Protein AF-A0A1Q9E202-F1 (afdb_monomer_lite)

Structure (mmCIF, N/CA/C/O backbone):
data_AF-A0A1Q9E202-F1
#
_entry.id   AF-A0A1Q9E202-F1
#
loop_
_atom_site.group_PDB
_atom_site.id
_atom_site.type_symbol
_atom_site.label_atom_id
_atom_site.label_alt_id
_atom_site.label_comp_id
_atom_site.label_asym_id
_atom_site.label_entity_id
_atom_site.label_seq_id
_atom_site.pdbx_PDB_ins_code
_atom_site.Cartn_x
_atom_site.Cartn_y
_atom_site.Cartn_z
_atom_site.occupancy
_atom_site.B_iso_or_equiv
_atom_site.auth_seq_id
_atom_site.auth_comp_id
_atom_site.auth_asym_id
_atom_site.auth_atom_id
_atom_site.pdbx_PDB_model_num
ATOM 1 N N . MET A 1 1 ? 78.411 -27.053 -13.475 1.00 39.59 1 MET A N 1
ATOM 2 C CA . MET A 1 1 ? 78.463 -25.578 -13.403 1.00 39.59 1 MET A CA 1
ATOM 3 C C . MET A 1 1 ? 77.110 -25.124 -12.897 1.00 39.59 1 MET A C 1
ATOM 5 O O . MET A 1 1 ? 76.144 -25.343 -13.613 1.00 39.59 1 MET A O 1
ATOM 9 N N . GLY A 1 2 ? 77.071 -24.565 -11.684 1.00 39.69 2 GLY A N 1
ATOM 10 C CA . GLY A 1 2 ? 75.914 -23.854 -11.125 1.00 39.69 2 GLY A CA 1
ATOM 11 C C . GLY A 1 2 ? 74.978 -24.661 -10.217 1.00 39.69 2 GLY A C 1
ATOM 12 O O . GLY A 1 2 ? 73.854 -24.921 -10.618 1.00 39.69 2 GLY A O 1
ATOM 13 N N . ASP A 1 3 ? 75.447 -25.002 -9.016 1.00 43.25 3 ASP A N 1
ATOM 14 C CA . ASP A 1 3 ? 74.649 -25.109 -7.771 1.00 43.25 3 ASP A CA 1
ATOM 15 C C . ASP A 1 3 ? 74.711 -23.734 -7.047 1.00 43.25 3 ASP A C 1
ATOM 17 O O . ASP A 1 3 ? 75.620 -22.962 -7.383 1.00 43.25 3 ASP A O 1
ATOM 21 N N . PRO A 1 4 ? 73.981 -23.451 -5.942 1.00 64.56 4 PRO A N 1
ATOM 22 C CA . PRO A 1 4 ? 72.603 -23.786 -5.540 1.00 64.56 4 PRO A CA 1
ATOM 23 C C . PRO A 1 4 ? 71.867 -22.567 -4.878 1.00 64.56 4 PRO A C 1
ATOM 25 O O . PRO A 1 4 ? 72.341 -21.434 -4.931 1.00 64.56 4 PRO A O 1
ATOM 28 N N . GLU A 1 5 ? 70.700 -22.832 -4.268 1.00 39.94 5 GLU A N 1
ATOM 29 C CA . GLU A 1 5 ? 69.981 -22.123 -3.167 1.00 39.94 5 GLU A CA 1
ATOM 30 C C . GLU A 1 5 ? 70.881 -21.487 -2.058 1.00 39.94 5 GLU A C 1
ATOM 32 O O . GLU A 1 5 ? 72.061 -21.852 -2.021 1.00 39.94 5 GLU A O 1
ATOM 37 N N . PRO A 1 6 ? 70.407 -20.618 -1.104 1.00 54.94 6 PRO A N 1
ATOM 38 C CA . PRO A 1 6 ? 69.137 -20.753 -0.348 1.00 54.94 6 PRO A CA 1
ATOM 39 C C . PRO A 1 6 ? 68.455 -19.477 0.237 1.00 54.94 6 PRO A C 1
ATOM 41 O O . PRO A 1 6 ? 68.865 -18.338 0.027 1.00 54.94 6 PRO A O 1
ATOM 44 N N . GLU A 1 7 ? 67.377 -19.743 0.987 1.00 38.06 7 GLU A N 1
ATOM 45 C CA . GLU A 1 7 ? 66.600 -18.891 1.903 1.00 38.06 7 GLU A CA 1
ATOM 46 C C . GLU A 1 7 ? 67.385 -18.178 3.032 1.00 38.06 7 GLU A C 1
ATOM 48 O O . GLU A 1 7 ? 68.465 -18.605 3.435 1.00 38.06 7 GLU A O 1
ATOM 53 N N . MET A 1 8 ? 66.681 -17.197 3.628 1.00 34.38 8 MET A N 1
ATOM 54 C CA . MET A 1 8 ? 66.516 -16.891 5.066 1.00 34.38 8 MET A CA 1
ATOM 55 C C . MET A 1 8 ? 66.992 -15.525 5.609 1.00 34.38 8 MET A C 1
ATOM 57 O O . MET A 1 8 ? 68.128 -15.097 5.438 1.00 34.38 8 MET A O 1
ATOM 61 N N . THR A 1 9 ? 66.096 -14.974 6.443 1.00 31.16 9 THR A N 1
ATOM 62 C CA . THR A 1 9 ? 66.282 -14.186 7.686 1.00 31.16 9 THR A CA 1
ATOM 63 C C . THR A 1 9 ? 66.225 -12.649 7.707 1.00 31.16 9 THR A C 1
ATOM 65 O O . THR A 1 9 ? 66.854 -11.934 6.936 1.00 31.16 9 THR A O 1
ATOM 68 N N . VAL A 1 10 ? 65.419 -12.213 8.686 1.00 37.66 10 VAL A N 1
ATOM 69 C CA . VAL A 1 10 ? 65.113 -10.886 9.258 1.00 37.66 10 VAL A CA 1
ATOM 70 C C . VAL A 1 10 ? 66.336 -10.296 9.993 1.00 37.66 10 VAL A C 1
ATOM 72 O O . VAL A 1 10 ? 67.262 -11.053 10.294 1.00 37.66 10 VAL A O 1
ATOM 75 N N . PRO A 1 11 ? 66.349 -8.992 10.348 1.00 45.69 11 PRO A N 1
ATOM 76 C CA . PRO A 1 11 ? 66.094 -8.680 11.766 1.00 45.69 11 PRO A CA 1
ATOM 77 C C . PRO A 1 11 ? 65.378 -7.344 12.073 1.00 45.69 11 PRO A C 1
ATOM 79 O O . PRO A 1 11 ? 65.229 -6.462 11.230 1.00 45.69 11 PRO A O 1
ATOM 82 N N . GLU A 1 12 ? 64.951 -7.278 13.336 1.00 34.50 12 GLU A N 1
ATOM 83 C CA . GLU A 1 12 ? 64.353 -6.194 14.127 1.00 34.50 12 GLU A CA 1
ATOM 84 C C . GLU A 1 12 ? 65.284 -4.983 14.356 1.00 34.50 12 GLU A C 1
ATOM 86 O O . GLU A 1 12 ? 66.499 -5.069 14.164 1.00 34.50 12 GLU A O 1
ATOM 91 N N . GLY A 1 13 ? 64.703 -3.870 14.827 1.00 31.45 13 GLY A N 1
ATOM 92 C CA . GLY A 1 13 ? 65.416 -2.687 15.320 1.00 31.45 13 GLY A CA 1
ATOM 93 C C . GLY A 1 13 ? 64.499 -1.696 16.054 1.00 31.45 13 GLY A C 1
ATOM 94 O O . GLY A 1 13 ? 63.932 -0.810 15.424 1.00 31.45 13 GLY A O 1
ATOM 95 N N . ASP A 1 14 ? 64.342 -1.948 17.355 1.00 31.31 14 ASP A N 1
ATOM 96 C CA . ASP A 1 14 ? 64.135 -1.093 18.543 1.00 31.31 14 ASP A CA 1
ATOM 97 C C . ASP A 1 14 ? 63.766 0.409 18.453 1.00 31.31 14 ASP A C 1
ATOM 99 O O . ASP A 1 14 ? 64.402 1.189 17.749 1.00 31.31 14 ASP A O 1
ATOM 103 N N . GLY A 1 15 ? 62.860 0.799 19.370 1.00 30.30 15 GLY A N 1
ATOM 104 C CA . GLY A 1 15 ? 63.113 1.847 20.380 1.00 30.30 15 GLY A CA 1
ATOM 105 C C . GLY A 1 15 ? 62.645 3.280 20.089 1.00 30.30 15 GLY A C 1
ATOM 106 O O . GLY A 1 15 ? 63.261 3.982 19.296 1.00 30.30 15 GLY A O 1
ATOM 107 N N . ASP A 1 16 ? 61.583 3.751 20.755 1.00 32.62 16 ASP A N 1
ATOM 108 C CA . ASP A 1 16 ? 61.707 4.574 21.979 1.00 32.62 16 ASP A CA 1
ATOM 109 C C . ASP A 1 16 ? 60.381 5.262 22.368 1.00 32.62 16 ASP A C 1
ATOM 111 O O . ASP A 1 16 ? 59.707 5.912 21.566 1.00 32.62 16 ASP A O 1
ATOM 115 N N . GLU A 1 17 ? 60.037 5.082 23.645 1.00 34.59 17 GLU A N 1
ATOM 116 C CA . GLU A 1 17 ? 59.030 5.795 24.433 1.00 34.59 17 GLU A CA 1
ATOM 117 C C . GLU A 1 17 ? 59.462 7.249 24.699 1.00 34.59 17 GLU A C 1
ATOM 119 O O . GLU A 1 17 ? 60.645 7.510 24.914 1.00 34.59 17 GLU A O 1
ATOM 124 N N . ALA A 1 18 ? 58.498 8.172 24.792 1.00 34.31 18 ALA A N 1
ATOM 125 C CA . ALA A 1 18 ? 58.525 9.257 25.778 1.00 34.31 18 ALA A CA 1
ATOM 126 C C . ALA A 1 18 ? 57.135 9.906 25.899 1.00 34.31 18 ALA A C 1
ATOM 128 O O . ALA A 1 18 ? 56.610 10.479 24.941 1.00 34.31 18 ALA A O 1
ATOM 129 N N . ASP A 1 19 ? 56.583 9.770 27.101 1.00 32.88 19 ASP A N 1
ATOM 130 C CA . ASP A 1 19 ? 55.386 10.397 27.654 1.00 32.88 19 ASP A CA 1
ATOM 131 C C . ASP A 1 19 ? 55.562 11.904 27.963 1.00 32.88 19 ASP A C 1
ATOM 133 O O . ASP A 1 19 ? 56.645 12.469 27.806 1.00 32.88 19 ASP A O 1
ATOM 137 N N . GLU A 1 20 ? 54.479 12.470 28.517 1.00 34.09 20 GLU A N 1
ATOM 138 C CA . GLU A 1 20 ? 54.384 13.681 29.359 1.00 34.09 20 GLU A CA 1
ATOM 139 C C . GLU A 1 20 ? 54.278 15.035 28.619 1.00 34.09 20 GLU A C 1
ATOM 141 O O . GLU A 1 20 ? 54.972 15.310 27.650 1.00 34.09 20 GLU A O 1
ATOM 146 N N . GLU A 1 21 ? 53.439 15.996 29.007 1.00 31.73 21 GLU A N 1
ATOM 147 C CA . GLU A 1 21 ? 52.454 16.108 30.081 1.00 31.73 21 GLU A CA 1
ATOM 148 C C . GLU A 1 21 ? 51.578 17.349 29.818 1.00 31.73 21 GLU A C 1
ATOM 150 O O . GLU A 1 21 ? 51.928 18.259 29.063 1.00 31.73 21 GLU A O 1
ATOM 155 N N . ASP A 1 22 ? 50.443 17.323 30.502 1.00 35.75 22 ASP A N 1
ATOM 156 C CA . ASP A 1 22 ? 49.502 18.371 30.887 1.00 35.75 22 ASP A CA 1
ATOM 157 C C . ASP A 1 22 ? 50.047 19.811 31.059 1.00 35.75 22 ASP A C 1
ATOM 159 O O . ASP A 1 22 ? 51.169 20.030 31.517 1.00 35.75 22 ASP A O 1
ATOM 163 N N . ASN A 1 23 ? 49.197 20.804 30.761 1.00 30.34 23 ASN A N 1
ATOM 164 C CA . ASN A 1 23 ? 49.105 22.053 31.526 1.00 30.34 23 ASN A CA 1
ATOM 165 C C . ASN A 1 23 ? 47.919 22.926 31.067 1.00 30.34 23 ASN A C 1
ATOM 167 O O . ASN A 1 23 ? 47.975 23.576 30.021 1.00 30.34 23 ASN A O 1
ATOM 171 N N . GLY A 1 24 ? 46.936 23.078 31.957 1.00 28.61 24 GLY A N 1
ATOM 172 C CA . GLY A 1 24 ? 46.694 24.407 32.534 1.00 28.61 24 GLY A CA 1
ATOM 173 C C . GLY A 1 24 ? 45.355 25.082 32.232 1.00 28.61 24 GLY A C 1
ATOM 174 O O . GLY A 1 24 ? 45.165 25.702 31.190 1.00 28.61 24 GLY A O 1
ATOM 175 N N . GLU A 1 25 ? 44.478 25.028 33.233 1.00 30.73 25 GLU A N 1
ATOM 176 C CA . GLU A 1 25 ? 43.217 25.753 33.424 1.00 30.73 25 GLU A CA 1
ATOM 177 C C . GLU A 1 25 ? 43.342 27.295 33.375 1.00 30.73 25 GLU A C 1
ATOM 179 O O . GLU A 1 25 ? 44.365 27.854 33.768 1.00 30.73 25 GLU A O 1
ATOM 184 N N . ALA A 1 26 ? 42.250 27.990 33.013 1.00 30.58 26 ALA A N 1
ATOM 185 C CA . ALA A 1 26 ? 41.411 28.767 33.955 1.00 30.58 26 ALA A CA 1
ATOM 186 C C . ALA A 1 26 ? 40.672 29.966 33.302 1.00 30.58 26 ALA A C 1
ATOM 188 O O . ALA A 1 26 ? 41.285 30.891 32.781 1.00 30.58 26 ALA A O 1
ATOM 189 N N . SER A 1 27 ? 39.334 29.897 33.385 1.00 30.81 27 SER A N 1
ATOM 190 C CA . SER A 1 27 ? 38.311 30.943 33.626 1.00 30.81 27 SER A CA 1
ATOM 191 C C . SER A 1 27 ? 38.536 32.421 33.246 1.00 30.81 27 SER A C 1
ATOM 193 O O . SER A 1 27 ? 39.443 33.049 33.777 1.00 30.81 27 SER A O 1
ATOM 195 N N . GLU A 1 28 ? 37.554 33.028 32.558 1.00 28.55 28 GLU A N 1
ATOM 196 C CA . GLU A 1 28 ? 36.739 34.140 33.107 1.00 28.55 28 GLU A CA 1
ATOM 197 C C . GLU A 1 28 ? 35.520 34.486 32.217 1.00 28.55 28 GLU A C 1
ATOM 199 O O . GLU A 1 28 ? 35.537 34.309 31.000 1.00 28.55 28 GLU A O 1
ATOM 204 N N . GLU A 1 29 ? 34.444 34.916 32.883 1.00 28.58 29 GLU A N 1
ATOM 205 C CA . GLU A 1 29 ? 33.100 35.265 32.396 1.00 28.58 29 GLU A CA 1
ATOM 206 C C . GLU A 1 29 ? 33.051 36.498 31.465 1.00 28.58 29 GLU A C 1
ATOM 208 O O . GLU A 1 29 ? 33.835 37.427 31.642 1.00 28.58 29 GLU A O 1
ATOM 213 N N . ALA A 1 30 ? 32.061 36.551 30.553 1.00 28.41 30 ALA A N 1
ATOM 214 C CA . ALA A 1 30 ? 31.005 37.591 30.492 1.00 28.41 30 ALA A CA 1
ATOM 215 C C . ALA A 1 30 ? 30.368 37.765 29.086 1.00 28.41 30 ALA A C 1
ATOM 217 O O . ALA A 1 30 ? 31.064 37.896 28.084 1.00 28.41 30 ALA A O 1
ATOM 218 N N . ASP A 1 31 ? 29.031 37.849 29.101 1.00 26.20 31 ASP A N 1
ATOM 219 C CA . ASP A 1 31 ? 28.105 38.610 28.238 1.00 26.20 31 ASP A CA 1
ATOM 220 C C . ASP A 1 31 ? 27.916 38.312 26.722 1.00 26.20 31 ASP A C 1
ATOM 222 O O . ASP A 1 31 ? 28.776 38.528 25.871 1.00 26.20 31 ASP A O 1
ATOM 226 N N . ASP A 1 32 ? 26.669 37.925 26.406 1.00 33.34 32 ASP A N 1
ATOM 227 C CA . ASP A 1 32 ? 25.923 38.019 25.124 1.00 33.34 32 ASP A CA 1
ATOM 228 C C . ASP A 1 32 ? 25.770 39.513 24.689 1.00 33.34 32 ASP A C 1
ATOM 230 O O . ASP A 1 32 ? 25.812 40.358 25.592 1.00 33.34 32 ASP A O 1
ATOM 234 N N . PRO A 1 33 ? 25.542 39.930 23.405 1.00 41.62 33 PRO A N 1
ATOM 235 C CA . PRO A 1 33 ? 24.404 39.486 22.575 1.00 41.62 33 PRO A CA 1
ATOM 236 C C . PRO A 1 33 ? 24.582 39.463 21.024 1.00 41.62 33 PRO A C 1
ATOM 238 O O . PRO A 1 33 ? 25.487 40.058 20.448 1.00 41.62 33 PRO A O 1
ATOM 241 N N . GLU A 1 34 ? 23.625 38.801 20.356 1.00 29.05 34 GLU A N 1
ATOM 242 C CA . GLU A 1 34 ? 23.021 39.054 19.022 1.00 29.05 34 GLU A CA 1
ATOM 243 C C . GLU A 1 34 ? 23.836 39.697 17.864 1.00 29.05 34 GLU A C 1
ATOM 245 O O . GLU A 1 34 ? 24.284 40.840 17.937 1.00 29.05 34 GLU A O 1
ATOM 250 N N . GLY A 1 35 ? 23.809 39.073 16.666 1.00 24.91 35 GLY A N 1
ATOM 251 C CA . GLY A 1 35 ? 23.990 39.831 15.411 1.00 24.91 35 GLY A CA 1
ATOM 252 C C . GLY A 1 35 ? 24.430 39.083 14.144 1.00 24.91 35 GLY A C 1
ATOM 253 O O . GLY A 1 35 ? 25.607 39.026 13.818 1.00 24.91 35 GLY A O 1
ATOM 254 N N . HIS A 1 36 ? 23.449 38.601 13.376 1.00 29.30 36 HIS A N 1
ATOM 255 C CA . HIS A 1 36 ? 23.409 38.400 11.914 1.00 29.30 36 HIS A CA 1
ATOM 256 C C . HIS A 1 36 ? 24.691 38.503 11.044 1.00 29.30 36 HIS A C 1
ATOM 258 O O . HIS A 1 36 ? 25.234 39.581 10.815 1.00 29.30 36 HIS A O 1
ATOM 264 N N . GLY A 1 37 ? 24.983 37.417 10.311 1.00 24.64 37 GLY A N 1
ATOM 265 C CA . GLY A 1 37 ? 25.838 37.405 9.113 1.00 24.64 37 GLY A CA 1
ATOM 266 C C . GLY A 1 37 ? 25.278 36.499 8.007 1.00 24.64 37 GLY A C 1
ATOM 267 O O . GLY A 1 37 ? 25.594 35.318 7.927 1.00 24.64 37 GLY A O 1
ATOM 268 N N . SER A 1 38 ? 24.416 37.054 7.153 1.00 27.42 38 SER A N 1
ATOM 269 C CA . SER A 1 38 ? 23.776 36.385 6.009 1.00 27.42 38 SER A CA 1
ATOM 270 C C . SER A 1 38 ? 24.769 36.031 4.887 1.00 27.42 38 SER A C 1
ATOM 272 O O . SER A 1 38 ? 25.362 36.930 4.292 1.00 27.42 38 SER A O 1
ATOM 274 N N . PHE A 1 39 ? 24.862 34.752 4.497 1.00 25.84 39 PHE A N 1
ATOM 275 C CA . PHE A 1 39 ? 25.488 34.334 3.234 1.00 25.84 39 PHE A CA 1
ATOM 276 C C . PHE A 1 39 ? 24.428 34.033 2.161 1.00 25.84 39 PHE A C 1
ATOM 278 O O . PHE A 1 39 ? 23.687 33.054 2.213 1.00 25.84 39 PHE A O 1
ATOM 285 N N . ARG A 1 40 ? 24.357 34.917 1.155 1.00 32.66 40 ARG A N 1
ATOM 286 C CA . ARG A 1 40 ? 23.527 34.799 -0.055 1.00 32.66 40 ARG A CA 1
ATOM 287 C C . ARG A 1 40 ? 24.231 33.959 -1.124 1.00 32.66 40 ARG A C 1
ATOM 289 O O . ARG A 1 40 ? 25.075 34.485 -1.843 1.00 32.66 40 ARG A O 1
ATOM 296 N N . ILE A 1 41 ? 23.772 32.730 -1.354 1.00 32.31 41 ILE A N 1
ATOM 297 C CA . ILE A 1 41 ? 23.967 32.014 -2.629 1.00 32.31 41 ILE A CA 1
ATOM 298 C C . ILE A 1 41 ? 22.641 31.341 -3.017 1.00 32.31 41 ILE A C 1
ATOM 300 O O . ILE A 1 41 ? 22.433 30.154 -2.830 1.00 32.31 41 ILE A O 1
ATOM 304 N N . GLY A 1 42 ? 21.689 32.131 -3.521 1.00 33.97 42 GLY A N 1
ATOM 305 C CA . GLY A 1 42 ? 20.394 31.608 -3.998 1.00 33.97 42 GLY A CA 1
ATOM 306 C C . GLY A 1 42 ? 19.666 32.491 -5.018 1.00 33.97 42 GLY A C 1
ATOM 307 O O . GLY A 1 42 ? 18.576 32.156 -5.476 1.00 33.97 42 GLY A O 1
ATOM 308 N N . GLY A 1 43 ? 20.251 33.636 -5.389 1.00 34.47 43 GLY A N 1
ATOM 309 C CA . GLY A 1 43 ? 19.594 34.631 -6.244 1.00 34.47 43 GLY A CA 1
ATOM 310 C C . GLY A 1 43 ? 19.828 34.467 -7.748 1.00 34.47 43 GLY A C 1
ATOM 311 O O . GLY A 1 43 ? 18.987 34.900 -8.531 1.00 34.47 43 GLY A O 1
ATOM 312 N N . LYS A 1 44 ? 20.942 33.850 -8.172 1.00 36.84 44 LYS A N 1
ATOM 313 C CA . LYS A 1 44 ? 21.329 33.826 -9.596 1.00 36.84 44 LYS A CA 1
ATOM 314 C C . LYS A 1 44 ? 20.599 32.749 -10.412 1.00 36.84 44 LYS A C 1
ATOM 316 O O . LYS A 1 44 ? 20.034 33.092 -11.446 1.00 36.84 44 LYS A O 1
ATOM 321 N N . LEU A 1 45 ? 20.450 31.522 -9.895 1.00 36.53 45 LEU A N 1
ATOM 322 C CA . LEU A 1 45 ? 19.721 30.450 -10.604 1.00 36.53 45 LEU A CA 1
ATOM 323 C C . LEU A 1 45 ? 18.234 30.782 -10.851 1.00 36.53 45 LEU A C 1
ATOM 325 O O . LEU A 1 45 ? 17.669 30.409 -11.876 1.00 36.53 45 LEU A O 1
ATOM 329 N N . LYS A 1 46 ? 17.595 31.543 -9.949 1.00 47.03 46 LYS A N 1
ATOM 330 C CA . LYS A 1 46 ? 16.181 31.945 -10.088 1.00 47.03 46 LYS A CA 1
ATOM 331 C C . LYS A 1 46 ? 15.955 33.045 -11.133 1.00 47.03 46 LYS A C 1
ATOM 333 O O . LYS A 1 46 ? 14.841 33.173 -11.642 1.00 47.03 46 LYS A O 1
ATOM 338 N N . GLN A 1 47 ? 16.964 33.861 -11.451 1.00 46.47 47 GLN A N 1
ATOM 339 C CA . GLN A 1 47 ? 16.816 34.925 -12.452 1.00 46.47 47 GLN A CA 1
ATOM 340 C C . GLN A 1 47 ? 16.991 34.414 -13.881 1.00 46.47 47 GLN A C 1
ATOM 342 O O . GLN A 1 47 ? 16.243 34.851 -14.756 1.00 46.47 47 GLN A O 1
ATOM 347 N N . GLU A 1 48 ? 17.901 33.466 -14.108 1.00 47.12 48 GLU A N 1
ATOM 348 C CA . GLU A 1 48 ? 18.144 32.886 -15.435 1.00 47.12 48 GLU A CA 1
ATOM 349 C C . GLU A 1 48 ? 16.935 32.075 -15.920 1.00 47.12 48 GLU A C 1
ATOM 351 O O . GLU A 1 48 ? 16.402 32.359 -16.992 1.00 47.12 48 GLU A O 1
ATOM 356 N N . GLN A 1 49 ? 16.365 31.214 -15.069 1.00 50.81 49 GLN A N 1
ATOM 357 C CA . GLN A 1 49 ? 15.151 30.452 -15.406 1.00 50.81 49 GLN A CA 1
ATOM 358 C C . GLN A 1 49 ? 13.927 31.360 -15.640 1.00 50.81 49 GLN A C 1
ATOM 360 O O . GLN A 1 49 ? 13.098 31.120 -16.523 1.00 50.81 49 GLN A O 1
ATOM 365 N N . LYS A 1 50 ? 13.823 32.474 -14.900 1.00 49.19 50 LYS A N 1
ATOM 366 C CA . LYS A 1 50 ? 12.756 33.473 -15.092 1.00 49.19 50 LYS A CA 1
ATOM 367 C C . LYS A 1 50 ? 12.956 34.292 -16.373 1.00 49.19 50 LYS A C 1
ATOM 369 O O . LYS A 1 50 ? 11.969 34.736 -16.969 1.00 49.19 50 LYS A O 1
ATOM 374 N N . ALA A 1 51 ? 14.199 34.507 -16.803 1.00 58.03 51 ALA A N 1
ATOM 375 C CA . ALA A 1 51 ? 14.527 35.180 -18.056 1.00 58.03 51 ALA A CA 1
ATOM 376 C C . ALA A 1 51 ? 14.238 34.280 -19.267 1.00 58.03 51 ALA A C 1
ATOM 378 O O . ALA A 1 51 ? 13.595 34.741 -20.214 1.00 58.03 51 ALA A O 1
ATOM 379 N N . GLU A 1 52 ? 14.599 32.997 -19.196 1.00 61.94 52 GLU A N 1
ATOM 380 C CA . GLU A 1 52 ? 14.279 31.988 -20.215 1.00 61.94 52 GLU A CA 1
ATOM 381 C C . GLU A 1 52 ? 12.765 31.817 -20.388 1.00 61.94 52 GLU A C 1
ATOM 383 O O . GLU A 1 52 ? 12.251 31.861 -21.509 1.00 61.94 52 GLU A O 1
ATOM 388 N N . TRP A 1 53 ? 12.014 31.763 -19.283 1.00 55.62 53 TRP A N 1
ATOM 389 C CA . TRP A 1 53 ? 10.552 31.702 -19.317 1.00 55.62 53 TRP A CA 1
ATOM 390 C C . TRP A 1 53 ? 9.922 32.940 -19.981 1.00 55.62 53 TRP A C 1
ATOM 392 O O . TRP A 1 53 ? 9.033 32.825 -20.832 1.00 55.62 53 TRP A O 1
ATOM 402 N N . LYS A 1 54 ? 10.412 34.148 -19.662 1.00 59.44 54 LYS A N 1
ATOM 403 C CA . LYS A 1 54 ? 9.938 35.388 -20.306 1.00 59.44 54 LYS A CA 1
ATOM 404 C C . LYS A 1 54 ? 10.302 35.438 -21.793 1.00 59.44 54 LYS A C 1
ATOM 406 O O . LYS A 1 54 ? 9.503 35.938 -22.591 1.00 59.44 54 LYS A O 1
ATOM 411 N N . ALA A 1 55 ? 11.467 34.918 -22.181 1.00 63.81 55 ALA A N 1
ATOM 412 C CA . ALA A 1 55 ? 11.891 34.831 -23.576 1.00 63.81 55 ALA A CA 1
ATOM 413 C C . ALA A 1 55 ? 11.008 33.857 -24.376 1.00 63.81 55 ALA A C 1
ATOM 415 O O . ALA A 1 55 ? 10.525 34.220 -25.453 1.00 63.81 55 ALA A O 1
ATOM 416 N N . ALA A 1 56 ? 10.689 32.689 -23.810 1.00 59.44 56 ALA A N 1
ATOM 417 C CA . ALA A 1 56 ? 9.803 31.696 -24.418 1.00 59.44 56 ALA A CA 1
ATOM 418 C C . ALA A 1 56 ? 8.367 32.225 -24.609 1.00 59.44 56 ALA A C 1
ATOM 420 O O . ALA A 1 56 ? 7.759 32.044 -25.668 1.00 59.44 56 ALA A O 1
ATOM 421 N N . GLN A 1 57 ? 7.834 32.970 -23.634 1.00 59.81 57 GLN A N 1
ATOM 422 C CA . GLN A 1 57 ? 6.517 33.615 -23.747 1.00 59.81 57 GLN A CA 1
ATOM 423 C C . GLN A 1 57 ? 6.497 34.731 -24.805 1.00 59.81 57 GLN A C 1
ATOM 425 O O . GLN A 1 57 ? 5.523 34.889 -25.549 1.00 59.81 57 GLN A O 1
ATOM 430 N N . LYS A 1 58 ? 7.593 35.492 -24.929 1.00 58.38 58 LYS A N 1
ATOM 431 C CA . LYS A 1 58 ? 7.742 36.527 -25.963 1.00 58.38 58 LYS A CA 1
ATOM 432 C C . LYS A 1 58 ? 7.873 35.918 -27.365 1.00 58.38 58 LYS A C 1
ATOM 434 O O . LYS A 1 58 ? 7.323 36.483 -28.312 1.00 58.38 58 LYS A O 1
ATOM 439 N N . ALA A 1 59 ? 8.523 34.759 -27.494 1.00 63.16 59 ALA A N 1
ATOM 440 C CA . ALA A 1 59 ? 8.608 33.997 -28.741 1.00 63.16 59 ALA A CA 1
ATOM 441 C C . ALA A 1 59 ? 7.232 33.461 -29.178 1.00 63.16 59 ALA A C 1
ATOM 443 O O . ALA A 1 59 ? 6.813 33.719 -30.307 1.00 63.16 59 ALA A O 1
ATOM 444 N N . LYS A 1 60 ? 6.457 32.860 -28.258 1.00 66.75 60 LYS A N 1
ATOM 445 C CA . LYS A 1 60 ? 5.079 32.401 -28.531 1.00 66.75 60 LYS A CA 1
ATOM 446 C C . LYS A 1 60 ? 4.145 33.542 -28.955 1.00 66.75 60 LYS A C 1
ATOM 448 O O . LYS A 1 60 ? 3.339 33.382 -29.870 1.00 66.75 60 LYS A O 1
ATOM 453 N N . ARG A 1 61 ? 4.274 34.731 -28.347 1.00 61.81 61 ARG A N 1
ATOM 454 C CA . ARG A 1 61 ? 3.499 35.925 -28.743 1.00 61.81 61 ARG A CA 1
ATOM 455 C C . ARG A 1 61 ? 3.863 36.443 -30.138 1.00 61.81 61 ARG A C 1
ATOM 457 O O . ARG A 1 61 ? 2.962 36.851 -30.869 1.00 61.81 61 ARG A O 1
ATOM 464 N N . LYS A 1 62 ? 5.144 36.400 -30.526 1.00 57.72 62 LYS A N 1
ATOM 465 C CA . LYS A 1 62 ? 5.593 36.780 -31.878 1.00 57.72 62 LYS A CA 1
ATOM 466 C C . LYS A 1 62 ? 5.129 35.785 -32.945 1.00 57.72 62 LYS A C 1
ATOM 468 O O . LYS A 1 62 ? 4.654 36.225 -33.988 1.00 57.72 62 LYS A O 1
ATOM 473 N N . GLN A 1 63 ? 5.170 34.485 -32.655 1.00 56.66 63 GLN A N 1
ATOM 474 C CA . GLN A 1 63 ? 4.701 33.433 -33.565 1.00 56.66 63 GLN A CA 1
ATOM 475 C C . GLN A 1 63 ? 3.190 33.553 -33.832 1.00 56.66 63 GLN A C 1
ATOM 477 O O . GLN A 1 63 ? 2.759 33.588 -34.982 1.00 56.66 63 GLN A O 1
ATOM 482 N N . LYS A 1 64 ? 2.396 33.805 -32.781 1.00 55.62 64 LYS A N 1
ATOM 483 C CA . LYS A 1 64 ? 0.944 34.037 -32.888 1.00 55.62 64 LYS A CA 1
ATOM 484 C C . LYS A 1 64 ? 0.585 35.357 -33.598 1.00 55.62 64 LYS A C 1
ATOM 486 O O . LYS A 1 64 ? -0.495 35.477 -34.177 1.00 55.62 64 LYS A O 1
ATOM 491 N N . GLN A 1 65 ? 1.472 36.359 -33.569 1.00 46.12 65 GLN A N 1
ATOM 492 C CA . GLN A 1 65 ? 1.326 37.606 -34.339 1.00 46.12 65 GLN A CA 1
ATOM 493 C C . GLN A 1 65 ? 1.746 37.458 -35.809 1.00 46.12 65 GLN A C 1
ATOM 495 O O . GLN A 1 65 ? 1.156 38.124 -36.659 1.00 46.12 65 GLN A O 1
ATOM 500 N N . GLN A 1 66 ? 2.716 36.596 -36.126 1.00 48.22 66 GLN A N 1
ATOM 501 C CA . GLN A 1 66 ? 3.092 36.277 -37.508 1.00 48.22 66 GLN A CA 1
ATOM 502 C C . GLN A 1 66 ? 2.024 35.423 -38.206 1.00 48.22 66 GLN A C 1
ATOM 504 O O . GLN A 1 66 ? 1.655 35.745 -39.333 1.00 48.22 66 GLN A O 1
ATOM 509 N N . GLU A 1 67 ? 1.422 34.446 -37.521 1.00 50.69 67 GLU A N 1
ATOM 510 C CA . GLU A 1 67 ? 0.303 33.657 -38.069 1.00 50.69 67 GLU A CA 1
ATOM 511 C C . GLU A 1 67 ? -0.955 34.497 -38.330 1.00 50.69 67 GLU A C 1
ATOM 513 O O . GLU A 1 67 ? -1.673 34.267 -39.303 1.00 50.69 67 GLU A O 1
ATOM 518 N N . LYS A 1 68 ? -1.205 35.530 -37.513 1.00 49.00 68 LYS A N 1
ATOM 519 C CA . LYS A 1 68 ? -2.319 36.469 -37.732 1.00 49.00 68 LYS A CA 1
ATOM 520 C C . LYS A 1 68 ? -2.070 37.489 -38.849 1.00 49.00 68 LYS A C 1
ATOM 522 O O . LYS A 1 68 ? -3.027 38.105 -39.308 1.00 49.00 68 LYS A O 1
ATOM 527 N N . ARG A 1 69 ? -0.824 37.677 -39.298 1.00 42.06 69 ARG A N 1
ATOM 528 C CA . ARG A 1 69 ? -0.459 38.623 -40.373 1.00 42.06 69 ARG A CA 1
ATOM 529 C C . ARG A 1 69 ? -0.342 37.973 -41.760 1.00 42.06 69 ARG A C 1
ATOM 531 O O . ARG A 1 69 ? -0.117 38.692 -42.727 1.00 42.06 69 ARG A O 1
ATOM 538 N N . GLY A 1 70 ? -0.520 36.653 -41.870 1.00 39.78 70 GLY A N 1
ATOM 539 C CA . GLY A 1 70 ? -0.256 35.874 -43.088 1.00 39.78 70 GLY A CA 1
ATOM 540 C C . GLY A 1 70 ? -1.470 35.342 -43.863 1.00 39.78 70 GLY A C 1
ATOM 541 O O . GLY A 1 70 ? -1.312 34.362 -44.582 1.00 39.78 70 GLY A O 1
ATOM 542 N N . LYS A 1 71 ? -2.674 35.923 -43.745 1.00 35.56 71 LYS A N 1
ATOM 543 C CA . LYS A 1 71 ? -3.833 35.501 -44.564 1.00 35.56 71 LYS A CA 1
ATOM 544 C C . LYS A 1 71 ? -4.454 36.669 -45.343 1.00 35.56 71 LYS A C 1
ATOM 546 O O . LYS A 1 71 ? -5.052 37.540 -44.711 1.00 35.56 71 LYS A O 1
ATOM 551 N N . PRO A 1 72 ? -4.385 36.687 -46.689 1.00 34.28 72 PRO A N 1
ATOM 552 C CA . PRO A 1 72 ? -5.273 37.496 -47.511 1.00 34.28 72 PRO A CA 1
ATOM 553 C C . PRO A 1 72 ? -6.620 36.779 -47.697 1.00 34.28 72 PRO A C 1
ATOM 555 O O . PRO A 1 72 ? -6.690 35.552 -47.768 1.00 34.28 72 PRO A O 1
ATOM 558 N N . GLY A 1 73 ? -7.708 37.550 -47.739 1.00 35.03 73 GLY A N 1
ATOM 559 C CA . GLY A 1 73 ? -9.060 37.039 -47.974 1.00 35.03 73 GLY A CA 1
ATOM 560 C C . GLY A 1 73 ? -9.353 36.731 -49.448 1.00 35.03 73 GLY A C 1
ATOM 561 O O . GLY A 1 73 ? -8.695 37.263 -50.337 1.00 35.03 73 GLY A O 1
ATOM 562 N N . GLY A 1 74 ? -10.398 35.932 -49.706 1.00 29.86 74 GLY A N 1
ATOM 563 C CA . GLY A 1 74 ? -11.021 35.842 -51.037 1.00 29.86 74 GLY A CA 1
ATOM 564 C C . GLY A 1 74 ? -11.698 34.511 -51.409 1.00 29.86 74 GLY A C 1
ATOM 565 O O . GLY A 1 74 ? -11.036 33.542 -51.735 1.00 29.86 74 GLY A O 1
ATOM 566 N N . ARG A 1 75 ? -13.040 34.527 -51.381 1.00 31.78 75 ARG A N 1
ATOM 567 C CA . ARG A 1 75 ? -14.083 33.765 -52.123 1.00 31.78 75 ARG A CA 1
ATOM 568 C C . ARG A 1 75 ? -13.738 32.595 -53.097 1.00 31.78 75 ARG A C 1
ATOM 570 O O . ARG A 1 75 ? -13.021 32.778 -54.062 1.00 31.78 75 ARG A O 1
ATOM 577 N N . ARG A 1 76 ? -14.549 31.522 -52.947 1.00 31.84 76 ARG A N 1
ATOM 578 C CA . ARG A 1 76 ? -15.322 30.684 -53.926 1.00 31.84 76 ARG A CA 1
ATOM 579 C C . ARG A 1 76 ? -14.685 30.064 -55.208 1.00 31.84 76 ARG A C 1
ATOM 581 O O . ARG A 1 76 ? -14.321 30.780 -56.125 1.00 31.84 76 ARG A O 1
ATOM 588 N N . LYS A 1 77 ? -14.976 28.745 -55.329 1.00 31.28 77 LYS A N 1
ATOM 589 C CA . LYS A 1 77 ? -15.348 27.869 -56.488 1.00 31.28 77 LYS A CA 1
ATOM 590 C C . LYS A 1 77 ? -14.276 27.229 -57.416 1.00 31.28 77 LYS A C 1
ATOM 592 O O . LYS A 1 77 ? -13.733 27.902 -58.278 1.00 31.28 77 LYS A O 1
ATOM 597 N N . GLY A 1 78 ? -14.262 25.879 -57.395 1.00 25.89 78 GLY A N 1
ATOM 598 C CA . GLY A 1 78 ? -14.165 24.946 -58.550 1.00 25.89 78 GLY A CA 1
ATOM 599 C C . GLY A 1 78 ? -12.778 24.370 -58.924 1.00 25.89 78 GLY A C 1
ATOM 600 O O . GLY A 1 78 ? -11.778 24.914 -58.480 1.00 25.89 78 GLY A O 1
ATOM 601 N N . PRO A 1 79 ? -12.709 23.334 -59.797 1.00 53.72 79 PRO A N 1
ATOM 602 C CA . PRO A 1 79 ? -12.727 21.882 -59.485 1.00 53.72 79 PRO A CA 1
ATOM 603 C C . PRO A 1 79 ? -11.490 21.116 -60.054 1.00 53.72 79 PRO A C 1
ATOM 605 O O . PRO A 1 79 ? -10.628 21.758 -60.651 1.00 53.72 79 PRO A O 1
ATOM 608 N N . PRO A 1 80 ? -11.379 19.768 -59.927 1.00 29.66 80 PRO A N 1
ATOM 609 C CA . PRO A 1 80 ? -11.390 18.936 -61.156 1.00 29.66 80 PRO A CA 1
ATOM 610 C C . PRO A 1 80 ? -11.965 17.490 -61.050 1.00 29.66 80 PRO A C 1
ATOM 612 O O . PRO A 1 80 ? -12.112 16.925 -59.971 1.00 29.66 80 PRO A O 1
ATOM 615 N N . LEU A 1 81 ? -12.287 16.938 -62.235 1.00 29.47 81 LEU A N 1
ATOM 616 C CA . LEU A 1 81 ? -12.747 15.577 -62.649 1.00 29.47 81 LEU A CA 1
ATOM 617 C C . LEU A 1 81 ? -11.552 14.575 -62.819 1.00 29.47 81 LEU A C 1
ATOM 619 O O . LEU A 1 81 ? -10.438 15.073 -62.643 1.00 29.47 81 LEU A O 1
ATOM 623 N N . PRO A 1 82 ? -11.657 13.273 -63.262 1.00 34.91 82 PRO A N 1
ATOM 624 C CA . PRO A 1 82 ? -12.788 12.450 -63.788 1.00 34.91 82 PRO A CA 1
ATOM 625 C C . PRO A 1 82 ? -12.880 10.940 -63.343 1.00 34.91 82 PRO A C 1
ATOM 627 O O . PRO A 1 82 ? -12.021 10.413 -62.648 1.00 34.91 82 PRO A O 1
ATOM 630 N N . LEU A 1 83 ? -13.957 10.265 -63.802 1.00 40.00 83 LEU A N 1
ATOM 631 C CA . LEU A 1 83 ? -14.435 8.861 -63.609 1.00 40.00 83 LEU A CA 1
ATOM 632 C C . LEU A 1 83 ? -13.812 7.824 -64.598 1.00 40.00 83 LEU A C 1
ATOM 634 O O . LEU A 1 83 ? -13.089 8.258 -65.498 1.00 40.00 83 LEU A O 1
ATOM 638 N N . PRO A 1 84 ? -14.118 6.493 -64.527 1.00 35.34 84 PRO A N 1
ATOM 639 C CA . PRO A 1 84 ? -15.232 5.900 -65.322 1.00 35.34 84 PRO A CA 1
ATOM 640 C C . PRO A 1 84 ? -15.861 4.609 -64.685 1.00 35.34 84 PRO A C 1
ATOM 642 O O . PRO A 1 84 ? -15.553 4.286 -63.544 1.00 35.34 84 PRO A O 1
ATOM 645 N N . PRO A 1 85 ? -16.716 3.821 -65.373 1.00 34.81 85 PRO A N 1
ATOM 646 C CA . PRO A 1 85 ? -18.095 4.134 -65.742 1.00 34.81 85 PRO A CA 1
ATOM 647 C C . PRO A 1 85 ? -19.094 3.079 -65.203 1.00 34.81 85 PRO A C 1
ATOM 649 O O . PRO A 1 85 ? -18.834 1.880 -65.251 1.00 34.81 85 PRO A O 1
ATOM 652 N N . VAL A 1 86 ? -20.298 3.499 -64.806 1.00 35.06 86 VAL A N 1
ATOM 653 C CA . VAL A 1 86 ? -21.474 2.615 -64.873 1.00 35.06 86 VAL A CA 1
ATOM 654 C C . VAL A 1 86 ? -22.552 3.334 -65.665 1.00 35.06 86 VAL A C 1
ATOM 656 O O . VAL A 1 86 ? -23.005 4.429 -65.338 1.00 35.06 86 VAL A O 1
ATOM 659 N N . THR A 1 87 ? -22.854 2.709 -66.790 1.00 36.06 87 THR A N 1
ATOM 660 C CA . THR A 1 87 ? -23.833 3.054 -67.805 1.00 36.06 87 THR A CA 1
ATOM 661 C C . THR A 1 87 ? -25.247 2.851 -67.275 1.00 36.06 87 THR A C 1
ATOM 663 O O . THR A 1 87 ? -25.587 1.758 -66.832 1.00 36.06 87 THR A O 1
ATOM 666 N N . GLY A 1 88 ? -26.076 3.885 -67.379 1.00 38.41 88 GLY A N 1
ATOM 667 C CA . GLY A 1 88 ? -27.505 3.839 -67.065 1.00 38.41 88 GLY A CA 1
ATOM 668 C C . GLY A 1 88 ? -27.950 5.189 -66.522 1.00 38.41 88 GLY A C 1
ATOM 669 O O . GLY A 1 8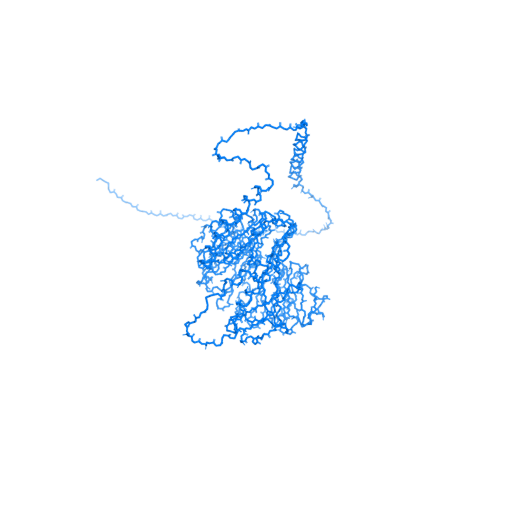8 ? -27.503 5.596 -65.456 1.00 38.41 88 GLY A O 1
ATOM 670 N N . GLY A 1 89 ? -28.730 5.933 -67.307 1.00 36.53 89 GLY A N 1
ATOM 671 C CA . GLY A 1 89 ? -29.048 7.342 -67.067 1.00 36.53 89 GLY A CA 1
ATOM 672 C C . GLY A 1 89 ? -29.637 7.636 -65.684 1.00 36.53 89 GLY A C 1
ATOM 673 O O . GLY A 1 89 ? -30.333 6.816 -65.094 1.00 36.53 89 GLY A O 1
ATOM 674 N N . LYS A 1 90 ? -29.360 8.848 -65.184 1.00 39.28 90 LYS A N 1
ATOM 675 C CA . LYS A 1 90 ? -30.028 9.420 -64.008 1.00 39.28 90 LYS A CA 1
ATOM 676 C C . LYS A 1 90 ? -31.551 9.329 -64.190 1.00 39.28 90 LYS A C 1
ATOM 678 O O . LYS A 1 90 ? -32.026 9.836 -65.209 1.00 39.28 90 LYS A O 1
ATOM 683 N N . PRO A 1 91 ? -32.302 8.797 -63.212 1.00 44.59 91 PRO A N 1
ATOM 684 C CA . PRO A 1 91 ? -33.745 8.896 -63.242 1.00 44.59 91 PRO A CA 1
ATOM 685 C C . PRO A 1 91 ? -34.151 10.362 -63.101 1.00 44.59 91 PRO A C 1
ATOM 687 O O . PRO A 1 91 ? -33.613 11.102 -62.271 1.00 44.59 91 PRO A O 1
ATOM 690 N N . SER A 1 92 ? -35.047 10.796 -63.976 1.00 55.84 92 SER A N 1
ATOM 691 C CA . SER A 1 92 ? -35.436 12.196 -64.170 1.00 55.84 92 SER A CA 1
ATOM 692 C C . SER A 1 92 ? -36.848 12.478 -63.662 1.00 55.84 92 SER A C 1
ATOM 694 O O . SER A 1 92 ? -37.480 13.452 -64.066 1.00 55.84 92 SER A O 1
ATOM 696 N N . SER A 1 93 ? -37.319 11.681 -62.702 1.00 57.91 93 SER A N 1
ATOM 697 C CA . SER A 1 93 ? -38.480 12.029 -61.891 1.00 57.91 93 SER A CA 1
ATOM 698 C C . SER A 1 93 ? -38.373 11.476 -60.458 1.00 57.91 93 SER A C 1
ATOM 700 O O . SER A 1 93 ? -37.709 10.462 -60.229 1.00 57.91 93 SER A O 1
ATOM 702 N N . PRO A 1 94 ? -39.027 12.122 -59.472 1.00 51.19 94 PRO A N 1
ATOM 703 C CA . PRO A 1 94 ? -39.102 11.631 -58.092 1.00 51.19 94 PRO A CA 1
ATOM 704 C C . PRO A 1 94 ? -39.666 10.205 -57.960 1.00 51.19 94 PRO A C 1
ATOM 706 O O . PRO A 1 94 ? -39.319 9.502 -57.013 1.00 51.19 94 PRO A O 1
ATOM 709 N N . GLU A 1 95 ? -40.500 9.773 -58.911 1.00 53.94 95 GLU A N 1
ATOM 710 C CA . GLU A 1 95 ? -41.090 8.428 -58.960 1.00 53.94 95 GLU A CA 1
ATOM 711 C C . GLU A 1 95 ? -40.023 7.349 -59.193 1.00 53.94 95 GLU A C 1
ATOM 713 O O . GLU A 1 95 ? -39.961 6.377 -58.446 1.00 53.94 95 GLU A O 1
ATOM 718 N N . GLU A 1 96 ? -39.090 7.560 -60.123 1.00 51.06 96 GLU A N 1
ATOM 719 C CA . GLU A 1 96 ? -38.043 6.572 -60.418 1.00 51.06 96 GLU A CA 1
ATOM 720 C C . GLU A 1 96 ? -37.000 6.458 -59.283 1.00 51.06 96 GLU A C 1
ATOM 722 O O . GLU A 1 96 ? -36.425 5.394 -59.054 1.00 51.06 96 GLU A O 1
ATOM 727 N N . VAL A 1 97 ? -36.771 7.533 -58.512 1.00 52.44 97 VAL A N 1
ATOM 728 C CA . VAL A 1 97 ? -35.931 7.491 -57.293 1.00 52.44 97 VAL A CA 1
ATOM 729 C C . VAL A 1 97 ? -36.622 6.699 -56.181 1.00 52.44 97 VAL A C 1
ATOM 731 O O . VAL A 1 97 ? -35.963 5.985 -55.420 1.00 52.44 97 VAL A O 1
ATOM 734 N N . LYS A 1 98 ? -37.952 6.798 -56.096 1.00 54.75 98 LYS A N 1
ATOM 735 C CA . LYS A 1 98 ? -38.766 6.034 -55.149 1.00 54.75 98 LYS A CA 1
ATOM 736 C C . LYS A 1 98 ? -38.795 4.551 -55.521 1.00 54.75 98 LYS A C 1
ATOM 738 O O . LYS A 1 98 ? -38.632 3.714 -54.636 1.00 54.75 98 LYS A O 1
ATOM 743 N N . GLU A 1 99 ? -38.899 4.230 -56.808 1.00 57.72 99 GLU A N 1
ATOM 744 C CA . GLU A 1 99 ? -38.821 2.859 -57.325 1.00 57.72 99 GLU A CA 1
ATOM 745 C C . GLU A 1 99 ? -37.431 2.241 -57.117 1.00 57.72 99 GLU A C 1
ATOM 747 O O . GLU A 1 99 ? -37.321 1.120 -56.620 1.00 57.72 99 GLU A O 1
ATOM 752 N N . ALA A 1 100 ? -36.355 2.994 -57.370 1.00 51.28 100 ALA A N 1
ATOM 753 C CA . ALA A 1 100 ? -34.988 2.539 -57.113 1.00 51.28 100 ALA A CA 1
ATOM 754 C C . ALA A 1 100 ? -34.707 2.318 -55.612 1.00 51.28 100 ALA A C 1
ATOM 756 O O . ALA A 1 100 ? -34.016 1.365 -55.242 1.00 51.28 100 ALA A O 1
ATOM 757 N N . ARG A 1 101 ? -35.268 3.156 -54.724 1.00 49.16 101 ARG A N 1
ATOM 758 C CA . ARG A 1 101 ? -35.211 2.946 -53.264 1.00 49.16 101 ARG A CA 1
ATOM 759 C C . ARG A 1 101 ? -36.038 1.734 -52.827 1.00 49.16 101 ARG A C 1
ATOM 761 O O . ARG A 1 101 ? -35.578 0.978 -51.976 1.00 49.16 101 ARG A O 1
ATOM 768 N N . ALA A 1 102 ? -37.214 1.515 -53.416 1.00 53.59 102 ALA A N 1
ATOM 769 C CA . ALA A 1 102 ? -38.053 0.352 -53.123 1.00 53.59 102 ALA A CA 1
ATOM 770 C C . ALA A 1 102 ? -37.388 -0.963 -53.564 1.00 53.59 102 ALA A C 1
ATOM 772 O O . ALA A 1 102 ? -37.391 -1.931 -52.805 1.00 53.59 102 ALA A O 1
ATOM 773 N N . ALA A 1 103 ? -36.744 -0.979 -54.735 1.00 54.53 103 ALA A N 1
ATOM 774 C CA . ALA A 1 103 ? -35.982 -2.128 -55.219 1.00 54.53 103 ALA A CA 1
ATOM 775 C C . ALA A 1 103 ? -34.779 -2.445 -54.313 1.00 54.53 103 ALA A C 1
ATOM 777 O O . ALA A 1 103 ? -34.529 -3.604 -53.992 1.00 54.53 103 ALA A O 1
ATOM 778 N N . ARG A 1 104 ? -34.073 -1.415 -53.826 1.00 49.34 104 ARG A N 1
ATOM 779 C CA . ARG A 1 104 ? -32.952 -1.585 -52.889 1.00 49.34 104 ARG A CA 1
ATOM 780 C C . ARG A 1 104 ? -33.409 -2.106 -51.521 1.00 49.34 104 ARG A C 1
ATOM 782 O O . ARG A 1 104 ? -32.778 -3.009 -50.982 1.00 49.34 104 ARG A O 1
ATOM 789 N N . LYS A 1 105 ? -34.555 -1.624 -51.029 1.00 49.09 105 LYS A N 1
ATOM 790 C CA . LYS A 1 105 ? -35.203 -2.117 -49.804 1.00 49.09 105 LYS A CA 1
ATOM 791 C C . LYS A 1 105 ? -35.637 -3.583 -49.920 1.00 49.09 105 LYS A C 1
ATOM 793 O O . LYS A 1 105 ? -35.549 -4.318 -48.946 1.00 49.09 105 LYS A O 1
ATOM 798 N N . ALA A 1 106 ? -36.096 -4.017 -51.095 1.00 54.44 106 ALA A N 1
ATOM 799 C CA . ALA A 1 106 ? -36.474 -5.412 -51.326 1.00 54.44 106 ALA A CA 1
ATOM 800 C C . ALA A 1 106 ? -35.260 -6.359 -51.279 1.00 54.44 106 ALA A C 1
ATOM 802 O O . ALA A 1 106 ? -35.356 -7.435 -50.698 1.00 54.44 106 ALA A O 1
ATOM 803 N N . ILE A 1 107 ? -34.113 -5.930 -51.817 1.00 54.41 107 ILE A N 1
ATOM 804 C CA . ILE A 1 107 ? -32.864 -6.709 -51.791 1.00 54.41 107 ILE A CA 1
ATOM 805 C C . ILE A 1 107 ? -32.321 -6.838 -50.359 1.00 54.41 107 ILE A C 1
ATOM 807 O O . ILE A 1 107 ? -31.961 -7.935 -49.943 1.00 54.41 107 ILE A O 1
ATOM 811 N N . GLU A 1 108 ? -32.310 -5.749 -49.583 1.00 48.50 108 GLU A N 1
ATOM 812 C CA . GLU A 1 108 ? -31.901 -5.790 -48.168 1.00 48.50 108 GLU A CA 1
ATOM 813 C C . GLU A 1 108 ? -32.844 -6.636 -47.307 1.00 48.50 108 GLU A C 1
ATOM 815 O O . GLU A 1 108 ? -32.397 -7.314 -46.384 1.00 48.50 108 GLU A O 1
ATOM 820 N N . LEU A 1 109 ? -34.145 -6.645 -47.616 1.00 47.34 109 LEU A N 1
ATOM 821 C CA . LEU A 1 109 ? -35.114 -7.459 -46.886 1.00 47.34 109 LEU A CA 1
ATOM 822 C C . LEU A 1 109 ? -34.963 -8.959 -47.185 1.00 47.34 109 LEU A C 1
ATOM 824 O O . LEU A 1 109 ? -35.161 -9.777 -46.287 1.00 47.34 109 LEU A O 1
ATOM 828 N N . ASP A 1 110 ? -34.604 -9.331 -48.415 1.00 55.22 110 ASP A N 1
ATOM 829 C CA . ASP A 1 110 ? -34.322 -10.727 -48.762 1.00 55.22 110 ASP A CA 1
ATOM 830 C C . ASP A 1 110 ? -32.977 -11.207 -48.183 1.00 55.22 110 ASP A C 1
ATOM 832 O O . ASP A 1 110 ? -32.912 -12.334 -47.687 1.00 55.22 110 ASP A O 1
ATOM 836 N N . ASP A 1 111 ? -31.945 -10.351 -48.122 1.00 48.69 111 ASP A N 1
ATOM 837 C CA . ASP A 1 111 ? -30.698 -10.646 -47.388 1.00 48.69 111 ASP A CA 1
ATOM 838 C C . ASP A 1 111 ? -30.961 -10.817 -45.880 1.00 48.69 111 ASP A C 1
ATOM 840 O O . ASP A 1 111 ? -30.508 -11.778 -45.254 1.00 48.69 111 ASP A O 1
ATOM 844 N N . PHE A 1 112 ? -31.795 -9.946 -45.300 1.00 48.28 112 PHE A N 1
ATOM 845 C CA . PHE A 1 112 ? -32.242 -10.050 -43.911 1.00 48.28 112 PHE A CA 1
ATOM 846 C C . PHE A 1 112 ? -32.983 -11.366 -43.636 1.00 48.28 112 PHE A C 1
ATOM 848 O O . PHE A 1 112 ? -32.698 -12.036 -42.644 1.00 48.28 112 PHE A O 1
ATOM 855 N N . ARG A 1 113 ? -33.895 -11.785 -44.524 1.00 48.69 113 ARG A N 1
ATOM 856 C CA . ARG A 1 113 ? -34.617 -13.066 -44.401 1.00 48.69 113 ARG A CA 1
ATOM 857 C C . ARG A 1 113 ? -33.683 -14.270 -44.480 1.00 48.69 113 ARG A C 1
ATOM 859 O O . ARG A 1 113 ? -33.854 -15.213 -43.709 1.00 48.69 113 ARG A O 1
ATOM 866 N N . ALA A 1 114 ? -32.685 -14.231 -45.364 1.00 52.28 114 ALA A N 1
ATOM 867 C CA . ALA A 1 114 ? -31.690 -15.294 -45.483 1.00 52.28 114 ALA A CA 1
ATOM 868 C C . ALA A 1 114 ? -30.828 -15.430 -44.213 1.00 52.28 114 ALA A C 1
ATOM 870 O O . ALA A 1 114 ? -30.495 -16.545 -43.813 1.00 52.28 114 ALA A O 1
ATOM 871 N N . ARG A 1 115 ? -30.511 -14.310 -43.550 1.00 46.44 115 ARG A N 1
ATOM 872 C CA . ARG A 1 115 ? -29.673 -14.266 -42.337 1.00 46.44 115 ARG A CA 1
ATOM 873 C C . ARG A 1 115 ? -30.462 -14.549 -41.054 1.00 46.44 115 ARG A C 1
ATOM 875 O O . ARG A 1 115 ? -29.959 -15.244 -40.177 1.00 46.44 115 ARG A O 1
ATOM 882 N N . ALA A 1 116 ? -31.724 -14.124 -40.974 1.00 43.00 116 ALA A N 1
ATOM 883 C CA . ALA A 1 116 ? -32.627 -14.468 -39.873 1.00 43.00 116 ALA A CA 1
ATOM 884 C C . ALA A 1 116 ? -32.925 -15.979 -39.811 1.00 43.00 116 ALA A C 1
ATOM 886 O O . ALA A 1 116 ? -33.029 -16.547 -38.725 1.00 43.00 116 ALA A O 1
ATOM 887 N N . ALA A 1 117 ? -32.976 -16.659 -40.963 1.00 44.66 117 ALA A N 1
ATOM 888 C CA . ALA A 1 117 ? -33.107 -18.117 -41.028 1.00 44.66 117 ALA A CA 1
ATOM 889 C C . ALA A 1 117 ? -31.878 -18.876 -40.476 1.00 44.66 117 ALA A C 1
ATOM 891 O O . ALA A 1 117 ? -31.982 -20.065 -40.183 1.00 44.66 117 ALA A O 1
ATOM 892 N N . GLN A 1 118 ? -30.731 -18.206 -40.307 1.00 43.50 118 GLN A N 1
ATOM 893 C CA . GLN A 1 118 ? -29.494 -18.781 -39.758 1.00 43.50 118 GLN A CA 1
ATOM 894 C C . GLN A 1 118 ? -29.341 -18.560 -38.240 1.00 43.50 118 GLN A C 1
ATOM 896 O O . GLN A 1 118 ? -28.303 -18.891 -37.671 1.00 43.50 118 GLN A O 1
ATOM 901 N N . GLY A 1 119 ? -30.370 -18.032 -37.561 1.00 39.28 119 GLY A N 1
ATOM 902 C CA . GLY A 1 119 ? -30.442 -17.996 -36.094 1.00 39.28 119 GLY A CA 1
ATOM 903 C C . GLY A 1 119 ? -29.445 -17.058 -35.406 1.00 39.28 119 GLY A C 1
ATOM 904 O O . GLY A 1 119 ? -29.177 -17.221 -34.220 1.00 39.28 119 GLY A O 1
ATOM 905 N N . THR A 1 120 ? -28.878 -16.085 -36.122 1.00 35.84 120 THR A N 1
ATOM 906 C CA . THR A 1 120 ? -27.948 -15.102 -35.547 1.00 35.84 120 THR A CA 1
ATOM 907 C C . THR A 1 120 ? -28.698 -13.829 -35.147 1.00 35.84 120 THR A C 1
ATOM 909 O O . THR A 1 120 ? -29.443 -13.270 -35.950 1.00 35.84 120 THR A O 1
ATOM 912 N N . THR A 1 121 ? -28.507 -13.359 -33.912 1.00 34.12 121 THR A N 1
ATOM 913 C CA . THR A 1 121 ? -29.043 -12.080 -33.413 1.00 34.12 121 THR A CA 1
ATOM 914 C C . THR A 1 121 ? -28.553 -10.922 -34.286 1.00 34.12 121 THR A C 1
ATOM 916 O O . THR A 1 121 ? -27.348 -10.754 -34.463 1.00 34.12 121 THR A O 1
ATOM 919 N N . VAL A 1 122 ? -29.472 -10.108 -34.818 1.00 34.09 122 VAL A N 1
ATOM 920 C CA . VAL A 1 122 ? -29.140 -8.910 -35.607 1.00 34.09 122 VAL A CA 1
ATOM 921 C C . VAL A 1 122 ? -29.574 -7.660 -34.846 1.00 34.09 122 VAL A C 1
ATOM 923 O O . VAL A 1 122 ? -30.749 -7.502 -34.518 1.00 34.09 122 VAL A O 1
ATOM 926 N N . VAL A 1 123 ? -28.617 -6.766 -34.594 1.00 34.16 123 VAL A N 1
ATOM 927 C CA . VAL A 1 123 ? -28.858 -5.389 -34.145 1.00 34.16 123 VAL A CA 1
ATOM 928 C C . VAL A 1 123 ? -29.256 -4.569 -35.371 1.00 34.16 123 VAL A C 1
ATOM 930 O O . VAL A 1 123 ? -28.518 -4.533 -36.354 1.00 34.16 123 VAL A O 1
ATOM 933 N N . ILE A 1 124 ? -30.439 -3.952 -35.344 1.00 34.56 124 ILE A N 1
ATOM 934 C CA . ILE A 1 124 ? -30.877 -3.043 -36.408 1.00 34.56 124 ILE A CA 1
ATOM 935 C C . ILE A 1 124 ? -30.349 -1.653 -36.066 1.00 34.56 124 ILE A C 1
ATOM 937 O O . ILE A 1 124 ? -30.845 -1.026 -35.132 1.00 34.56 124 ILE A O 1
ATOM 941 N N . ASP A 1 125 ? -29.377 -1.172 -36.834 1.00 31.98 125 ASP A N 1
ATOM 942 C CA . ASP A 1 125 ? -28.961 0.226 -36.782 1.00 31.98 125 ASP A CA 1
ATOM 943 C C . ASP A 1 125 ? -29.882 1.034 -37.708 1.00 31.98 125 ASP A C 1
ATOM 945 O O . ASP A 1 125 ? -29.798 0.954 -38.936 1.00 31.98 125 ASP A O 1
ATOM 949 N N . LEU A 1 126 ? -30.862 1.730 -37.128 1.00 34.16 126 LEU A N 1
ATOM 950 C CA . LEU A 1 126 ? -31.783 2.591 -37.873 1.00 34.16 126 LEU A CA 1
ATOM 951 C C . LEU A 1 126 ? -31.204 4.002 -37.952 1.00 34.16 126 LEU A C 1
ATOM 953 O O . LEU A 1 126 ? -31.645 4.905 -37.242 1.00 34.16 126 LEU A O 1
ATOM 957 N N . GLU A 1 127 ? -30.251 4.219 -38.854 1.00 34.78 127 GLU A N 1
ATOM 958 C CA . GLU A 1 127 ? -29.857 5.577 -39.214 1.00 34.78 127 GLU A CA 1
ATOM 959 C C . GLU A 1 127 ? -30.802 6.175 -40.286 1.00 34.78 127 GLU A C 1
ATOM 961 O O . GLU A 1 127 ? -30.676 5.920 -41.480 1.00 34.78 127 GLU A O 1
ATOM 966 N N . TRP A 1 128 ? -31.714 7.033 -39.798 1.00 32.97 128 TRP A N 1
ATOM 967 C CA . TRP A 1 128 ? -32.333 8.216 -40.438 1.00 32.97 128 TRP A CA 1
ATOM 968 C C . TRP A 1 128 ? -33.451 8.066 -41.502 1.00 32.97 128 TRP A C 1
ATOM 970 O O . TRP A 1 128 ? -33.195 7.802 -42.671 1.00 32.97 128 TRP A O 1
ATOM 980 N N . GLU A 1 129 ? -34.687 8.448 -41.128 1.00 32.72 129 GLU A N 1
ATOM 981 C CA . GLU A 1 129 ? -35.446 9.600 -41.684 1.00 32.72 129 GLU A CA 1
ATOM 982 C C . GLU A 1 129 ? -36.729 9.845 -40.841 1.00 32.72 129 GLU A C 1
ATOM 984 O O . GLU A 1 129 ? -37.489 8.925 -40.540 1.00 32.72 129 GLU A O 1
ATOM 989 N N . ASP A 1 130 ? -36.974 11.105 -40.474 1.00 37.97 130 ASP A N 1
ATOM 990 C CA . ASP A 1 130 ? -37.937 11.634 -39.483 1.00 37.97 130 ASP A CA 1
ATOM 991 C C . ASP A 1 130 ? -39.449 11.478 -39.818 1.00 37.97 130 ASP A C 1
ATOM 993 O O . ASP A 1 130 ? -40.257 12.369 -39.551 1.00 37.97 130 ASP A O 1
ATOM 997 N N . SER A 1 131 ? -39.900 10.383 -40.446 1.00 42.09 131 SER A N 1
ATOM 998 C CA . SER A 1 131 ? -41.314 10.298 -40.879 1.00 42.09 131 SER A CA 1
ATOM 999 C C . SER A 1 131 ? -41.996 8.927 -40.892 1.00 42.09 131 SER A C 1
ATOM 1001 O O . SER A 1 131 ? -43.027 8.775 -41.548 1.00 42.09 131 SER A O 1
ATOM 1003 N N . MET A 1 132 ? -41.521 7.932 -40.135 1.00 43.34 132 MET A N 1
ATOM 1004 C CA . MET A 1 132 ? -42.248 6.657 -40.046 1.00 43.34 132 MET A CA 1
ATOM 1005 C C . MET A 1 132 ? -43.376 6.726 -39.004 1.00 43.34 132 MET A C 1
ATOM 1007 O O . MET A 1 132 ? -43.141 6.861 -37.803 1.00 43.34 132 MET A O 1
ATOM 1011 N N . GLN A 1 133 ? -44.630 6.652 -39.458 1.00 54.41 133 GLN A N 1
ATOM 1012 C CA . GLN A 1 133 ? -45.795 6.739 -38.576 1.00 54.41 133 GLN A CA 1
ATOM 1013 C C . GLN A 1 133 ? -45.941 5.453 -37.730 1.00 54.41 133 GLN A C 1
ATOM 1015 O O . GLN A 1 133 ? -45.801 4.350 -38.265 1.00 54.41 133 GLN A O 1
ATOM 1020 N N . PRO A 1 134 ? -46.319 5.537 -36.436 1.00 45.81 134 PRO A N 1
ATOM 1021 C CA . PRO A 1 134 ? -46.330 4.403 -35.494 1.00 45.81 134 PRO A CA 1
ATOM 1022 C C . PRO A 1 134 ? -47.135 3.165 -35.927 1.00 45.81 134 PRO A C 1
ATOM 1024 O O . PRO A 1 134 ? -46.904 2.060 -35.435 1.00 45.81 134 PRO A O 1
ATOM 1027 N N . LYS A 1 135 ? -48.094 3.328 -36.846 1.00 48.31 135 LYS A N 1
ATOM 1028 C CA . LYS A 1 135 ? -48.896 2.222 -37.391 1.00 48.31 135 LYS A CA 1
ATOM 1029 C C . LYS A 1 135 ? -48.097 1.321 -38.336 1.00 48.31 135 LYS A C 1
ATOM 1031 O O . LYS A 1 135 ? -48.332 0.116 -38.348 1.00 48.31 135 LYS A O 1
ATOM 1036 N N . GLU A 1 136 ? -47.142 1.876 -39.079 1.00 49.00 136 GLU A N 1
ATOM 1037 C CA . GLU A 1 136 ? -46.298 1.109 -40.002 1.00 49.00 136 GLU A CA 1
ATOM 1038 C C . GLU A 1 136 ? -45.250 0.297 -39.240 1.00 49.00 136 GLU A C 1
ATOM 1040 O O . GLU A 1 136 ? -45.051 -0.879 -39.540 1.00 49.00 136 GLU A O 1
ATOM 1045 N N . LEU A 1 137 ? -44.678 0.874 -38.176 1.00 49.78 137 LEU A N 1
ATOM 1046 C CA . LEU A 1 137 ? -43.781 0.165 -37.263 1.00 49.78 137 LEU A CA 1
ATOM 1047 C C . LEU A 1 137 ? -44.504 -0.997 -36.560 1.00 49.78 137 LEU A C 1
ATOM 1049 O O . LEU A 1 137 ? -43.987 -2.111 -36.521 1.00 49.78 137 LEU A O 1
ATOM 1053 N N . LYS A 1 138 ? -45.740 -0.779 -36.081 1.00 49.50 138 LYS A N 1
ATOM 1054 C CA . LYS A 1 138 ? -46.561 -1.856 -35.498 1.00 49.50 138 LYS A CA 1
ATOM 1055 C C . LYS A 1 138 ? -46.877 -2.963 -36.503 1.00 49.50 138 LYS A C 1
ATOM 1057 O O . LYS A 1 138 ? -46.779 -4.129 -36.141 1.00 49.50 138 LYS A O 1
ATOM 1062 N N . SER A 1 139 ? -47.211 -2.624 -37.749 1.00 51.22 139 SER A N 1
ATOM 1063 C CA . SER A 1 139 ? -47.475 -3.624 -38.793 1.00 51.22 139 SER A CA 1
ATOM 1064 C C . SER A 1 139 ? -46.231 -4.450 -39.138 1.00 51.22 139 SER A C 1
ATOM 1066 O O . SER A 1 139 ? -46.353 -5.646 -39.392 1.00 51.22 139 SER A O 1
ATOM 1068 N N . LEU A 1 140 ? -45.046 -3.831 -39.136 1.00 47.59 140 LEU A N 1
ATOM 1069 C CA . LEU A 1 140 ? -43.780 -4.502 -39.434 1.00 47.59 140 LEU A CA 1
ATOM 1070 C C . LEU A 1 140 ? -43.380 -5.462 -38.302 1.00 47.59 140 LEU A C 1
ATOM 1072 O O . LEU A 1 140 ? -43.063 -6.620 -38.558 1.00 47.59 140 LEU A O 1
ATOM 1076 N N . ILE A 1 141 ? -43.495 -5.013 -37.048 1.00 52.19 141 ILE A N 1
ATOM 1077 C CA . ILE A 1 141 ? -43.249 -5.841 -35.856 1.00 52.19 141 ILE A CA 1
ATOM 1078 C C . ILE A 1 141 ? -44.237 -7.016 -35.805 1.00 52.19 141 ILE A C 1
ATOM 1080 O O . ILE A 1 141 ? -43.849 -8.150 -35.530 1.00 52.19 141 ILE A O 1
ATOM 1084 N N . GLN A 1 142 ? -45.509 -6.777 -36.134 1.00 46.38 142 GLN A N 1
ATOM 1085 C CA . GLN A 1 142 ? -46.543 -7.809 -36.111 1.00 46.38 142 GLN A CA 1
ATOM 1086 C C . GLN A 1 142 ? -46.378 -8.839 -37.245 1.00 46.38 142 GLN A C 1
ATOM 1088 O O . GLN A 1 142 ? -46.642 -10.018 -37.024 1.00 46.38 142 GLN A O 1
ATOM 1093 N N . GLN A 1 143 ? -45.881 -8.446 -38.426 1.00 47.94 143 GLN A N 1
ATOM 1094 C CA . GLN A 1 143 ? -45.537 -9.388 -39.505 1.00 47.94 143 GLN A CA 1
ATOM 1095 C C . GLN A 1 143 ? -44.315 -10.255 -39.174 1.00 47.94 143 GLN A C 1
ATOM 1097 O O . GLN A 1 143 ? -44.315 -11.440 -39.501 1.00 47.94 143 GLN A O 1
ATOM 1102 N N . VAL A 1 144 ? -43.308 -9.693 -38.499 1.00 48.62 144 VAL A N 1
ATOM 1103 C CA . VAL A 1 144 ? -42.103 -10.428 -38.075 1.00 48.62 144 VAL A CA 1
ATOM 1104 C C . VAL A 1 144 ? -42.431 -11.434 -36.964 1.00 48.62 144 VAL A C 1
ATOM 1106 O O . VAL A 1 144 ? -41.972 -12.572 -37.015 1.00 48.62 144 VAL A O 1
ATOM 1109 N N . LEU A 1 145 ? -43.299 -11.063 -36.017 1.00 44.31 145 LEU A N 1
ATOM 1110 C CA . LEU A 1 145 ? -43.749 -11.949 -34.933 1.00 44.31 145 LEU A CA 1
ATOM 1111 C C . LEU A 1 145 ? -44.707 -13.063 -35.394 1.00 44.31 145 LEU A C 1
ATOM 1113 O O . LEU A 1 145 ? -44.783 -14.106 -34.753 1.00 44.31 145 LEU A O 1
ATOM 1117 N N . LEU A 1 146 ? -45.444 -12.871 -36.494 1.00 41.75 146 LEU A N 1
ATOM 1118 C CA . LEU A 1 146 ? -46.354 -13.893 -37.032 1.00 41.75 146 LEU A CA 1
ATOM 1119 C C . LEU A 1 146 ? -45.643 -14.935 -37.913 1.00 41.75 146 LEU A C 1
ATOM 1121 O O . LEU A 1 146 ? -46.151 -16.047 -38.049 1.00 41.75 146 LEU A O 1
ATOM 1125 N N . GLN A 1 147 ? -44.471 -14.625 -38.484 1.00 43.06 147 GLN A N 1
ATOM 1126 C CA . GLN A 1 147 ? -43.689 -15.585 -39.281 1.00 43.06 147 GLN A CA 1
ATOM 1127 C C . GLN A 1 147 ? -42.788 -16.500 -38.437 1.00 43.06 147 GLN A C 1
ATOM 1129 O O . GLN A 1 147 ? -42.439 -17.586 -38.897 1.00 43.06 147 GLN A O 1
ATOM 1134 N N . SER A 1 148 ? -42.478 -16.133 -37.190 1.00 40.56 148 SER A N 1
ATOM 1135 C CA . SER A 1 148 ? -41.772 -17.007 -36.240 1.00 40.56 148 SER A CA 1
ATOM 1136 C C . SER A 1 148 ? -42.676 -18.058 -35.574 1.00 40.56 148 SER A C 1
ATOM 1138 O O . SER A 1 148 ? -42.175 -18.938 -34.879 1.00 40.56 148 SER A O 1
ATOM 1140 N N . LEU A 1 149 ? -43.997 -18.023 -35.813 1.00 34.03 149 LEU A N 1
ATOM 1141 C CA . LEU A 1 149 ? -44.981 -18.865 -35.119 1.00 34.03 149 LEU A CA 1
ATOM 1142 C C . LEU A 1 149 ? -45.398 -20.160 -35.859 1.00 34.03 149 LEU A C 1
ATOM 1144 O O . LEU A 1 149 ? -46.354 -20.805 -35.436 1.00 34.03 149 LEU A O 1
ATOM 1148 N N . VAL A 1 150 ? -44.729 -20.566 -36.952 1.00 35.62 150 VAL A N 1
ATOM 1149 C CA . VAL A 1 150 ? -45.147 -21.736 -37.777 1.00 35.62 150 VAL A CA 1
ATOM 1150 C C . VAL A 1 150 ? -44.251 -22.981 -37.636 1.00 35.62 150 VAL A C 1
ATOM 1152 O O . VAL A 1 150 ? -44.503 -23.998 -38.273 1.00 35.62 150 VAL A O 1
ATOM 1155 N N . LEU A 1 151 ? -43.267 -23.006 -36.737 1.00 31.86 151 LEU A N 1
ATOM 1156 C CA . LEU A 1 151 ? -42.516 -24.241 -36.449 1.00 31.86 151 LEU A CA 1
ATOM 1157 C C . LEU A 1 151 ? -42.573 -24.589 -34.961 1.00 31.86 151 LEU A C 1
ATOM 1159 O O . LEU A 1 151 ? -41.599 -24.474 -34.229 1.00 31.86 151 LEU A O 1
ATOM 1163 N N . SER A 1 152 ? -43.751 -25.043 -34.532 1.00 32.38 152 SER A N 1
ATOM 1164 C CA . SER A 1 152 ? -43.941 -25.790 -33.289 1.00 32.38 152 SER A CA 1
ATOM 1165 C C . SER A 1 152 ? -44.692 -27.083 -33.596 1.00 32.38 152 SER A C 1
ATOM 1167 O O . SER A 1 152 ? -45.828 -27.032 -34.061 1.00 32.38 152 SER A O 1
ATOM 1169 N N . LEU A 1 153 ? -44.037 -28.224 -33.360 1.00 29.84 153 LEU A N 1
ATOM 1170 C CA . LEU A 1 153 ? -44.576 -29.403 -32.665 1.00 29.84 153 LEU A CA 1
ATOM 1171 C C . LEU A 1 153 ? -43.386 -30.292 -32.207 1.00 29.84 153 LEU A C 1
ATOM 1173 O O . LEU A 1 153 ? -42.348 -30.295 -32.871 1.00 29.84 153 LEU A O 1
ATOM 1177 N N . PRO A 1 154 ? -43.488 -31.003 -31.065 1.00 38.53 154 PRO A N 1
ATOM 1178 C CA . PRO A 1 154 ? -42.348 -31.245 -30.180 1.00 38.53 154 PRO A CA 1
ATOM 1179 C C . PRO A 1 154 ? -41.822 -32.689 -30.209 1.00 38.53 154 PRO A C 1
ATOM 1181 O O . PRO A 1 154 ? -42.579 -33.640 -30.399 1.00 38.53 154 PRO A O 1
ATOM 1184 N N . ALA A 1 155 ? -40.536 -32.858 -29.894 1.00 26.52 155 ALA A N 1
ATOM 1185 C CA . ALA A 1 155 ? -40.015 -34.101 -29.331 1.00 26.52 155 ALA A CA 1
ATOM 1186 C C . ALA A 1 155 ? -39.937 -33.933 -27.808 1.00 26.52 155 ALA A C 1
ATOM 1188 O O . ALA A 1 155 ? -39.238 -33.064 -27.293 1.00 26.52 155 ALA A O 1
ATOM 1189 N N . ALA A 1 156 ? -40.731 -34.729 -27.100 1.00 36.75 156 ALA A N 1
ATOM 1190 C CA . ALA A 1 156 ? -40.829 -34.736 -25.653 1.00 36.75 156 ALA A CA 1
ATOM 1191 C C . ALA A 1 156 ? -39.526 -35.207 -24.993 1.00 36.75 156 ALA A C 1
ATOM 1193 O O . ALA A 1 156 ? -39.105 -36.331 -25.246 1.00 36.75 156 ALA A O 1
ATOM 1194 N N . THR A 1 157 ? -38.980 -34.418 -24.064 1.00 31.05 157 THR A N 1
ATOM 1195 C CA . THR A 1 157 ? -38.138 -34.924 -22.968 1.00 31.05 157 THR A CA 1
ATOM 1196 C C . THR A 1 157 ? -38.225 -34.011 -21.743 1.00 31.05 157 THR A C 1
ATOM 1198 O O . THR A 1 157 ? -37.825 -32.857 -21.800 1.00 31.05 157 THR A O 1
ATOM 1201 N N . ALA A 1 158 ? -38.733 -34.593 -20.651 1.00 31.70 158 ALA A N 1
ATOM 1202 C CA . ALA A 1 158 ? -38.560 -34.236 -19.239 1.00 31.70 158 ALA A CA 1
ATOM 1203 C C . ALA A 1 158 ? -38.773 -32.766 -18.817 1.00 31.70 158 ALA A C 1
ATOM 1205 O O . ALA A 1 158 ? -37.849 -31.958 -18.803 1.00 31.70 158 ALA A O 1
ATOM 1206 N N . SER A 1 159 ? -39.984 -32.479 -18.327 1.00 32.41 159 SER A N 1
ATOM 1207 C CA . SER A 1 159 ? -40.274 -31.318 -17.477 1.00 32.41 159 SER A CA 1
ATOM 1208 C C . SER A 1 159 ? -39.446 -31.413 -16.190 1.00 32.41 159 SER A C 1
ATOM 1210 O O . SER A 1 159 ? -39.781 -32.172 -15.282 1.00 32.41 159 SER A O 1
ATOM 1212 N N . ARG A 1 160 ? -38.337 -30.674 -16.119 1.00 43.03 160 ARG A N 1
ATOM 1213 C CA . ARG A 1 160 ? -37.902 -30.079 -14.853 1.00 43.03 160 ARG A CA 1
ATOM 1214 C C . ARG A 1 160 ? -38.674 -28.773 -14.754 1.00 43.03 160 ARG A C 1
ATOM 1216 O O . ARG A 1 160 ? -38.581 -27.964 -15.669 1.00 43.03 160 ARG A O 1
ATOM 1223 N N . ASP A 1 161 ? -39.455 -28.594 -13.697 1.00 42.56 161 ASP A N 1
ATOM 1224 C CA . ASP A 1 161 ? -40.079 -27.305 -13.403 1.00 42.56 161 ASP A CA 1
ATOM 1225 C C . ASP A 1 161 ? -38.961 -26.283 -13.151 1.00 42.56 161 ASP A C 1
ATOM 1227 O O . ASP A 1 161 ? -38.408 -26.201 -12.053 1.00 42.56 161 ASP A O 1
ATOM 1231 N N . ILE A 1 162 ? -38.565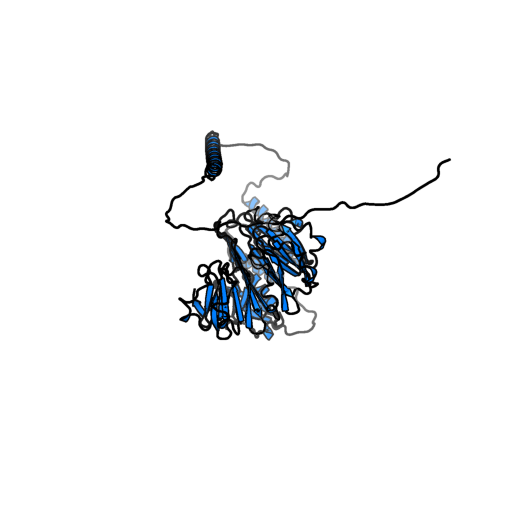 -25.553 -14.196 1.00 49.34 162 ILE A N 1
ATOM 1232 C CA . ILE A 1 162 ? -37.633 -24.430 -14.099 1.00 49.34 162 ILE A CA 1
ATOM 1233 C C . ILE A 1 162 ? -38.442 -23.282 -13.497 1.00 49.34 162 ILE A C 1
ATOM 1235 O O . ILE A 1 162 ? -39.183 -22.589 -14.192 1.00 49.34 162 ILE A O 1
ATOM 1239 N N . MET A 1 163 ? -38.368 -23.127 -12.176 1.00 67.25 163 MET A N 1
ATOM 1240 C CA . MET A 1 163 ? -38.934 -21.966 -11.495 1.00 67.25 163 MET A CA 1
ATOM 1241 C C . MET A 1 163 ? -38.012 -20.767 -11.738 1.00 67.25 163 MET A C 1
ATOM 1243 O O . MET A 1 163 ? -37.014 -20.587 -11.041 1.00 67.25 163 MET A O 1
ATOM 1247 N N . SER A 1 164 ? -38.329 -19.966 -12.753 1.00 75.50 164 SER A N 1
ATOM 1248 C CA . SER A 1 164 ? -37.767 -18.628 -12.937 1.00 75.50 164 SER A CA 1
ATOM 1249 C C . SER A 1 164 ? -38.478 -17.644 -12.009 1.00 75.50 164 SER A C 1
ATOM 1251 O O . SER A 1 164 ? -39.709 -17.647 -11.938 1.00 75.50 164 SER A O 1
ATOM 1253 N N . ILE A 1 165 ? -37.724 -16.792 -11.323 1.00 82.69 165 ILE A N 1
ATOM 1254 C CA . ILE A 1 165 ? -38.264 -15.668 -10.560 1.00 82.69 165 ILE A CA 1
ATOM 1255 C C . ILE A 1 165 ? -37.980 -14.354 -11.295 1.00 82.69 165 ILE A C 1
ATOM 1257 O O . ILE A 1 165 ? -36.928 -14.209 -11.915 1.00 82.69 165 ILE A O 1
ATOM 1261 N N . SER A 1 166 ? -38.908 -13.401 -11.207 1.00 85.00 166 SER A N 1
ATOM 1262 C CA . SER A 1 166 ? -38.724 -12.037 -11.717 1.00 85.00 166 SER A CA 1
ATOM 1263 C C . SER A 1 166 ? -38.400 -11.113 -10.552 1.00 85.00 166 SER A C 1
ATOM 1265 O O . SER A 1 166 ? -39.235 -10.962 -9.663 1.00 85.00 166 SER A O 1
ATOM 1267 N N . VAL A 1 167 ? -37.235 -10.473 -10.554 1.00 87.75 167 VAL A N 1
ATOM 1268 C CA . VAL A 1 167 ? -36.829 -9.493 -9.531 1.00 87.75 167 VAL A CA 1
ATOM 1269 C C . VAL A 1 167 ? -36.627 -8.119 -10.155 1.00 87.75 167 VAL A C 1
ATOM 1271 O O . VAL A 1 167 ? -36.143 -8.010 -11.283 1.00 87.75 167 VAL A O 1
ATOM 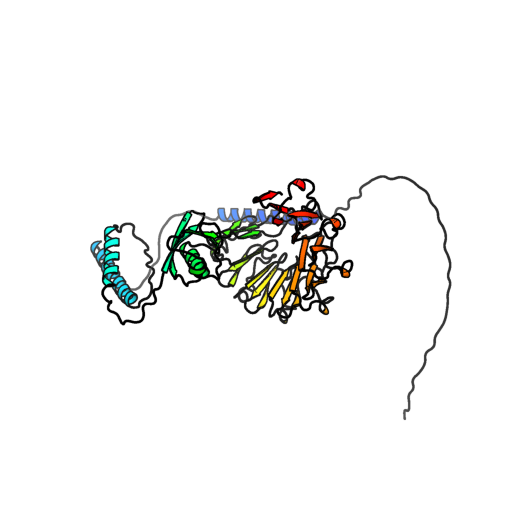1274 N N . ASP A 1 168 ? -36.984 -7.069 -9.423 1.00 87.44 168 ASP A N 1
ATOM 1275 C CA . ASP A 1 168 ? -36.807 -5.687 -9.860 1.00 87.44 168 ASP A CA 1
ATOM 1276 C C . ASP A 1 168 ? -35.564 -5.098 -9.196 1.00 87.44 168 ASP A C 1
ATOM 1278 O O . ASP A 1 168 ? -35.463 -5.048 -7.977 1.00 87.44 168 ASP A O 1
ATOM 1282 N N . VAL A 1 169 ? -34.588 -4.653 -9.988 1.00 86.0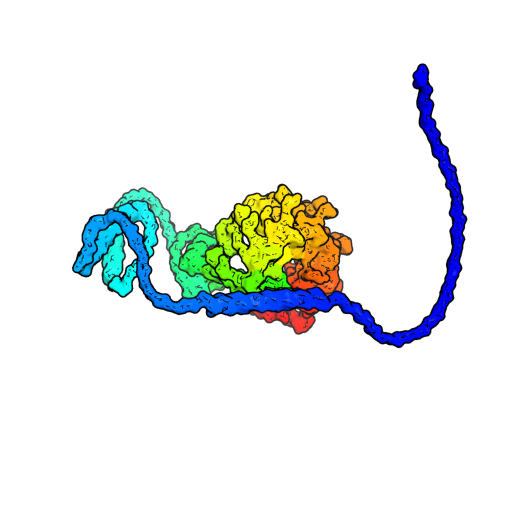6 169 VAL A N 1
ATOM 1283 C CA . VAL A 1 169 ? -33.351 -4.055 -9.474 1.00 86.06 169 VAL A CA 1
ATOM 1284 C C . VAL A 1 169 ? -33.332 -2.558 -9.745 1.00 86.06 169 VAL A C 1
ATOM 1286 O O . VAL A 1 169 ? -33.477 -2.116 -10.885 1.00 86.06 169 VAL A O 1
ATOM 1289 N N . HIS A 1 170 ? -33.097 -1.776 -8.698 1.00 86.25 170 HIS A N 1
ATOM 1290 C CA . HIS A 1 170 ? -33.125 -0.321 -8.696 1.00 86.25 170 HIS A CA 1
ATOM 1291 C C . HIS A 1 170 ? -31.761 0.275 -8.352 1.00 86.25 170 HIS A C 1
ATOM 1293 O O . HIS A 1 170 ? -30.999 -0.265 -7.554 1.00 86.25 170 HIS A O 1
ATOM 1299 N N . LEU A 1 171 ? -31.471 1.442 -8.920 1.00 75.94 171 LEU A N 1
ATOM 1300 C CA . LEU A 1 171 ? -30.395 2.319 -8.468 1.00 75.94 171 LEU A CA 1
ATOM 1301 C C . LEU A 1 171 ? -30.964 3.432 -7.594 1.00 75.94 171 LEU A C 1
ATOM 1303 O O . LEU A 1 171 ? -32.073 3.910 -7.832 1.00 75.94 171 LEU A O 1
ATOM 1307 N N . LEU A 1 172 ? -30.141 3.962 -6.689 1.00 68.69 172 LEU A N 1
ATOM 1308 C CA . LEU A 1 172 ? -30.458 5.186 -5.936 1.00 68.69 172 LEU A CA 1
ATOM 1309 C C . LEU A 1 172 ? -30.695 6.407 -6.847 1.00 68.69 172 LEU A C 1
ATOM 1311 O O . LEU A 1 172 ? -31.339 7.369 -6.444 1.00 68.69 172 LEU A O 1
ATOM 1315 N N . SER A 1 173 ? -30.218 6.360 -8.095 1.00 66.50 173 SER A N 1
ATOM 1316 C CA . SER A 1 173 ? -30.495 7.371 -9.124 1.00 66.50 173 SER A CA 1
ATOM 1317 C C . SER A 1 173 ? -31.912 7.294 -9.715 1.00 66.50 173 SER A C 1
ATOM 1319 O O . SER A 1 173 ? -32.285 8.159 -10.505 1.00 66.50 173 SER A O 1
ATOM 1321 N N . GLY A 1 174 ? -32.697 6.266 -9.374 1.00 67.50 174 GLY A N 1
ATOM 1322 C CA . GLY A 1 174 ? -34.058 6.045 -9.869 1.00 67.50 174 GLY A CA 1
ATOM 1323 C C . GLY A 1 174 ? -34.163 5.203 -11.148 1.00 67.50 174 GLY A C 1
ATOM 1324 O O . GLY A 1 174 ? -35.276 4.937 -11.604 1.00 67.50 174 GLY A O 1
ATOM 1325 N N . LYS A 1 175 ? -33.044 4.748 -11.737 1.00 77.69 175 LYS A N 1
ATOM 1326 C CA . LYS A 1 175 ? -33.071 3.744 -12.823 1.00 77.69 175 LYS A CA 1
ATOM 1327 C C . LYS A 1 175 ? -33.505 2.380 -12.276 1.00 77.69 175 LYS A C 1
ATOM 1329 O O . LYS A 1 175 ? -33.155 2.038 -11.150 1.00 77.69 175 LYS A O 1
ATOM 1334 N N . ARG A 1 176 ? -34.224 1.597 -13.088 1.00 85.44 176 ARG A N 1
ATOM 1335 C CA . ARG A 1 176 ? -34.718 0.259 -12.728 1.00 85.44 176 ARG A CA 1
ATOM 1336 C C . ARG A 1 176 ? -34.632 -0.726 -13.890 1.00 85.44 176 ARG A C 1
ATOM 1338 O O . ARG A 1 176 ? -34.790 -0.311 -15.039 1.00 85.44 176 ARG A O 1
ATOM 1345 N N . ALA A 1 177 ? -34.433 -2.001 -13.582 1.00 87.50 177 ALA A N 1
ATOM 1346 C CA . ALA A 1 177 ? -34.447 -3.104 -14.533 1.00 87.50 177 ALA A CA 1
ATOM 1347 C C . ALA A 1 177 ? -35.121 -4.330 -13.906 1.00 87.50 177 ALA A C 1
ATOM 1349 O O . ALA A 1 177 ? -34.747 -4.741 -12.811 1.00 87.50 177 ALA A O 1
ATOM 1350 N N . SER A 1 178 ? -36.079 -4.918 -14.620 1.00 88.25 178 SER A N 1
ATOM 1351 C CA . SER A 1 178 ? -36.721 -6.180 -14.242 1.00 88.25 178 SER A CA 1
ATOM 1352 C C . SER A 1 178 ? -35.945 -7.338 -14.861 1.00 88.25 178 SER A C 1
ATOM 1354 O O . SER A 1 178 ? -35.653 -7.311 -16.060 1.00 88.25 178 SER A O 1
ATOM 1356 N N . LEU A 1 179 ? -35.582 -8.333 -14.055 1.00 87.75 179 LEU A N 1
ATOM 1357 C CA . LEU A 1 179 ? -34.732 -9.447 -14.465 1.00 87.75 179 LEU A CA 1
ATOM 1358 C C . LEU A 1 179 ? -35.403 -10.777 -14.148 1.00 87.75 179 LEU A C 1
ATOM 1360 O O . LEU A 1 179 ? -35.700 -11.063 -12.989 1.00 87.75 179 LEU A O 1
ATOM 1364 N N . ASP A 1 180 ? -35.534 -11.618 -15.170 1.00 86.25 180 ASP A N 1
ATOM 1365 C CA . ASP A 1 180 ? -35.917 -13.016 -15.007 1.00 86.25 180 ASP A CA 1
ATOM 1366 C C . ASP A 1 180 ? -34.664 -13.865 -14.772 1.00 86.25 180 ASP A C 1
ATOM 1368 O O . ASP A 1 180 ? -33.742 -13.918 -15.602 1.00 86.25 180 ASP A O 1
ATOM 1372 N N . VAL A 1 181 ? -34.607 -14.525 -13.617 1.00 84.88 181 VAL A N 1
ATOM 1373 C CA . VAL A 1 181 ? -33.471 -15.355 -13.211 1.00 84.88 181 VAL A CA 1
ATOM 1374 C C . VAL A 1 181 ? -33.964 -16.694 -12.674 1.00 84.88 181 VAL A C 1
ATOM 1376 O O . VAL A 1 181 ? -34.984 -16.783 -11.996 1.00 84.88 181 VAL A O 1
ATOM 1379 N N . GLU A 1 182 ? -33.252 -17.762 -13.017 1.00 84.75 182 GLU A N 1
ATOM 1380 C CA . GLU A 1 182 ? -33.551 -19.108 -12.529 1.00 84.75 182 GLU A CA 1
ATOM 1381 C C . GLU A 1 182 ? -33.267 -19.189 -11.022 1.00 84.75 182 GLU A C 1
ATOM 1383 O O . GLU A 1 182 ? -32.284 -18.629 -10.537 1.00 84.75 182 GLU A O 1
ATOM 1388 N N . ALA A 1 183 ? -34.133 -19.861 -10.259 1.00 77.12 183 ALA A N 1
ATOM 1389 C CA . ALA A 1 183 ? -34.015 -19.906 -8.799 1.00 77.12 183 ALA A CA 1
ATOM 1390 C C . ALA A 1 183 ? -32.727 -20.592 -8.292 1.00 77.12 183 ALA A C 1
ATOM 1392 O O . ALA A 1 183 ? -32.327 -20.383 -7.146 1.00 77.12 183 ALA A O 1
ATOM 1393 N N . ASP A 1 184 ? -32.086 -21.417 -9.119 1.00 81.81 184 ASP A N 1
ATOM 1394 C CA . ASP A 1 184 ? -30.806 -22.084 -8.859 1.00 81.81 184 ASP A CA 1
ATOM 1395 C C . ASP A 1 184 ? -29.587 -21.301 -9.372 1.00 81.81 184 ASP A C 1
ATOM 1397 O O . ASP A 1 184 ? -28.451 -21.679 -9.078 1.00 81.81 184 ASP A O 1
ATOM 1401 N N . ALA A 1 185 ? -29.789 -20.192 -10.087 1.00 84.06 185 ALA A N 1
ATOM 1402 C CA . ALA A 1 185 ? -28.695 -19.326 -10.498 1.00 84.06 185 ALA A CA 1
ATOM 140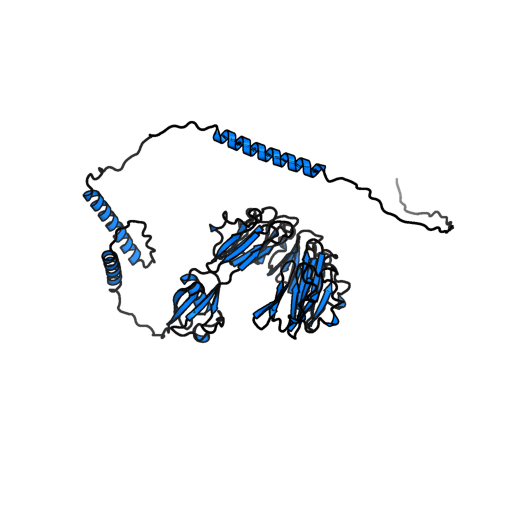3 C C . ALA A 1 185 ? -28.035 -18.663 -9.278 1.00 84.06 185 ALA A C 1
ATOM 1405 O O . ALA A 1 185 ? -28.673 -18.420 -8.249 1.00 84.06 185 ALA A O 1
ATOM 1406 N N . SER A 1 186 ? -26.745 -18.339 -9.386 1.00 86.00 186 SER A N 1
ATOM 1407 C CA . SER A 1 186 ? -26.038 -17.624 -8.321 1.00 86.00 186 SER A CA 1
ATOM 1408 C C . SER A 1 186 ? -26.480 -16.164 -8.246 1.00 86.00 186 SER A C 1
ATOM 1410 O O . SER A 1 186 ? -26.766 -15.530 -9.269 1.00 86.00 186 SER A O 1
ATOM 1412 N N . VAL A 1 187 ? -26.458 -15.597 -7.042 1.00 84.44 187 VAL A N 1
ATOM 1413 C CA . VAL A 1 187 ? -26.663 -14.159 -6.822 1.00 84.44 187 VAL A CA 1
ATOM 1414 C C . VAL A 1 187 ? -25.630 -13.336 -7.600 1.00 84.44 187 VAL A C 1
ATOM 1416 O O . VAL A 1 187 ? -25.960 -12.266 -8.109 1.00 84.44 187 VAL A O 1
ATOM 1419 N N . GLU A 1 188 ? -24.406 -13.840 -7.785 1.00 81.50 188 GLU A N 1
ATOM 1420 C CA . GLU A 1 188 ? -23.403 -13.164 -8.617 1.00 81.50 188 GLU A CA 1
ATOM 1421 C C . GLU A 1 188 ? -23.825 -13.090 -10.096 1.00 81.50 188 GLU A C 1
ATOM 1423 O O . GLU A 1 188 ? -23.641 -12.057 -10.737 1.00 81.50 188 GLU A O 1
ATOM 1428 N N . SER A 1 189 ? -24.465 -14.131 -10.639 1.00 84.00 189 SER A N 1
ATOM 1429 C CA . SER A 1 189 ? -25.001 -14.084 -12.007 1.00 84.00 189 SER A CA 1
ATOM 1430 C C . SER A 1 189 ? -26.170 -13.096 -12.138 1.00 84.00 189 SER A C 1
ATOM 1432 O O . SER A 1 189 ? -26.246 -12.358 -13.122 1.00 84.00 189 SER A O 1
ATOM 1434 N N . LEU A 1 190 ? -27.040 -13.015 -11.121 1.00 85.50 190 LEU A N 1
ATOM 1435 C CA . LEU A 1 190 ? -28.104 -12.010 -11.027 1.00 85.50 190 LEU A CA 1
ATOM 1436 C C . LEU A 1 190 ? -27.511 -10.594 -10.976 1.00 85.50 190 LEU A C 1
ATOM 1438 O O . LEU A 1 190 ? -27.966 -9.711 -11.700 1.00 85.50 190 LEU A O 1
ATOM 1442 N N . LYS A 1 191 ? -26.453 -10.387 -10.186 1.00 84.81 191 LYS A N 1
ATOM 1443 C CA . LYS A 1 191 ? -25.720 -9.119 -10.094 1.00 84.81 191 LYS A CA 1
ATOM 1444 C C . LYS A 1 191 ? -25.114 -8.712 -11.432 1.00 84.81 191 LYS A C 1
ATOM 1446 O O . LYS A 1 191 ? -25.318 -7.577 -11.851 1.00 84.81 191 LYS A O 1
ATOM 1451 N N . GLN A 1 192 ? -24.447 -9.628 -12.133 1.00 82.56 192 GLN A N 1
ATOM 1452 C CA . GLN A 1 192 ? -23.895 -9.361 -13.465 1.00 82.56 192 GLN A CA 1
ATOM 1453 C C . GLN A 1 192 ? -24.990 -8.989 -14.473 1.00 82.56 192 GLN A C 1
ATOM 1455 O O . GLN A 1 192 ? -24.830 -8.036 -15.240 1.00 82.56 192 GLN A O 1
ATOM 1460 N N . ARG A 1 193 ? -26.136 -9.687 -14.450 1.00 84.38 193 ARG A N 1
ATOM 1461 C CA . ARG A 1 193 ? -27.294 -9.349 -15.296 1.00 84.38 193 ARG A CA 1
ATOM 1462 C C . ARG A 1 193 ? -27.858 -7.973 -14.956 1.00 84.38 193 ARG A C 1
ATOM 1464 O O . ARG A 1 193 ? -28.134 -7.200 -15.868 1.00 84.38 193 ARG A O 1
ATOM 1471 N N . ALA A 1 194 ? -27.973 -7.642 -13.671 1.00 83.31 194 ALA A N 1
ATOM 1472 C CA . ALA A 1 194 ? -28.449 -6.341 -13.215 1.00 83.31 194 ALA A CA 1
ATOM 1473 C C . ALA A 1 194 ? -27.525 -5.203 -13.638 1.00 83.31 194 ALA A C 1
ATOM 1475 O O . ALA A 1 194 ? -27.990 -4.199 -14.169 1.00 83.31 194 ALA A O 1
ATOM 1476 N N . GLN A 1 195 ? -26.217 -5.386 -13.474 1.00 81.12 195 GLN A N 1
ATOM 1477 C CA . GLN A 1 195 ? -25.199 -4.435 -13.913 1.00 81.12 195 GLN A CA 1
ATOM 1478 C C . GLN A 1 195 ? -25.250 -4.202 -15.421 1.00 81.12 195 GLN A C 1
ATOM 1480 O O . GLN A 1 195 ? -25.240 -3.056 -15.869 1.00 81.12 195 GLN A O 1
ATOM 1485 N N . SER A 1 196 ? -25.385 -5.284 -16.190 1.00 79.94 196 SER A N 1
ATOM 1486 C CA . SER A 1 196 ? -25.530 -5.220 -17.646 1.00 79.94 196 SER A CA 1
ATOM 1487 C C . SER A 1 196 ? -26.811 -4.484 -18.050 1.00 79.94 196 SER A C 1
ATOM 1489 O O . SER A 1 196 ? -26.776 -3.608 -18.910 1.00 79.94 196 SER A O 1
ATOM 1491 N N . ALA A 1 197 ? -27.941 -4.798 -17.409 1.00 80.62 197 ALA A N 1
ATOM 1492 C CA . ALA A 1 197 ? -29.241 -4.212 -17.733 1.00 80.62 197 ALA A CA 1
ATOM 1493 C C . ALA A 1 197 ? -29.356 -2.734 -17.328 1.00 80.62 197 ALA A C 1
ATOM 1495 O O . ALA A 1 197 ? -30.028 -1.956 -18.004 1.00 80.62 197 ALA A O 1
ATOM 1496 N N . LEU A 1 198 ? -28.699 -2.335 -16.237 1.00 76.38 198 LEU A N 1
ATOM 1497 C CA . LEU A 1 198 ? -28.706 -0.960 -15.736 1.00 76.38 198 LEU A CA 1
ATOM 1498 C C . LEU A 1 198 ? -27.590 -0.092 -16.340 1.00 76.38 198 LEU A C 1
ATOM 1500 O O . LEU A 1 198 ? -27.602 1.125 -16.128 1.00 76.38 198 LEU A O 1
ATOM 1504 N N . ALA A 1 199 ? -26.677 -0.697 -17.113 1.00 73.12 199 ALA A N 1
ATOM 1505 C CA . ALA A 1 199 ? -25.446 -0.088 -17.615 1.00 73.12 199 ALA A CA 1
ATOM 1506 C C . ALA A 1 199 ? -24.648 0.568 -16.475 1.00 73.12 199 ALA A C 1
ATOM 1508 O O . ALA A 1 199 ? -24.386 1.772 -16.482 1.00 73.12 199 ALA A O 1
ATOM 1509 N N . THR A 1 200 ? -24.346 -0.227 -15.447 1.00 68.00 200 THR A N 1
ATOM 1510 C CA . THR A 1 200 ? -23.676 0.225 -14.221 1.00 68.00 200 THR A CA 1
ATOM 1511 C C . THR A 1 200 ? -22.446 -0.596 -13.888 1.00 68.00 200 THR A C 1
ATOM 1513 O O . THR A 1 200 ? -22.397 -1.788 -14.182 1.00 68.00 200 THR A O 1
ATOM 1516 N N . GLY A 1 201 ? -21.488 0.038 -13.212 1.00 65.06 201 GLY A N 1
ATOM 1517 C CA . GLY A 1 201 ? -20.254 -0.580 -12.743 1.00 65.06 201 GLY A CA 1
ATOM 1518 C C . GLY A 1 201 ? -20.446 -1.571 -11.588 1.00 65.06 201 GLY A C 1
ATOM 1519 O O . GLY A 1 201 ? -21.554 -1.989 -11.228 1.00 65.06 201 GLY A O 1
ATOM 1520 N N . ARG A 1 202 ? -19.325 -1.972 -10.980 1.00 66.56 202 ARG A N 1
ATOM 1521 C CA . ARG A 1 202 ? -19.322 -2.950 -9.887 1.00 66.56 202 ARG A CA 1
ATOM 1522 C C . ARG A 1 202 ? -20.075 -2.430 -8.661 1.00 66.56 202 ARG A C 1
ATOM 1524 O O . ARG A 1 202 ? -19.801 -1.350 -8.149 1.00 66.56 202 ARG A O 1
ATOM 1531 N N . GLY A 1 203 ? -21.018 -3.229 -8.174 1.00 71.00 203 GLY A N 1
ATOM 1532 C CA . GLY A 1 203 ? -21.886 -2.865 -7.061 1.00 71.00 203 GLY A CA 1
ATOM 1533 C C . GLY A 1 203 ? -22.267 -4.069 -6.215 1.00 71.00 203 GLY A C 1
ATOM 1534 O O . GLY A 1 203 ? -21.966 -5.213 -6.557 1.00 71.00 203 GLY A O 1
ATOM 1535 N N . ARG A 1 204 ? -22.918 -3.797 -5.090 1.00 80.56 204 ARG A N 1
ATOM 1536 C CA . ARG A 1 204 ? -23.495 -4.803 -4.196 1.00 80.56 204 ARG A CA 1
ATOM 1537 C C . ARG A 1 204 ? -25.003 -4.809 -4.408 1.00 80.56 204 ARG A C 1
ATOM 1539 O O . ARG A 1 204 ? -25.600 -3.739 -4.478 1.00 80.56 204 ARG A O 1
ATOM 1546 N N . LEU A 1 205 ? -25.602 -5.990 -4.529 1.00 81.75 205 LEU A N 1
ATOM 1547 C CA . LEU A 1 205 ? -27.056 -6.112 -4.472 1.00 81.75 205 LEU A CA 1
ATOM 1548 C C . LEU A 1 205 ? -27.480 -6.111 -3.009 1.00 81.75 205 LEU A C 1
ATOM 1550 O O . LEU A 1 205 ? -26.932 -6.870 -2.211 1.00 81.75 205 LEU A O 1
ATOM 1554 N N . LEU A 1 206 ? -28.443 -5.263 -2.682 1.00 83.62 206 LEU A N 1
ATOM 1555 C CA . LEU A 1 206 ? -29.103 -5.233 -1.390 1.00 83.62 206 LEU A CA 1
ATOM 1556 C C . LEU A 1 206 ? -30.559 -5.634 -1.566 1.00 83.62 206 LEU A C 1
ATOM 1558 O O . LEU A 1 206 ? -31.183 -5.262 -2.560 1.00 83.62 206 LEU A O 1
ATOM 1562 N N . ASN A 1 207 ? -31.095 -6.369 -0.602 1.00 83.25 207 ASN A N 1
ATOM 1563 C CA . ASN A 1 207 ? -32.533 -6.599 -0.508 1.00 83.25 207 ASN A CA 1
ATOM 1564 C C . ASN A 1 207 ? -33.258 -5.362 0.062 1.00 83.25 207 ASN A C 1
ATOM 1566 O O . ASN A 1 207 ? -32.642 -4.347 0.401 1.00 83.25 207 ASN A O 1
ATOM 1570 N N . SER A 1 208 ? -34.580 -5.450 0.197 1.00 78.69 208 SER A N 1
ATOM 1571 C CA . SER A 1 208 ? -35.416 -4.369 0.731 1.00 78.69 208 SER A CA 1
ATOM 1572 C C . SER A 1 208 ? -35.125 -4.001 2.194 1.00 78.69 208 SER A C 1
ATOM 1574 O O . SER A 1 208 ? -35.491 -2.908 2.620 1.00 78.69 208 SER A O 1
ATOM 1576 N N . SER A 1 209 ? -34.490 -4.884 2.977 1.00 73.62 209 SER A N 1
ATOM 1577 C CA . SER A 1 209 ? -34.031 -4.597 4.348 1.00 73.62 209 SER A CA 1
ATOM 1578 C C . SER A 1 209 ? -32.661 -3.910 4.393 1.00 73.62 209 SER A C 1
ATOM 1580 O O . SER A 1 209 ? -32.227 -3.506 5.470 1.00 73.62 209 SER A O 1
ATOM 1582 N N . GLY A 1 210 ? -31.991 -3.731 3.248 1.00 66.06 210 GLY A N 1
ATOM 1583 C CA . GLY A 1 210 ? -30.650 -3.151 3.181 1.00 66.06 210 GLY A CA 1
ATOM 1584 C C . GLY A 1 210 ? -29.534 -4.143 3.521 1.00 66.06 210 GLY A C 1
ATOM 1585 O O . GLY A 1 210 ? -28.406 -3.729 3.778 1.00 66.06 210 GLY A O 1
ATOM 1586 N N . GLU A 1 211 ? -29.815 -5.445 3.514 1.00 78.25 211 GLU A N 1
ATOM 1587 C CA . GLU A 1 211 ? -28.808 -6.487 3.694 1.00 78.25 211 GLU A CA 1
ATOM 1588 C C . GLU A 1 211 ? -28.138 -6.802 2.356 1.00 78.25 211 GLU A C 1
ATOM 1590 O O . GLU A 1 211 ? -28.797 -6.944 1.323 1.00 78.25 211 GLU A O 1
ATOM 1595 N N . VAL A 1 212 ? -26.809 -6.924 2.372 1.00 81.81 212 VAL A N 1
ATOM 1596 C CA . VAL A 1 212 ? -26.028 -7.278 1.183 1.00 81.81 212 VAL A CA 1
ATOM 1597 C C . VAL A 1 212 ? -26.220 -8.758 0.867 1.00 81.81 212 VAL A C 1
ATOM 1599 O O . VAL A 1 212 ? -25.969 -9.620 1.709 1.00 81.81 212 VAL A O 1
ATOM 1602 N N . LEU A 1 213 ? -26.613 -9.055 -0.369 1.00 82.38 213 LEU A N 1
ATOM 1603 C CA . LEU A 1 213 ? -26.758 -10.424 -0.842 1.00 82.38 213 LEU A CA 1
ATOM 1604 C C . LEU A 1 213 ? -25.386 -11.047 -1.126 1.00 82.38 213 LEU A C 1
ATOM 1606 O O . LEU A 1 213 ? -24.564 -10.484 -1.852 1.00 82.38 213 LEU A O 1
ATOM 1610 N N . ASP A 1 214 ? -25.158 -12.230 -0.562 1.00 78.75 214 ASP A N 1
ATOM 1611 C CA . ASP A 1 214 ? -23.937 -13.010 -0.756 1.00 78.75 214 ASP A CA 1
ATOM 1612 C C . ASP A 1 214 ? -23.901 -13.619 -2.166 1.00 78.75 214 ASP A C 1
ATOM 1614 O O . ASP A 1 214 ? -24.760 -14.424 -2.528 1.00 78.75 214 ASP A O 1
ATOM 1618 N N . GLY A 1 215 ? -22.892 -13.243 -2.956 1.00 77.38 215 GLY A N 1
ATOM 1619 C CA . GLY A 1 215 ? -22.724 -13.685 -4.342 1.00 77.38 215 GLY A CA 1
ATOM 1620 C C . GLY A 1 215 ? -22.496 -15.192 -4.501 1.00 77.38 215 GLY A C 1
ATOM 1621 O O . GLY A 1 215 ? -22.769 -15.727 -5.578 1.00 77.38 215 GLY A O 1
ATOM 1622 N N . ALA A 1 216 ? -22.030 -15.875 -3.447 1.00 76.06 216 ALA A N 1
ATOM 1623 C CA . ALA A 1 216 ? -21.808 -17.320 -3.448 1.00 76.06 216 ALA A CA 1
ATOM 1624 C C . ALA A 1 216 ? -23.103 -18.130 -3.278 1.00 76.06 216 ALA A C 1
ATOM 1626 O O . ALA A 1 216 ? -23.135 -19.307 -3.636 1.00 76.06 216 ALA A O 1
ATOM 1627 N N . LYS A 1 217 ? -24.171 -17.510 -2.759 1.00 84.50 217 LYS A N 1
ATOM 1628 C CA . LYS A 1 217 ? -25.474 -18.158 -2.589 1.00 84.50 217 LYS A CA 1
ATOM 1629 C C . LYS A 1 217 ? -26.233 -18.222 -3.907 1.00 84.50 217 LYS A C 1
ATOM 1631 O O . LYS A 1 217 ? -26.091 -17.367 -4.787 1.00 84.50 217 LYS A O 1
ATOM 1636 N N . THR A 1 218 ? -27.091 -19.225 -4.029 1.00 86.44 218 THR A N 1
ATOM 1637 C CA . THR A 1 218 ? -28.127 -19.246 -5.065 1.00 86.44 218 THR A CA 1
ATOM 1638 C C . THR A 1 218 ? -29.239 -18.253 -4.739 1.00 86.44 218 THR A C 1
ATOM 1640 O O . THR A 1 218 ? -29.464 -17.895 -3.582 1.00 86.44 218 THR A O 1
ATOM 1643 N N . VAL A 1 219 ? -29.975 -17.827 -5.761 1.00 82.38 219 VAL A N 1
ATOM 1644 C CA . VAL A 1 219 ? -31.152 -16.959 -5.632 1.00 82.38 219 VAL A CA 1
ATOM 1645 C C . VAL A 1 219 ? -32.157 -17.519 -4.608 1.00 82.38 219 VAL A C 1
ATOM 1647 O O . VAL A 1 219 ? -32.704 -16.769 -3.800 1.00 82.38 219 VAL A O 1
ATOM 1650 N N . ARG A 1 220 ? -32.340 -18.845 -4.573 1.00 80.44 220 ARG A N 1
ATOM 1651 C CA . ARG A 1 220 ? -33.194 -19.533 -3.594 1.00 80.44 220 ARG A CA 1
ATOM 1652 C C . ARG A 1 220 ? -32.636 -19.527 -2.167 1.00 80.44 220 ARG A C 1
ATOM 1654 O O . ARG A 1 220 ? -33.410 -19.372 -1.229 1.00 80.44 220 ARG A O 1
ATOM 1661 N N . GLU A 1 221 ? -31.330 -19.718 -1.987 1.00 82.62 221 GLU A N 1
ATOM 1662 C CA . GLU A 1 221 ? -30.665 -19.655 -0.668 1.00 82.62 221 GLU A CA 1
ATOM 1663 C C . GLU A 1 221 ? -30.588 -18.230 -0.115 1.00 82.62 221 GLU A C 1
ATOM 1665 O O . GLU A 1 221 ? -30.494 -18.037 1.095 1.00 82.62 221 GLU A O 1
ATOM 1670 N N . ALA A 1 222 ? -30.637 -17.236 -1.000 1.00 78.31 222 ALA A N 1
ATOM 1671 C CA . ALA A 1 222 ? -30.799 -15.829 -0.660 1.00 78.31 222 ALA A CA 1
ATOM 1672 C C . ALA A 1 222 ? -32.265 -15.442 -0.367 1.00 78.31 222 ALA A C 1
ATOM 1674 O O . ALA A 1 222 ? -32.544 -14.270 -0.140 1.00 78.31 222 ALA A O 1
ATOM 1675 N N . GLU A 1 223 ? -33.186 -16.415 -0.377 1.00 82.94 223 GLU A N 1
ATOM 1676 C CA . GLU A 1 223 ? -34.622 -16.264 -0.099 1.00 82.94 223 GLU A CA 1
ATOM 1677 C C . GLU A 1 223 ? -35.367 -15.269 -1.008 1.00 82.94 223 GLU A C 1
ATOM 1679 O O . GLU A 1 223 ? -36.458 -14.811 -0.662 1.00 82.94 223 GLU A O 1
ATOM 1684 N N . LEU A 1 224 ? -34.823 -14.990 -2.198 1.00 81.56 224 LEU A N 1
ATOM 1685 C CA . LEU A 1 224 ? -35.426 -14.075 -3.164 1.00 81.56 224 LEU A CA 1
ATOM 1686 C C . LEU A 1 224 ? -36.687 -14.670 -3.797 1.00 81.56 224 LEU A C 1
ATOM 1688 O O . LEU A 1 224 ? -36.728 -15.839 -4.197 1.00 81.56 224 LEU A O 1
ATOM 1692 N N . LYS A 1 225 ? -37.720 -13.842 -3.929 1.00 84.31 225 LYS A N 1
ATOM 1693 C CA . LYS A 1 225 ? -39.022 -14.188 -4.503 1.00 84.31 225 LYS A CA 1
ATOM 1694 C C . LYS A 1 225 ? -39.349 -13.292 -5.688 1.00 84.31 225 LYS A C 1
ATOM 1696 O O . LYS A 1 225 ? -38.790 -12.218 -5.884 1.00 84.31 225 LYS A O 1
ATOM 1701 N N . SER A 1 226 ? -40.290 -13.759 -6.505 1.00 82.19 226 SER A N 1
ATOM 1702 C CA . SER A 1 226 ? -40.768 -12.965 -7.631 1.00 82.19 226 SER A CA 1
ATOM 1703 C C . SER A 1 226 ? -41.488 -11.711 -7.126 1.00 82.19 226 SER A C 1
ATOM 1705 O O . SER A 1 226 ? -42.423 -11.822 -6.335 1.00 82.19 226 SER A O 1
ATOM 1707 N N . GLY A 1 227 ? -41.086 -10.549 -7.632 1.00 80.31 227 GLY A N 1
ATOM 1708 C CA . GLY A 1 227 ? -41.573 -9.237 -7.209 1.00 80.31 227 GLY A CA 1
ATOM 1709 C C . GLY A 1 227 ? -40.737 -8.577 -6.112 1.00 80.31 227 GLY A C 1
ATOM 1710 O O . GLY A 1 227 ? -41.114 -7.498 -5.664 1.00 80.31 227 GLY A O 1
ATOM 1711 N N . ASP A 1 228 ? -39.632 -9.191 -5.679 1.00 83.94 228 ASP A N 1
ATOM 1712 C CA . ASP A 1 228 ? -38.714 -8.542 -4.745 1.00 83.94 228 ASP A CA 1
ATOM 1713 C C . ASP A 1 228 ? -38.002 -7.359 -5.415 1.00 83.94 228 ASP A C 1
ATOM 1715 O O . ASP A 1 228 ? -37.510 -7.461 -6.545 1.00 83.94 228 ASP A O 1
ATOM 1719 N N . GLU A 1 229 ? -37.923 -6.250 -4.679 1.00 85.19 229 GLU A N 1
ATOM 1720 C CA . GLU A 1 229 ? -37.170 -5.059 -5.062 1.00 85.19 229 GLU A CA 1
ATOM 1721 C C . GLU A 1 229 ? -35.767 -5.114 -4.446 1.00 85.19 229 GLU A C 1
ATOM 1723 O O . GLU A 1 229 ? -35.586 -5.137 -3.225 1.00 85.19 229 GLU A O 1
ATOM 1728 N N . LEU A 1 230 ? -34.758 -5.120 -5.310 1.00 87.06 230 LEU A N 1
ATOM 1729 C CA . LEU A 1 230 ? -33.350 -5.090 -4.951 1.00 87.06 230 LEU A CA 1
ATOM 1730 C C . LEU A 1 230 ? -32.765 -3.718 -5.258 1.00 87.06 230 LEU A C 1
ATOM 1732 O O . LEU A 1 230 ? -33.075 -3.107 -6.276 1.00 87.06 230 LEU A O 1
ATOM 1736 N N . THR A 1 231 ? -31.850 -3.249 -4.419 1.00 82.56 231 THR A N 1
ATOM 1737 C CA . THR A 1 231 ? -31.057 -2.052 -4.706 1.00 82.56 231 THR A CA 1
ATOM 1738 C C . THR A 1 231 ? -29.660 -2.466 -5.135 1.00 82.56 231 THR A C 1
ATOM 1740 O O . THR A 1 231 ? -28.936 -3.100 -4.375 1.00 82.56 231 THR A O 1
ATOM 1743 N N . LEU A 1 232 ? -29.242 -2.093 -6.342 1.00 78.31 232 LEU A N 1
ATOM 1744 C CA . LEU A 1 232 ? -27.848 -2.202 -6.754 1.00 78.31 232 LEU A CA 1
ATOM 1745 C C . LEU A 1 232 ? -27.102 -0.952 -6.271 1.00 78.31 232 LEU A C 1
ATOM 1747 O O . LEU A 1 232 ? -27.163 0.115 -6.883 1.00 78.31 232 LEU A O 1
ATOM 1751 N N . HIS A 1 233 ? -26.402 -1.076 -5.145 1.00 72.81 233 HIS A N 1
ATOM 1752 C CA . HIS A 1 233 ? -25.543 -0.017 -4.632 1.00 72.81 233 HIS A CA 1
ATOM 1753 C C . HIS A 1 233 ? -24.204 -0.064 -5.352 1.00 72.81 233 HIS A C 1
ATOM 1755 O O . HIS A 1 233 ? -23.410 -0.992 -5.160 1.00 72.81 233 HIS A O 1
ATOM 1761 N N . VAL A 1 234 ? -23.957 0.931 -6.196 1.00 65.81 234 VAL A N 1
ATOM 1762 C CA . VAL A 1 234 ? -22.707 1.004 -6.942 1.00 65.81 234 VAL A CA 1
ATOM 1763 C C . VAL A 1 234 ? -21.655 1.753 -6.139 1.00 65.81 234 VAL A C 1
ATOM 1765 O O . VAL A 1 234 ? -21.921 2.832 -5.614 1.00 65.81 234 VAL A O 1
ATOM 1768 N N . GLN A 1 235 ? -20.464 1.168 -6.025 1.00 59.78 235 GLN A N 1
ATOM 1769 C CA . GLN A 1 235 ? -19.372 1.772 -5.272 1.00 59.78 235 GLN A CA 1
ATOM 1770 C C . GLN A 1 235 ? -18.717 2.882 -6.093 1.00 59.78 235 GLN A C 1
ATOM 1772 O O . GLN A 1 235 ? -18.340 2.664 -7.242 1.00 59.78 235 GLN A O 1
ATOM 1777 N N . VAL A 1 236 ? -18.546 4.056 -5.483 1.00 59.84 236 VAL A N 1
ATOM 1778 C CA . VAL A 1 236 ? -17.703 5.119 -6.036 1.00 59.84 236 VAL A CA 1
ATOM 1779 C C . VAL A 1 236 ? -16.286 4.915 -5.513 1.00 59.84 236 VAL A C 1
ATOM 1781 O O . VAL A 1 236 ? -16.068 4.950 -4.304 1.00 59.84 236 VAL A O 1
ATOM 1784 N N . GLN A 1 237 ? -15.321 4.688 -6.405 1.00 61.78 237 GLN A N 1
ATOM 1785 C CA . GLN A 1 237 ? -13.904 4.635 -6.028 1.00 61.78 237 GLN A CA 1
ATOM 1786 C C . GLN A 1 237 ? -13.279 6.013 -6.220 1.00 61.78 237 GLN A C 1
ATOM 1788 O O . GLN A 1 237 ? -13.265 6.517 -7.338 1.00 61.78 237 GLN A O 1
ATOM 1793 N N . LEU A 1 238 ? -12.755 6.610 -5.151 1.00 65.69 238 LEU A N 1
ATOM 1794 C CA . LEU A 1 238 ? -12.045 7.891 -5.177 1.00 65.69 238 LEU A CA 1
ATOM 1795 C C . LEU A 1 238 ? -10.547 7.660 -4.961 1.00 65.69 238 LEU A C 1
ATOM 1797 O O . LEU A 1 238 ? -10.158 6.881 -4.095 1.00 65.69 238 LEU A O 1
ATOM 1801 N N . SER A 1 239 ? -9.705 8.346 -5.729 1.00 68.38 239 SER A N 1
ATOM 1802 C CA . SER A 1 239 ? -8.253 8.359 -5.529 1.00 68.38 239 SER A CA 1
ATOM 1803 C C . SER A 1 239 ? -7.680 9.746 -5.834 1.00 68.38 239 SER A C 1
ATOM 1805 O O . SER A 1 239 ? -8.305 10.551 -6.528 1.00 68.38 239 SER A O 1
ATOM 1807 N N . ALA A 1 240 ? -6.501 10.048 -5.293 1.00 71.06 240 ALA A N 1
ATOM 1808 C CA . ALA A 1 240 ? -5.824 11.328 -5.465 1.00 71.06 240 ALA A CA 1
ATOM 1809 C C . ALA A 1 240 ? -4.305 11.142 -5.567 1.00 71.06 240 ALA A C 1
ATOM 1811 O O . ALA A 1 240 ? -3.741 10.213 -4.988 1.00 71.06 240 ALA A O 1
ATOM 1812 N N . THR A 1 241 ? -3.630 12.039 -6.287 1.00 69.50 241 THR A N 1
ATOM 1813 C CA . THR A 1 241 ? -2.160 12.059 -6.342 1.00 69.50 241 THR A CA 1
ATOM 1814 C C . THR A 1 241 ? -1.564 12.448 -4.999 1.00 69.50 241 THR A C 1
ATOM 1816 O O . THR A 1 241 ? -1.988 13.436 -4.395 1.00 69.50 241 THR A O 1
ATOM 1819 N N . LYS A 1 242 ? -0.513 11.739 -4.580 1.00 63.59 242 LYS A N 1
ATOM 1820 C CA . LYS A 1 242 ? 0.114 11.951 -3.271 1.00 63.59 242 LYS A CA 1
ATOM 1821 C C . LYS A 1 242 ? 1.133 13.098 -3.286 1.00 63.59 242 LYS A C 1
ATOM 1823 O O . LYS A 1 242 ? 2.321 12.855 -3.481 1.00 63.59 242 LYS A O 1
ATOM 1828 N N . SER A 1 243 ? 0.721 14.360 -3.118 1.00 61.81 243 SER A N 1
ATOM 1829 C CA . SER A 1 243 ? 1.685 15.472 -3.003 1.00 61.81 243 SER A CA 1
ATOM 1830 C C . SER A 1 243 ? 1.225 16.634 -2.122 1.00 61.81 243 SER A C 1
ATOM 1832 O O . SER A 1 243 ? 0.209 17.258 -2.403 1.00 61.81 243 SER A O 1
ATOM 1834 N N . ARG A 1 244 ? 2.056 17.010 -1.135 1.00 56.38 244 ARG A N 1
ATOM 1835 C CA . ARG A 1 244 ? 1.924 18.274 -0.380 1.00 56.38 244 ARG A CA 1
ATOM 1836 C C . ARG A 1 244 ? 2.491 19.500 -1.107 1.00 56.38 244 ARG A C 1
ATOM 1838 O O . ARG A 1 244 ? 2.163 20.633 -0.771 1.00 56.38 244 ARG A O 1
ATOM 1845 N N . LYS A 1 245 ? 3.390 19.296 -2.078 1.00 56.59 245 LYS A N 1
ATOM 1846 C CA . LYS A 1 245 ? 4.177 20.373 -2.722 1.00 56.59 245 LYS A CA 1
ATOM 1847 C C . LYS A 1 245 ? 3.603 20.826 -4.065 1.00 56.59 245 LYS A C 1
ATOM 1849 O O . LYS A 1 245 ? 3.958 21.906 -4.540 1.00 56.59 245 LYS A O 1
ATOM 1854 N N . PHE A 1 246 ? 2.738 20.019 -4.674 1.00 60.28 246 PHE A N 1
ATOM 1855 C CA . PHE A 1 246 ? 2.128 20.289 -5.972 1.00 60.28 246 PHE A CA 1
ATOM 1856 C C . PHE A 1 246 ? 0.602 20.214 -5.874 1.00 60.28 246 PHE A C 1
ATOM 1858 O O . PHE A 1 246 ? 0.085 19.478 -5.036 1.00 60.28 246 PHE A O 1
ATOM 1865 N N . PRO A 1 247 ? -0.133 20.979 -6.698 1.00 62.34 247 PRO A N 1
ATOM 1866 C CA . PRO A 1 247 ? -1.587 20.911 -6.711 1.00 62.34 247 PRO A CA 1
ATOM 1867 C C . PRO A 1 247 ? -2.053 19.499 -7.091 1.00 62.34 247 PRO A C 1
ATOM 1869 O O . PRO A 1 247 ? -1.597 18.929 -8.082 1.00 62.34 247 PRO A O 1
ATOM 1872 N N . ALA A 1 248 ? -2.937 18.941 -6.264 1.00 73.31 248 ALA A N 1
ATOM 1873 C CA . ALA A 1 248 ? -3.404 17.570 -6.393 1.00 73.31 248 ALA A CA 1
ATOM 1874 C C . ALA A 1 248 ? -4.299 17.372 -7.627 1.00 73.31 248 ALA A C 1
ATOM 1876 O O . ALA A 1 248 ? -5.032 18.274 -8.052 1.00 73.31 248 ALA A O 1
ATOM 1877 N N . ALA A 1 249 ? -4.259 16.160 -8.168 1.00 79.44 249 ALA A N 1
ATOM 1878 C CA . ALA A 1 249 ? -5.252 15.637 -9.086 1.00 79.44 249 ALA A CA 1
ATOM 1879 C C . ALA A 1 249 ? -6.082 14.556 -8.391 1.00 79.44 249 ALA A C 1
ATOM 1881 O O . ALA A 1 249 ? -5.587 13.823 -7.534 1.00 79.44 249 ALA A O 1
ATOM 1882 N N . PHE A 1 250 ? -7.344 14.466 -8.783 1.00 79.75 250 PHE A N 1
ATOM 1883 C CA . PHE A 1 250 ? -8.339 13.570 -8.219 1.00 79.75 250 PHE A CA 1
ATOM 1884 C C . PHE A 1 250 ? -8.983 12.752 -9.326 1.00 79.75 250 PHE A C 1
ATOM 1886 O O . PHE A 1 250 ? -9.100 13.208 -10.467 1.00 79.75 250 PHE A O 1
ATOM 1893 N N . ILE A 1 251 ? -9.440 11.564 -8.958 1.00 79.75 251 ILE A N 1
ATOM 1894 C CA . ILE A 1 251 ? -10.178 10.662 -9.825 1.00 79.75 251 ILE A CA 1
ATOM 1895 C C . ILE A 1 251 ? -11.322 10.017 -9.048 1.00 79.75 251 ILE A C 1
ATOM 1897 O O . ILE A 1 251 ? -11.152 9.607 -7.901 1.00 79.75 251 ILE A O 1
ATOM 1901 N N . ALA A 1 252 ? -12.479 9.915 -9.692 1.00 74.69 252 ALA A N 1
ATOM 1902 C CA . ALA A 1 252 ? -13.621 9.154 -9.220 1.00 74.69 252 ALA A CA 1
ATOM 1903 C C . ALA A 1 252 ? -14.064 8.162 -10.297 1.00 74.69 252 ALA A C 1
ATOM 1905 O O . ALA A 1 252 ? -14.263 8.549 -11.447 1.00 74.69 252 ALA A O 1
ATOM 1906 N N . THR A 1 253 ? -14.266 6.905 -9.914 1.00 72.44 253 THR A N 1
ATOM 1907 C CA . THR A 1 253 ? -15.015 5.931 -10.715 1.00 72.44 253 THR A CA 1
ATOM 1908 C C . THR A 1 253 ? -16.461 5.984 -10.263 1.00 72.44 253 THR A C 1
ATOM 1910 O O . THR A 1 253 ? -16.756 5.726 -9.098 1.00 72.44 253 THR A O 1
ATOM 1913 N N . LEU A 1 254 ? -17.350 6.380 -11.163 1.00 67.88 254 LEU A N 1
ATOM 1914 C CA . LEU A 1 254 ? -18.772 6.527 -10.913 1.00 67.88 254 LEU A CA 1
ATOM 1915 C C . LEU A 1 254 ? -19.488 5.179 -10.985 1.00 67.88 254 LEU A C 1
ATOM 1917 O O . LEU A 1 254 ? -19.009 4.204 -11.565 1.00 67.88 254 LEU A O 1
ATOM 1921 N N . GLY A 1 255 ? -20.699 5.148 -10.432 1.00 55.41 255 GLY A N 1
ATOM 1922 C CA . GLY A 1 255 ? -21.530 3.951 -10.430 1.00 55.41 255 GLY A CA 1
ATOM 1923 C C . GLY A 1 255 ? -22.000 3.483 -11.814 1.00 55.41 255 GLY A C 1
ATOM 1924 O O . GLY A 1 255 ? -22.506 2.381 -11.975 1.00 55.41 255 GLY A O 1
ATOM 1925 N N . ASP A 1 256 ? -21.840 4.291 -12.848 1.00 57.31 256 ASP A N 1
ATOM 1926 C CA . ASP A 1 256 ? -22.089 3.889 -14.232 1.00 57.31 256 ASP A CA 1
ATOM 1927 C C . ASP A 1 256 ? -20.826 3.341 -14.929 1.00 57.31 256 ASP A C 1
ATOM 1929 O O . ASP A 1 256 ? -20.863 3.052 -16.119 1.00 57.31 256 ASP A O 1
ATOM 1933 N N . GLY A 1 257 ? -19.718 3.187 -14.193 1.00 62.34 257 GLY A N 1
ATOM 1934 C CA . GLY A 1 257 ? -18.424 2.748 -14.715 1.00 62.34 257 GLY A CA 1
ATOM 1935 C C . GLY A 1 257 ? -17.585 3.866 -15.339 1.00 62.34 257 GLY A C 1
ATOM 1936 O O . GLY A 1 257 ? -16.432 3.614 -15.684 1.00 62.34 257 GLY A O 1
ATOM 1937 N N . HIS A 1 258 ? -18.111 5.092 -15.460 1.00 68.81 258 HIS A N 1
ATOM 1938 C CA . HIS A 1 258 ? -17.345 6.211 -16.002 1.00 68.81 258 HIS A CA 1
ATOM 1939 C C . HIS A 1 258 ? -16.309 6.704 -15.001 1.00 68.81 258 HIS A C 1
ATOM 1941 O O . HIS A 1 258 ? -16.553 6.783 -13.797 1.00 68.81 258 HIS A O 1
ATOM 1947 N N . VAL A 1 259 ? -15.167 7.125 -15.528 1.00 81.44 259 VAL A N 1
ATOM 1948 C CA . VAL A 1 259 ? -14.123 7.781 -14.752 1.00 81.44 259 VAL A CA 1
ATOM 1949 C C . VAL A 1 259 ? -14.192 9.287 -14.960 1.00 81.44 259 VAL A C 1
ATOM 1951 O O . VAL A 1 259 ? -14.272 9.759 -16.092 1.00 81.44 259 VAL A O 1
ATOM 1954 N N . VAL A 1 260 ? -14.136 10.046 -13.871 1.00 78.94 260 VAL A N 1
ATOM 1955 C CA . VAL A 1 260 ? -14.042 11.507 -13.892 1.00 78.94 260 VAL A CA 1
ATOM 1956 C C . VAL A 1 260 ? -12.773 11.928 -13.171 1.00 78.94 260 VAL A C 1
ATOM 1958 O O . VAL A 1 260 ? -12.540 11.507 -12.040 1.00 78.94 260 VAL A O 1
ATOM 1961 N N . THR A 1 261 ? -11.973 12.788 -13.802 1.00 83.44 261 THR A N 1
ATOM 1962 C CA . THR A 1 261 ? -10.783 13.391 -13.189 1.00 83.44 261 THR A CA 1
ATOM 1963 C C . THR A 1 261 ? -10.921 14.904 -13.076 1.00 83.44 261 THR A C 1
ATOM 1965 O O . THR A 1 261 ? -11.560 15.545 -13.911 1.00 83.44 261 THR A O 1
ATOM 1968 N N . TRP A 1 262 ? -10.318 15.489 -12.044 1.00 81.06 262 TRP A N 1
ATOM 1969 C CA . TRP A 1 262 ? -10.226 16.941 -11.875 1.00 81.06 262 TRP A CA 1
ATOM 1970 C C . TRP A 1 262 ? -8.971 17.324 -11.082 1.00 81.06 262 TRP A C 1
ATOM 1972 O O . TRP A 1 262 ? -8.276 16.465 -10.545 1.00 81.06 262 TRP A O 1
ATOM 1982 N N . GLY A 1 263 ? -8.662 18.620 -11.003 1.00 83.75 263 GLY A N 1
ATOM 1983 C CA . GLY A 1 263 ? -7.463 19.135 -10.331 1.00 83.75 263 GLY A CA 1
ATOM 1984 C C . GLY A 1 263 ? -6.386 19.579 -11.320 1.00 83.75 263 GLY A C 1
ATOM 1985 O O . GLY A 1 263 ? -6.707 20.085 -12.398 1.00 83.75 263 GLY A O 1
ATOM 1986 N N . ASP A 1 264 ? -5.111 19.443 -10.953 1.00 82.00 264 ASP A N 1
ATOM 1987 C CA . ASP A 1 264 ? -4.016 19.884 -11.821 1.00 82.00 264 ASP A CA 1
ATOM 1988 C C . ASP A 1 264 ? -3.884 19.005 -13.074 1.00 82.00 264 ASP A C 1
ATOM 1990 O O . ASP A 1 264 ? -3.643 17.800 -13.002 1.00 82.00 264 ASP A O 1
ATOM 1994 N N . ALA A 1 265 ? -4.016 19.628 -14.246 1.00 83.31 265 ALA A N 1
ATOM 1995 C CA . ALA A 1 265 ? -3.998 18.928 -15.527 1.00 83.31 265 ALA A CA 1
ATOM 1996 C C . ALA A 1 265 ? -2.665 18.213 -15.811 1.00 83.31 265 ALA A C 1
ATOM 1998 O O . ALA A 1 265 ? -2.659 17.156 -16.437 1.00 83.31 265 ALA A O 1
ATOM 1999 N N . VAL A 1 266 ? -1.534 18.760 -15.349 1.00 81.81 266 VAL A N 1
ATOM 2000 C CA . VAL A 1 266 ? -0.204 18.175 -15.584 1.00 81.81 266 VAL A CA 1
ATOM 2001 C C . VAL A 1 266 ? -0.019 16.907 -14.752 1.00 81.81 266 VAL A C 1
ATOM 2003 O O . VAL A 1 266 ? 0.597 15.952 -15.222 1.00 81.81 266 VAL A O 1
ATOM 2006 N N . PHE A 1 267 ? -0.582 16.876 -13.545 1.00 82.31 267 PHE A N 1
ATOM 2007 C CA . PHE A 1 267 ? -0.475 15.750 -12.617 1.00 82.31 267 PHE A CA 1
ATOM 2008 C C . PHE A 1 267 ? -1.618 14.728 -12.739 1.00 82.31 267 PHE A C 1
ATOM 2010 O O . PHE A 1 267 ? -1.801 13.897 -11.859 1.00 82.31 267 PHE A O 1
ATOM 2017 N N . GLY A 1 268 ? -2.359 14.740 -13.852 1.00 81.94 268 GLY A N 1
ATOM 2018 C CA . GLY A 1 268 ? -3.373 13.724 -14.160 1.00 81.94 268 GLY A CA 1
ATOM 2019 C C . GLY A 1 268 ? -4.818 14.138 -13.881 1.00 81.94 268 GLY A C 1
ATOM 2020 O O . GLY A 1 268 ? -5.713 13.304 -14.001 1.00 81.94 268 GLY A O 1
ATOM 2021 N N . GLY A 1 269 ? -5.063 15.412 -13.559 1.00 82.88 269 GLY A N 1
ATOM 2022 C CA . GLY A 1 269 ? -6.412 15.971 -13.430 1.00 82.88 269 GLY A CA 1
ATOM 2023 C C . GLY A 1 269 ? -7.146 16.092 -14.770 1.00 82.88 269 GLY A C 1
ATOM 2024 O O . GLY A 1 269 ? -8.372 16.165 -14.790 1.00 82.88 269 GLY A O 1
ATOM 2025 N N . ASP A 1 270 ? -6.413 16.060 -15.887 1.00 87.19 270 ASP A N 1
ATOM 2026 C CA . ASP A 1 270 ? -6.955 15.973 -17.244 1.00 87.19 270 ASP A CA 1
ATOM 2027 C C . ASP A 1 270 ? -6.691 14.575 -17.825 1.00 87.19 270 ASP A C 1
ATOM 2029 O O . ASP A 1 270 ? -5.561 14.233 -18.179 1.00 87.19 270 ASP A O 1
ATOM 2033 N N . SER A 1 271 ? -7.748 13.767 -17.912 1.00 87.00 271 SER A N 1
ATOM 2034 C CA . SER A 1 271 ? -7.744 12.436 -18.531 1.00 87.00 271 SER A CA 1
ATOM 2035 C C . SER A 1 271 ? -8.352 12.430 -19.937 1.00 87.00 271 SER A C 1
ATOM 2037 O O . SER A 1 271 ? -8.500 11.363 -20.527 1.00 87.00 271 SER A O 1
ATOM 2039 N N . SER A 1 272 ? -8.648 13.593 -20.536 1.00 87.94 272 SER A N 1
ATOM 2040 C CA . SER A 1 272 ? -9.339 13.683 -21.836 1.00 87.94 272 SER A CA 1
ATOM 2041 C C . SER A 1 272 ? -8.648 12.910 -22.964 1.00 87.94 272 SER A C 1
ATOM 2043 O O . SER A 1 272 ? -9.314 12.377 -23.846 1.00 87.94 272 SER A O 1
ATOM 2045 N N . ALA A 1 273 ? -7.317 12.792 -22.917 1.00 88.50 273 ALA A N 1
ATOM 2046 C CA . ALA A 1 273 ? -6.533 12.032 -23.891 1.00 88.50 273 ALA A CA 1
ATOM 2047 C C . ALA A 1 273 ? -6.726 10.506 -23.802 1.00 88.50 273 ALA A C 1
ATOM 2049 O O . ALA A 1 273 ? -6.429 9.797 -24.763 1.00 88.50 273 ALA A O 1
ATOM 2050 N N . VAL A 1 274 ? -7.181 10.001 -22.653 1.00 89.38 274 VAL A N 1
ATOM 2051 C CA . VAL A 1 274 ? -7.357 8.569 -22.371 1.00 89.38 274 VAL A CA 1
ATOM 2052 C C . VAL A 1 274 ? -8.788 8.214 -21.959 1.00 89.38 274 VAL A C 1
ATOM 2054 O O . VAL A 1 274 ? -9.064 7.051 -21.694 1.00 89.38 274 VAL A O 1
ATOM 2057 N N . GLN A 1 275 ? -9.707 9.183 -21.942 1.00 87.38 275 GLN A N 1
ATOM 2058 C CA . GLN A 1 275 ? -11.081 9.019 -21.462 1.00 87.38 275 GLN A CA 1
ATOM 2059 C C . GLN A 1 275 ? -11.819 7.867 -22.156 1.00 87.38 275 GLN A C 1
ATOM 2061 O O . GLN A 1 275 ? -12.493 7.081 -21.494 1.00 87.38 275 GLN A O 1
ATOM 2066 N N . ASP A 1 276 ? -11.645 7.729 -23.472 1.00 86.81 276 ASP A N 1
ATOM 2067 C CA . ASP A 1 276 ? -12.285 6.670 -24.262 1.00 86.81 276 ASP A CA 1
ATOM 2068 C C . ASP A 1 276 ? -11.768 5.265 -23.900 1.00 86.81 276 ASP A C 1
ATOM 2070 O O . ASP A 1 276 ? -12.436 4.272 -24.171 1.00 86.81 276 ASP A O 1
ATOM 2074 N N . GLN A 1 277 ? -10.590 5.177 -23.273 1.00 87.94 277 GLN A N 1
ATOM 2075 C CA . GLN A 1 277 ? -9.977 3.924 -22.825 1.00 87.94 277 GLN A CA 1
ATOM 2076 C C . GLN A 1 277 ? -10.361 3.570 -21.381 1.00 87.94 277 GLN A C 1
ATOM 2078 O O . GLN A 1 277 ? -10.237 2.416 -20.990 1.00 87.94 277 GLN A O 1
ATOM 2083 N N . LEU A 1 278 ? -10.828 4.529 -20.573 1.00 85.00 278 LEU A N 1
ATOM 2084 C CA . LEU A 1 278 ? -11.164 4.326 -19.158 1.00 85.00 278 LEU A CA 1
ATOM 2085 C C . LEU A 1 278 ? -12.570 3.733 -18.991 1.00 85.00 278 LEU A C 1
ATOM 2087 O O . LEU A 1 278 ? -13.468 4.364 -18.435 1.00 85.00 278 LEU A O 1
ATOM 2091 N N . GLN A 1 279 ? -12.747 2.513 -19.494 1.00 80.69 279 GLN A N 1
ATOM 2092 C CA . GLN A 1 279 ? -13.989 1.745 -19.426 1.00 80.69 279 GLN A CA 1
ATOM 2093 C C . GLN A 1 279 ? -13.783 0.478 -18.586 1.00 80.69 279 GLN A C 1
ATOM 2095 O O . GLN A 1 279 ? -12.742 -0.168 -18.681 1.00 80.69 279 GLN A O 1
ATOM 2100 N N . ASP A 1 280 ? -14.778 0.124 -17.766 1.00 78.88 280 ASP A N 1
ATOM 2101 C CA . ASP A 1 280 ? -14.733 -1.030 -16.846 1.00 78.88 280 ASP A CA 1
ATOM 2102 C C . ASP A 1 280 ? -13.469 -1.055 -15.961 1.00 78.88 280 ASP A C 1
ATOM 2104 O O . ASP A 1 280 ? -12.757 -2.053 -15.859 1.00 78.88 280 ASP A O 1
ATOM 2108 N N . VAL A 1 281 ? -13.143 0.077 -15.335 1.00 83.69 281 VAL A N 1
ATOM 2109 C CA . VAL A 1 281 ? -11.955 0.179 -14.480 1.00 83.69 281 VAL A CA 1
ATOM 2110 C C . VAL A 1 281 ? -12.115 -0.686 -13.225 1.00 83.69 281 VAL A C 1
ATOM 2112 O O . VAL A 1 281 ? -13.065 -0.538 -12.457 1.00 83.69 281 VAL A O 1
ATOM 2115 N N . ARG A 1 282 ? -11.159 -1.595 -13.006 1.00 83.06 282 ARG A N 1
ATOM 2116 C CA . ARG A 1 282 ? -11.117 -2.528 -11.868 1.00 83.06 282 ARG A CA 1
ATOM 2117 C C . ARG A 1 282 ? -10.356 -1.975 -10.671 1.00 83.06 282 ARG A C 1
ATOM 2119 O O . ARG A 1 282 ? -10.759 -2.205 -9.532 1.00 83.06 282 ARG A O 1
ATOM 2126 N N . GLN A 1 283 ? -9.239 -1.305 -10.933 1.00 83.75 283 GLN A N 1
ATOM 2127 C CA . GLN A 1 283 ? -8.344 -0.767 -9.915 1.00 83.75 283 GLN A CA 1
ATOM 2128 C C . GLN A 1 283 ? -7.675 0.498 -10.446 1.00 83.75 283 GLN A C 1
ATOM 2130 O O . GLN A 1 283 ? -7.252 0.534 -11.599 1.00 83.75 283 GLN A O 1
ATOM 2135 N N . ILE A 1 284 ? -7.520 1.502 -9.584 1.00 88.50 284 ILE A N 1
ATOM 2136 C CA . ILE A 1 284 ? -6.736 2.706 -9.863 1.00 88.50 284 ILE A CA 1
ATOM 2137 C C . ILE A 1 284 ? -5.654 2.842 -8.800 1.00 88.50 284 ILE A C 1
ATOM 2139 O O . ILE A 1 284 ? -5.916 2.664 -7.612 1.00 88.50 284 ILE A O 1
ATOM 2143 N N . GLN A 1 285 ? -4.448 3.186 -9.235 1.00 90.00 285 GLN A N 1
ATOM 2144 C CA . GLN A 1 285 ? -3.342 3.556 -8.364 1.00 90.00 285 GLN A CA 1
ATOM 2145 C C . GLN A 1 285 ? -2.781 4.913 -8.758 1.00 90.00 285 GLN A C 1
ATOM 2147 O O . GLN A 1 285 ? -2.741 5.263 -9.939 1.00 90.00 285 GLN A O 1
ATOM 2152 N N . ALA A 1 286 ? -2.322 5.657 -7.757 1.00 88.75 286 ALA A N 1
ATOM 2153 C CA . ALA A 1 286 ? -1.784 6.998 -7.923 1.00 88.75 286 ALA A CA 1
ATOM 2154 C C . ALA A 1 286 ? -0.361 7.086 -7.362 1.00 88.75 286 ALA A C 1
ATOM 2156 O O . ALA A 1 286 ? -0.107 6.697 -6.221 1.00 88.75 286 ALA A O 1
ATOM 2157 N N . SER A 1 287 ? 0.553 7.642 -8.156 1.00 89.75 287 SER A N 1
ATOM 2158 C CA . SER A 1 287 ? 1.856 8.117 -7.677 1.00 89.75 287 SER A CA 1
ATOM 2159 C C . SER A 1 287 ? 1.744 9.582 -7.217 1.00 89.75 287 SER A C 1
ATOM 2161 O O . SER A 1 287 ? 0.641 10.128 -7.094 1.00 89.75 287 SER A O 1
ATOM 2163 N N . ARG A 1 288 ? 2.867 10.281 -6.982 1.00 85.19 288 ARG A N 1
ATOM 2164 C CA . ARG A 1 288 ? 2.823 11.720 -6.645 1.00 85.19 288 ARG A CA 1
ATOM 2165 C C . ARG A 1 288 ? 2.261 12.604 -7.764 1.00 85.19 288 ARG A C 1
ATOM 2167 O O . ARG A 1 288 ? 1.941 13.758 -7.502 1.00 85.19 288 ARG A O 1
ATOM 2174 N N . GLY A 1 289 ? 2.178 12.107 -8.998 1.00 85.25 289 GLY A N 1
ATOM 2175 C CA . GLY A 1 289 ? 1.863 12.955 -10.149 1.00 85.25 289 GLY A CA 1
ATOM 2176 C C . GLY A 1 289 ? 1.312 12.249 -11.382 1.00 85.25 289 GLY A C 1
ATOM 2177 O O . GLY A 1 289 ? 1.314 12.835 -12.467 1.00 85.25 289 GLY A O 1
ATOM 2178 N N . ALA A 1 290 ? 0.918 10.987 -11.249 1.00 91.25 290 ALA A N 1
ATOM 2179 C CA . ALA A 1 290 ? 0.370 10.190 -12.332 1.00 91.25 290 ALA A CA 1
ATOM 2180 C C . ALA A 1 290 ? -0.587 9.130 -11.789 1.00 91.25 290 ALA A C 1
ATOM 2182 O O . ALA A 1 290 ? -0.554 8.794 -10.602 1.00 91.25 290 ALA A O 1
ATOM 2183 N N . PHE A 1 291 ? -1.388 8.573 -12.690 1.00 92.56 291 PHE A N 1
ATOM 2184 C CA . PHE A 1 291 ? -2.309 7.484 -12.402 1.00 92.56 291 PHE A CA 1
ATOM 2185 C C . PHE A 1 291 ? -2.070 6.305 -13.340 1.00 92.56 291 PHE A C 1
ATOM 2187 O O . PHE A 1 291 ? -1.653 6.476 -14.490 1.00 92.56 291 PHE A O 1
ATOM 2194 N N . ALA A 1 292 ? -2.391 5.118 -12.838 1.00 94.38 292 ALA A N 1
ATOM 2195 C CA . ALA A 1 292 ? -2.481 3.888 -13.604 1.00 94.38 292 ALA A CA 1
ATOM 2196 C C . ALA A 1 292 ? -3.796 3.178 -13.263 1.00 94.38 292 ALA A C 1
ATOM 2198 O O . ALA A 1 292 ? -4.111 2.987 -12.087 1.00 94.38 292 ALA A O 1
ATOM 2199 N N . ALA A 1 293 ? -4.553 2.796 -14.287 1.00 92.25 293 ALA A N 1
ATOM 2200 C CA . ALA A 1 293 ? -5.811 2.076 -14.163 1.00 92.25 293 ALA A CA 1
ATOM 2201 C C . ALA A 1 293 ? -5.690 0.685 -14.791 1.00 92.25 293 ALA A C 1
ATOM 2203 O O . ALA A 1 293 ? -5.205 0.565 -15.916 1.00 92.25 293 ALA A O 1
ATOM 2204 N N . ILE A 1 294 ? -6.154 -0.340 -14.075 1.00 91.44 294 ILE A N 1
ATOM 2205 C CA . ILE A 1 294 ? -6.385 -1.687 -14.610 1.00 91.44 294 ILE A CA 1
ATOM 2206 C C . ILE A 1 294 ? -7.816 -1.736 -15.135 1.00 91.44 294 ILE A C 1
ATOM 2208 O O . ILE A 1 294 ? -8.752 -1.428 -14.391 1.00 91.44 294 ILE A O 1
ATOM 2212 N N . LEU A 1 295 ? -7.993 -2.136 -16.388 1.00 89.44 295 LEU A N 1
ATOM 2213 C CA . LEU A 1 295 ? -9.301 -2.271 -17.023 1.00 89.44 295 LEU A CA 1
ATOM 2214 C C . LEU A 1 295 ? -9.901 -3.672 -16.828 1.00 89.44 295 LEU A C 1
ATOM 2216 O O . LEU A 1 295 ? -9.263 -4.605 -16.334 1.00 89.44 295 LEU A O 1
ATOM 2220 N N . GLY A 1 296 ? -11.154 -3.821 -17.246 1.00 83.19 296 GLY A N 1
ATOM 2221 C CA . GLY A 1 296 ? -11.945 -5.046 -17.177 1.00 83.19 296 GLY A CA 1
ATOM 2222 C C . GLY A 1 296 ? -11.308 -6.259 -17.843 1.00 83.19 296 GLY A C 1
ATOM 2223 O O . GLY A 1 296 ? -11.500 -7.388 -17.387 1.00 83.19 296 GLY A O 1
ATOM 2224 N N . ASP A 1 297 ? -10.531 -6.014 -18.892 1.00 83.88 297 ASP A N 1
ATOM 2225 C CA . ASP A 1 297 ? -9.819 -7.008 -19.693 1.00 83.88 297 ASP A CA 1
ATOM 2226 C C . ASP A 1 297 ? -8.390 -7.293 -19.187 1.00 83.88 297 ASP A C 1
ATOM 2228 O O . ASP A 1 297 ? -7.671 -8.086 -19.791 1.00 83.88 297 ASP A O 1
ATOM 2232 N N . GLY A 1 298 ? -7.974 -6.659 -18.083 1.00 87.75 298 GLY A N 1
ATOM 2233 C CA . GLY A 1 298 ? -6.628 -6.783 -17.523 1.00 87.75 298 GLY A CA 1
ATOM 2234 C C . GLY A 1 298 ? -5.565 -5.942 -18.239 1.00 87.75 298 GLY A C 1
ATOM 2235 O O . GLY A 1 298 ? -4.381 -6.088 -17.940 1.00 87.75 298 GLY A O 1
ATOM 2236 N N . SER A 1 299 ? -5.939 -5.073 -19.182 1.00 92.88 299 SER A N 1
ATOM 2237 C CA . SER A 1 299 ? -5.023 -4.083 -19.759 1.00 92.88 299 SER A CA 1
ATOM 2238 C C . SER A 1 299 ? -4.827 -2.882 -18.827 1.00 92.88 299 SER A C 1
ATOM 2240 O O . SER A 1 299 ? -5.589 -2.671 -17.878 1.00 92.88 299 SER A O 1
ATOM 2242 N N . VAL A 1 300 ? -3.775 -2.096 -19.081 1.00 95.94 300 VAL A N 1
ATOM 2243 C CA . VAL A 1 300 ? -3.416 -0.933 -18.258 1.00 95.94 300 VAL A CA 1
ATOM 2244 C C . VAL A 1 300 ? -3.418 0.348 -19.076 1.00 95.94 300 VAL A C 1
ATOM 2246 O O . VAL A 1 300 ? -2.831 0.411 -20.159 1.00 95.94 300 VAL A O 1
ATOM 2249 N N . VAL A 1 301 ? -4.024 1.388 -18.506 1.00 94.94 301 VAL A N 1
ATOM 2250 C CA . VAL A 1 301 ? -4.013 2.759 -19.025 1.00 94.94 301 VAL A CA 1
ATOM 2251 C C . VAL A 1 301 ? -3.322 3.663 -18.013 1.00 94.94 301 VAL A C 1
ATOM 2253 O O . VAL A 1 301 ? -3.668 3.664 -16.833 1.00 94.94 301 VAL A O 1
ATOM 2256 N N . THR A 1 302 ? -2.354 4.459 -18.467 1.00 95.44 302 THR A N 1
ATOM 2257 C CA . THR A 1 302 ? -1.626 5.419 -17.622 1.00 95.44 302 THR A CA 1
ATOM 2258 C C . THR A 1 302 ? -1.746 6.833 -18.161 1.00 95.44 302 THR A C 1
ATOM 2260 O O . THR A 1 302 ? -1.718 7.035 -19.376 1.00 95.44 302 THR A O 1
ATOM 2263 N N . TRP A 1 303 ? -1.821 7.818 -17.271 1.00 95.00 303 TRP A N 1
ATOM 2264 C CA . TRP A 1 303 ? -1.818 9.233 -17.644 1.00 95.00 303 TRP A CA 1
ATOM 2265 C C . TRP A 1 303 ? -1.251 10.113 -16.524 1.00 95.00 303 TRP A C 1
ATOM 2267 O O . TRP A 1 303 ? -0.940 9.650 -15.424 1.00 95.00 303 TRP A O 1
ATOM 2277 N N . GLY A 1 304 ? -1.094 11.403 -16.817 1.00 90.94 304 GLY A N 1
ATOM 2278 C CA . GLY A 1 304 ? -0.443 12.376 -15.943 1.00 90.94 304 GLY A CA 1
ATOM 2279 C C . GLY A 1 304 ? 1.023 12.587 -16.307 1.00 90.94 304 GLY A C 1
ATOM 2280 O O . GLY A 1 304 ? 1.439 12.416 -17.457 1.00 90.94 304 GLY A O 1
ATOM 2281 N N . HIS A 1 305 ? 1.828 13.000 -15.335 1.00 90.19 305 HIS A N 1
ATOM 2282 C CA . HIS A 1 305 ? 3.184 13.447 -15.607 1.00 90.19 305 HIS A CA 1
ATOM 2283 C C . HIS A 1 305 ? 4.125 12.255 -15.870 1.00 90.19 305 HIS A C 1
ATOM 2285 O O . HIS A 1 305 ? 4.309 11.377 -15.027 1.00 90.19 305 HIS A O 1
ATOM 2291 N N . SER A 1 306 ? 4.829 12.265 -17.007 1.00 89.25 306 SER A N 1
ATOM 2292 C CA . SER A 1 306 ? 5.707 11.160 -17.440 1.00 89.25 306 SER A CA 1
ATOM 2293 C C . SER A 1 306 ? 6.823 10.810 -16.444 1.00 89.25 306 SER A C 1
ATOM 2295 O O . SER A 1 306 ? 7.049 9.638 -16.164 1.00 89.25 306 SER A O 1
ATOM 2297 N N . ILE A 1 307 ? 7.483 11.815 -15.847 1.00 87.62 307 ILE A N 1
ATOM 2298 C CA . ILE A 1 307 ? 8.510 11.624 -14.794 1.00 87.62 307 ILE A CA 1
ATOM 2299 C C . ILE A 1 307 ? 7.979 10.850 -13.570 1.00 87.62 307 ILE A C 1
ATOM 2301 O O . ILE A 1 307 ? 8.770 10.211 -12.882 1.00 87.62 307 ILE A O 1
ATOM 2305 N N . TYR A 1 308 ? 6.669 10.885 -13.315 1.00 88.12 308 TYR A N 1
ATOM 2306 C CA . TYR A 1 308 ? 6.021 10.192 -12.199 1.00 88.12 308 TYR A CA 1
ATOM 2307 C C . TYR A 1 308 ? 5.328 8.885 -12.623 1.00 88.12 308 TYR A C 1
ATOM 2309 O O . TYR A 1 308 ? 4.525 8.347 -11.865 1.00 88.12 308 TYR A O 1
ATOM 2317 N N . GLY A 1 309 ? 5.628 8.373 -13.823 1.00 91.44 309 GLY A N 1
ATOM 2318 C CA . GLY A 1 309 ? 5.092 7.106 -14.327 1.00 91.44 309 GLY A CA 1
ATOM 2319 C C . GLY A 1 309 ? 3.824 7.226 -15.177 1.00 91.44 309 GLY A C 1
ATOM 2320 O O . GLY A 1 309 ? 3.232 6.205 -15.509 1.00 91.44 309 GLY A O 1
ATOM 2321 N N . GLY A 1 310 ? 3.428 8.440 -15.581 1.00 92.94 310 GLY A N 1
ATOM 2322 C CA . GLY A 1 310 ? 2.263 8.660 -16.455 1.00 92.94 310 GLY A CA 1
ATOM 2323 C C . GLY A 1 310 ? 2.440 8.197 -17.908 1.00 92.94 310 GLY A C 1
ATOM 2324 O O . GLY A 1 310 ? 1.517 8.336 -18.704 1.00 92.94 310 GLY A O 1
ATOM 2325 N N . ASP A 1 311 ? 3.614 7.669 -18.268 1.00 93.75 311 ASP A N 1
ATOM 2326 C CA . ASP A 1 311 ? 3.924 7.127 -19.593 1.00 93.75 311 ASP A CA 1
ATOM 2327 C C . ASP A 1 311 ? 4.464 5.695 -19.472 1.00 93.75 311 ASP A C 1
ATOM 2329 O O . ASP A 1 311 ? 5.600 5.484 -19.044 1.00 93.75 311 ASP A O 1
ATOM 2333 N N . SER A 1 312 ? 3.640 4.719 -19.854 1.00 95.12 312 SER A N 1
ATOM 2334 C CA . SER A 1 312 ? 3.948 3.282 -19.850 1.00 95.12 312 SER A CA 1
ATOM 2335 C C . SER A 1 312 ? 4.229 2.714 -21.248 1.00 95.12 312 SER A C 1
ATOM 2337 O O . SER A 1 312 ? 4.441 1.512 -21.394 1.00 95.12 312 SER A O 1
ATOM 2339 N N . ARG A 1 313 ? 4.314 3.554 -22.295 1.00 94.38 313 ARG A N 1
ATOM 2340 C CA . ARG A 1 313 ? 4.421 3.097 -23.699 1.00 94.38 313 ARG A CA 1
ATOM 2341 C C . ARG A 1 313 ? 5.588 2.145 -23.961 1.00 94.38 313 ARG A C 1
ATOM 2343 O O . ARG A 1 313 ? 5.481 1.280 -24.820 1.00 94.38 313 ARG A O 1
ATOM 2350 N N . ALA A 1 314 ? 6.690 2.296 -23.227 1.00 93.69 314 ALA A N 1
ATOM 2351 C CA . ALA A 1 314 ? 7.866 1.434 -23.355 1.00 93.69 314 ALA A CA 1
ATOM 2352 C C . ALA A 1 314 ? 7.617 -0.019 -22.908 1.00 93.69 314 ALA A C 1
ATOM 2354 O O . ALA A 1 314 ? 8.347 -0.914 -23.327 1.00 93.69 314 ALA A O 1
ATOM 2355 N N . VAL A 1 315 ? 6.607 -0.250 -22.065 1.00 95.31 315 VAL A N 1
ATOM 2356 C CA . VAL A 1 315 ? 6.266 -1.565 -21.505 1.00 95.31 315 VAL A CA 1
ATOM 2357 C C . VAL A 1 315 ? 4.834 -2.000 -21.829 1.00 95.31 315 VAL A C 1
ATOM 2359 O O . VAL A 1 315 ? 4.418 -3.064 -21.385 1.00 95.31 315 VAL A O 1
ATOM 2362 N N . GLN A 1 316 ? 4.088 -1.229 -22.630 1.00 94.81 316 GLN A N 1
ATOM 2363 C CA . GLN A 1 316 ? 2.668 -1.477 -22.914 1.00 94.81 316 GLN A CA 1
ATOM 2364 C C . GLN A 1 316 ? 2.399 -2.894 -23.438 1.00 94.81 316 GLN A C 1
ATOM 2366 O O . GLN A 1 316 ? 1.418 -3.520 -23.050 1.00 94.81 316 GLN A O 1
ATOM 2371 N N . ASP A 1 317 ? 3.289 -3.429 -24.278 1.00 93.81 317 ASP A N 1
ATOM 2372 C CA . ASP A 1 317 ? 3.142 -4.780 -24.831 1.00 93.81 317 ASP A CA 1
ATOM 2373 C C . ASP A 1 317 ? 3.235 -5.889 -23.771 1.00 93.81 317 ASP A C 1
ATOM 2375 O O . ASP A 1 317 ? 2.724 -6.985 -24.005 1.00 93.81 317 ASP A O 1
ATOM 2379 N N . GLN A 1 318 ? 3.858 -5.601 -22.624 1.00 94.69 318 GLN A N 1
ATOM 2380 C CA . GLN A 1 318 ? 4.018 -6.517 -21.491 1.00 94.69 318 GLN A CA 1
ATOM 2381 C C . GLN A 1 318 ? 2.873 -6.392 -20.472 1.00 94.69 318 GLN A C 1
ATOM 2383 O O . GLN A 1 318 ? 2.639 -7.324 -19.712 1.00 94.69 318 GLN A O 1
ATOM 2388 N N . LEU A 1 319 ? 2.142 -5.271 -20.453 1.00 94.88 319 LEU A N 1
ATOM 2389 C CA . LEU A 1 319 ? 1.043 -5.006 -19.514 1.00 94.88 319 LEU A CA 1
ATOM 2390 C C . LEU A 1 319 ? -0.262 -5.671 -19.978 1.00 94.88 319 LEU A C 1
ATOM 2392 O O . LEU A 1 319 ? -1.227 -5.004 -20.356 1.00 94.88 319 LEU A O 1
ATOM 2396 N N . ARG A 1 320 ? -0.267 -7.005 -19.975 1.00 91.94 320 ARG A N 1
ATOM 2397 C CA . ARG A 1 320 ? -1.417 -7.847 -20.328 1.00 91.94 320 ARG A CA 1
ATOM 2398 C C . ARG A 1 320 ? -1.772 -8.739 -19.149 1.00 91.94 320 ARG A C 1
ATOM 2400 O O . ARG A 1 320 ? -0.870 -9.249 -18.493 1.00 91.94 320 ARG A O 1
ATOM 2407 N N . ASP A 1 321 ? -3.067 -8.950 -18.928 1.00 93.56 321 ASP A N 1
ATOM 2408 C CA . ASP A 1 321 ? -3.571 -9.762 -17.812 1.00 93.56 321 ASP A CA 1
ATOM 2409 C C . ASP A 1 321 ? -3.051 -9.273 -16.444 1.00 93.56 321 ASP A C 1
ATOM 2411 O O . ASP A 1 321 ? -2.615 -10.046 -15.594 1.00 93.56 321 ASP A O 1
ATOM 2415 N N . VAL A 1 322 ? -3.034 -7.952 -16.248 1.00 96.19 322 VAL A N 1
ATOM 2416 C CA . VAL A 1 322 ? -2.562 -7.328 -15.011 1.00 96.19 322 VAL A CA 1
ATOM 2417 C C . VAL A 1 322 ? -3.577 -7.552 -13.897 1.00 96.19 322 VAL A C 1
ATOM 2419 O O . VAL A 1 322 ? -4.752 -7.207 -14.030 1.00 96.19 322 VAL A O 1
ATOM 2422 N N . GLN A 1 323 ? -3.103 -8.095 -12.777 1.00 93.75 323 GLN A N 1
ATOM 2423 C CA . GLN A 1 323 ? -3.929 -8.415 -11.612 1.00 93.75 323 GLN A CA 1
ATOM 2424 C C . GLN A 1 323 ? -3.883 -7.315 -10.555 1.00 93.75 323 GLN A C 1
ATOM 2426 O O . GLN A 1 323 ? -4.904 -6.986 -9.955 1.00 93.75 323 GLN A O 1
ATOM 2431 N N . GLN A 1 324 ? -2.706 -6.724 -10.346 1.00 94.38 324 GLN A N 1
ATOM 2432 C CA . GLN A 1 324 ? -2.500 -5.679 -9.352 1.00 94.38 324 GLN A CA 1
ATOM 2433 C C . GLN A 1 324 ? -1.454 -4.682 -9.838 1.00 94.38 324 GLN A C 1
ATOM 2435 O O . GLN A 1 324 ? -0.450 -5.055 -10.439 1.00 94.38 324 GLN A O 1
ATOM 2440 N N . ILE A 1 325 ? -1.665 -3.408 -9.518 1.00 95.94 325 ILE A N 1
ATOM 2441 C CA . ILE A 1 325 ? -0.649 -2.360 -9.625 1.00 95.94 325 ILE A CA 1
ATOM 2442 C C . ILE A 1 325 ? -0.336 -1.848 -8.221 1.00 95.94 325 ILE A C 1
ATOM 2444 O O . ILE A 1 325 ? -1.235 -1.730 -7.385 1.00 95.94 325 ILE A O 1
ATOM 2448 N N . GLN A 1 326 ? 0.928 -1.511 -7.988 1.00 96.06 326 GLN A N 1
ATOM 2449 C CA . GLN A 1 326 ? 1.382 -0.745 -6.837 1.00 96.06 326 GLN A CA 1
ATOM 2450 C C . GLN A 1 326 ? 2.178 0.474 -7.310 1.00 96.06 326 GLN A C 1
ATOM 2452 O O . GLN A 1 326 ? 2.952 0.388 -8.265 1.00 96.06 326 GLN A O 1
ATOM 2457 N N . ALA A 1 327 ? 1.982 1.613 -6.647 1.00 93.88 327 ALA A N 1
ATOM 2458 C CA . ALA A 1 327 ? 2.656 2.868 -6.967 1.00 93.88 327 ALA A CA 1
ATOM 2459 C C . ALA A 1 327 ? 3.652 3.257 -5.869 1.00 93.88 327 ALA A C 1
ATOM 2461 O O . ALA A 1 327 ? 3.318 3.209 -4.686 1.00 93.88 327 ALA A O 1
ATOM 2462 N N . SER A 1 328 ? 4.842 3.695 -6.275 1.00 93.19 328 SER A N 1
ATOM 2463 C CA . SER A 1 328 ? 5.766 4.448 -5.424 1.00 93.19 328 SER A CA 1
ATOM 2464 C C . SER A 1 328 ? 5.585 5.952 -5.660 1.00 93.19 328 SER A C 1
ATOM 2466 O O . SER A 1 328 ? 4.644 6.406 -6.321 1.00 93.19 328 SER A O 1
ATOM 2468 N N . GLY A 1 329 ? 6.517 6.767 -5.167 1.00 88.06 329 GLY A N 1
ATOM 2469 C CA . GLY A 1 329 ? 6.518 8.206 -5.390 1.00 88.06 329 GLY A CA 1
ATOM 2470 C C . GLY A 1 329 ? 6.497 8.633 -6.861 1.00 88.06 329 GLY A C 1
ATOM 2471 O O . GLY A 1 329 ? 5.900 9.655 -7.198 1.00 88.06 329 GLY A O 1
ATOM 2472 N N . GLY A 1 330 ? 7.126 7.868 -7.753 1.00 91.06 330 GLY A N 1
ATOM 2473 C CA . GLY A 1 330 ? 7.265 8.245 -9.166 1.00 91.06 330 GLY A CA 1
ATOM 2474 C C . GLY A 1 330 ? 7.410 7.076 -10.135 1.00 91.06 330 GLY A C 1
ATOM 2475 O O . GLY A 1 330 ? 7.884 7.269 -11.259 1.00 91.06 330 GLY A O 1
ATOM 2476 N N . ALA A 1 331 ? 7.050 5.874 -9.702 1.00 95.94 331 ALA A N 1
ATOM 2477 C CA . ALA A 1 331 ? 7.075 4.670 -10.511 1.00 95.94 331 ALA A CA 1
ATOM 2478 C C . ALA A 1 331 ? 5.902 3.757 -10.149 1.00 95.94 331 ALA A C 1
ATOM 2480 O O . ALA A 1 331 ? 5.223 3.958 -9.140 1.00 95.94 331 ALA A O 1
ATOM 2481 N N . PHE A 1 332 ? 5.694 2.746 -10.980 1.00 97.62 332 PHE A N 1
ATOM 2482 C CA . PHE A 1 332 ? 4.684 1.721 -10.778 1.00 97.62 332 PHE A CA 1
ATOM 2483 C C . PHE A 1 332 ? 5.287 0.339 -11.014 1.00 97.62 332 PHE A C 1
ATOM 2485 O O . PHE A 1 332 ? 6.213 0.178 -11.815 1.00 97.62 332 PHE A O 1
ATOM 2492 N N . ALA A 1 333 ? 4.718 -0.647 -10.332 1.00 98.00 333 ALA A N 1
ATOM 2493 C CA . ALA A 1 333 ? 4.982 -2.060 -10.530 1.00 98.00 333 ALA A CA 1
ATOM 2494 C C . ALA A 1 333 ? 3.649 -2.796 -10.705 1.00 98.00 333 ALA A C 1
ATOM 2496 O O . ALA A 1 333 ? 2.727 -2.603 -9.912 1.00 98.00 333 ALA A O 1
ATOM 2497 N N . ALA A 1 334 ? 3.544 -3.616 -11.746 1.00 97.75 334 ALA A N 1
ATOM 2498 C CA . ALA A 1 334 ? 2.372 -4.423 -12.058 1.00 97.75 334 ALA A CA 1
ATOM 2499 C C . ALA A 1 334 ? 2.685 -5.907 -11.867 1.00 97.75 334 ALA A C 1
ATOM 2501 O O . ALA A 1 334 ? 3.692 -6.377 -12.391 1.00 97.75 334 ALA A O 1
ATOM 2502 N N . ILE A 1 335 ? 1.808 -6.625 -11.164 1.00 97.62 335 ILE A N 1
ATOM 2503 C CA . ILE A 1 335 ? 1.798 -8.091 -11.091 1.00 97.62 335 ILE A CA 1
ATOM 2504 C C . ILE A 1 335 ? 0.899 -8.603 -12.220 1.00 97.62 335 ILE A C 1
ATOM 2506 O O . ILE A 1 335 ? -0.274 -8.221 -12.301 1.00 97.62 335 ILE A O 1
ATOM 2510 N N . LEU A 1 336 ? 1.448 -9.441 -13.096 1.00 96.75 336 LEU A N 1
ATOM 2511 C CA . LEU A 1 336 ? 0.717 -10.085 -14.190 1.00 96.75 336 LEU A CA 1
ATOM 2512 C C . LEU A 1 336 ? 0.044 -11.385 -13.718 1.00 96.75 336 LEU A C 1
ATOM 2514 O O . LEU A 1 336 ? 0.379 -11.924 -12.664 1.00 96.75 336 LEU A O 1
ATOM 2518 N N . GLY A 1 337 ? -0.886 -11.920 -14.510 1.00 94.12 337 GLY A N 1
ATOM 2519 C CA . GLY A 1 337 ? -1.613 -13.158 -14.204 1.00 94.12 337 GLY A CA 1
ATOM 2520 C C . GLY A 1 337 ? -0.735 -14.408 -14.100 1.00 94.12 337 GLY A C 1
ATOM 2521 O O . GLY A 1 337 ? -1.132 -15.383 -13.467 1.00 94.12 337 GLY A O 1
ATOM 2522 N N . ASP A 1 338 ? 0.479 -14.370 -14.654 1.00 94.06 338 ASP A N 1
ATOM 2523 C CA . ASP A 1 338 ? 1.494 -15.419 -14.501 1.00 94.06 338 ASP A CA 1
ATOM 2524 C C . ASP A 1 338 ? 2.404 -15.228 -13.269 1.00 94.06 338 ASP A C 1
ATOM 2526 O O . ASP A 1 338 ? 3.348 -15.991 -13.074 1.00 94.06 338 ASP A O 1
ATOM 2530 N N . GLY A 1 339 ? 2.148 -14.207 -12.443 1.00 94.81 339 GLY A N 1
ATOM 2531 C CA . GLY A 1 339 ? 2.942 -13.878 -11.259 1.00 94.81 339 GLY A CA 1
ATOM 2532 C C . GLY A 1 339 ? 4.260 -13.155 -11.557 1.00 94.81 339 GLY A C 1
ATOM 2533 O O . GLY A 1 339 ? 5.047 -12.928 -10.636 1.00 94.81 339 GLY A O 1
ATOM 2534 N N . SER A 1 340 ? 4.545 -12.793 -12.811 1.00 97.12 340 SER A N 1
ATOM 2535 C CA . SER A 1 340 ? 5.696 -11.949 -13.147 1.00 97.12 340 SER A CA 1
ATOM 2536 C C . SER A 1 340 ? 5.418 -10.465 -12.883 1.00 97.12 340 SER A C 1
ATOM 2538 O O . SER A 1 340 ? 4.266 -10.039 -12.767 1.00 97.12 340 SER A O 1
ATOM 2540 N N . VAL A 1 341 ? 6.485 -9.663 -12.765 1.00 98.06 341 VAL A N 1
ATOM 2541 C CA . VAL A 1 341 ? 6.377 -8.221 -12.483 1.00 98.06 341 VAL A CA 1
ATOM 2542 C C . VAL A 1 341 ? 6.944 -7.375 -13.615 1.00 98.06 341 VAL A C 1
ATOM 2544 O O . VAL A 1 341 ? 8.064 -7.599 -14.080 1.00 98.06 341 VAL A O 1
ATOM 2547 N N . VAL A 1 342 ? 6.194 -6.343 -14.001 1.00 97.81 342 VAL A N 1
ATOM 2548 C CA . VAL A 1 342 ? 6.617 -5.305 -14.951 1.00 97.81 342 VAL A CA 1
ATOM 2549 C C . VAL A 1 342 ? 6.658 -3.960 -14.238 1.00 97.81 342 VAL A C 1
ATOM 2551 O O . VAL A 1 342 ? 5.710 -3.589 -13.549 1.00 97.81 342 VAL A O 1
ATOM 2554 N N . THR A 1 343 ? 7.744 -3.206 -14.413 1.00 97.75 343 THR A N 1
ATOM 2555 C CA . THR A 1 343 ? 7.921 -1.886 -13.790 1.00 97.75 343 THR A CA 1
ATOM 2556 C C . THR A 1 343 ? 8.085 -0.785 -14.829 1.00 97.75 343 THR A C 1
ATOM 2558 O O . THR A 1 343 ? 8.568 -1.018 -15.939 1.00 97.75 343 THR A O 1
ATOM 2561 N N . TRP A 1 344 ? 7.647 0.428 -14.486 1.00 97.81 344 TRP A N 1
ATOM 2562 C CA . TRP A 1 344 ? 7.860 1.621 -15.308 1.00 97.81 344 TRP A CA 1
ATOM 2563 C C . TRP A 1 344 ? 7.877 2.900 -14.470 1.00 97.81 344 TRP A C 1
ATOM 2565 O O . TRP A 1 344 ? 7.544 2.916 -13.285 1.00 97.81 344 TRP A O 1
ATOM 2575 N N . GLY A 1 345 ? 8.262 4.003 -15.108 1.00 95.38 345 GLY A N 1
ATOM 2576 C CA . GLY A 1 345 ? 8.450 5.301 -14.469 1.00 95.38 345 GLY A CA 1
ATOM 2577 C C . GLY A 1 345 ? 9.922 5.586 -14.200 1.00 95.38 345 GLY A C 1
ATOM 2578 O O . GLY A 1 345 ? 10.810 5.121 -14.916 1.00 95.38 345 GLY A O 1
ATOM 2579 N N . LYS A 1 346 ? 10.209 6.418 -13.200 1.00 93.88 346 LYS A N 1
ATOM 2580 C CA . LYS A 1 346 ? 11.580 6.878 -12.959 1.00 93.88 346 LYS A CA 1
ATOM 2581 C C . LYS A 1 346 ? 12.386 5.843 -12.168 1.00 93.88 346 LYS A C 1
ATOM 2583 O O . LYS A 1 346 ? 11.990 5.423 -11.086 1.00 93.88 346 LYS A O 1
ATOM 2588 N N . ALA A 1 347 ? 13.577 5.507 -12.671 1.00 91.56 347 ALA A N 1
ATOM 2589 C CA . ALA A 1 347 ? 14.459 4.489 -12.087 1.00 91.56 347 ALA A CA 1
ATOM 2590 C C . ALA A 1 347 ? 14.793 4.731 -10.600 1.00 91.56 347 ALA A C 1
ATOM 2592 O O . ALA A 1 347 ? 14.739 3.804 -9.801 1.00 91.56 347 ALA A O 1
ATOM 2593 N N . LEU A 1 348 ? 15.041 5.988 -10.199 1.00 89.31 348 LEU A N 1
ATOM 2594 C CA . LEU A 1 348 ? 15.318 6.362 -8.795 1.00 89.31 348 LEU A CA 1
ATOM 2595 C C . LEU A 1 348 ? 14.136 6.145 -7.830 1.00 89.31 348 LEU A C 1
ATOM 2597 O O . LEU A 1 348 ? 14.307 6.303 -6.624 1.00 89.31 348 LEU A O 1
ATOM 2601 N N . PHE A 1 349 ? 12.953 5.840 -8.362 1.00 90.69 349 PHE A N 1
ATOM 2602 C CA . PHE A 1 349 ? 11.750 5.505 -7.604 1.00 90.69 349 PHE A CA 1
ATOM 2603 C C . PHE A 1 349 ? 11.340 4.032 -7.787 1.00 90.69 349 PHE A C 1
ATOM 2605 O O . PHE A 1 349 ? 10.218 3.671 -7.447 1.00 90.69 349 PHE A O 1
ATOM 2612 N N . GLY A 1 350 ? 12.213 3.191 -8.355 1.00 93.38 350 GLY A N 1
ATOM 2613 C CA . GLY A 1 350 ? 11.943 1.767 -8.582 1.00 93.38 350 GLY A CA 1
ATOM 2614 C C . GLY A 1 350 ? 11.322 1.425 -9.939 1.00 93.38 350 GLY A C 1
ATOM 2615 O O . GLY A 1 350 ? 10.904 0.290 -10.139 1.00 93.38 350 GLY A O 1
ATOM 2616 N N . GLY A 1 351 ? 11.293 2.367 -10.888 1.00 94.81 351 GLY A N 1
ATOM 2617 C CA . GLY A 1 351 ? 10.792 2.129 -12.252 1.00 94.81 351 GLY A CA 1
ATOM 2618 C C . GLY A 1 351 ? 11.717 1.305 -13.159 1.00 94.81 351 GLY A C 1
ATOM 2619 O O . GLY A 1 351 ? 11.443 1.200 -14.349 1.00 94.81 351 GLY A O 1
ATOM 2620 N N . ASP A 1 352 ? 12.828 0.783 -12.629 1.00 94.50 352 ASP A N 1
ATOM 2621 C CA . ASP A 1 352 ? 13.755 -0.112 -13.328 1.00 94.50 352 ASP A CA 1
ATOM 2622 C C . ASP A 1 352 ? 14.057 -1.331 -12.444 1.00 94.50 352 ASP A C 1
ATOM 2624 O O . ASP A 1 352 ? 14.789 -1.226 -11.459 1.00 94.50 352 ASP A O 1
ATOM 2628 N N . SER A 1 353 ? 13.482 -2.481 -12.799 1.00 95.69 353 SER A N 1
ATOM 2629 C CA . SER A 1 353 ? 13.656 -3.764 -12.105 1.00 95.69 353 SER A CA 1
ATOM 2630 C C . SER A 1 353 ? 14.618 -4.725 -12.812 1.00 95.69 353 SER A C 1
ATOM 2632 O O . SER A 1 353 ? 14.734 -5.880 -12.406 1.00 95.69 353 SER A O 1
ATOM 2634 N N . ARG A 1 354 ? 15.335 -4.290 -13.862 1.00 95.12 354 ARG A N 1
ATOM 2635 C CA . ARG A 1 354 ? 16.124 -5.197 -14.724 1.00 95.12 354 ARG A CA 1
ATOM 2636 C C . ARG A 1 354 ? 17.150 -6.036 -13.964 1.00 95.12 354 ARG A C 1
ATOM 2638 O O . ARG A 1 354 ? 17.374 -7.182 -14.332 1.00 95.12 354 ARG A O 1
ATOM 2645 N N . ALA A 1 355 ? 17.743 -5.483 -12.905 1.00 94.50 355 ALA A N 1
ATOM 2646 C CA . ALA A 1 355 ? 18.738 -6.176 -12.085 1.00 94.50 355 ALA A CA 1
ATOM 2647 C C . ALA A 1 355 ? 18.170 -7.378 -11.307 1.00 94.50 355 ALA A C 1
ATOM 2649 O O . ALA A 1 355 ? 18.915 -8.298 -10.987 1.00 94.50 355 ALA A O 1
ATOM 2650 N N . VAL A 1 356 ? 16.864 -7.382 -11.023 1.00 95.69 356 VAL A N 1
ATOM 2651 C CA . VAL A 1 356 ? 16.183 -8.428 -10.240 1.00 95.69 356 VAL A CA 1
ATOM 2652 C C . VAL A 1 356 ? 15.095 -9.150 -11.039 1.00 95.69 356 VAL A C 1
ATOM 2654 O O . VAL A 1 356 ? 14.367 -9.969 -10.490 1.00 95.69 356 VAL A O 1
ATOM 2657 N N . GLN A 1 357 ? 14.985 -8.888 -12.346 1.00 95.56 357 GLN A N 1
ATOM 2658 C CA . GLN A 1 357 ? 13.876 -9.362 -13.181 1.00 95.56 357 GLN A CA 1
ATOM 2659 C C . GLN A 1 357 ? 13.718 -10.889 -13.179 1.00 95.56 357 GLN A C 1
ATOM 2661 O O . GLN A 1 357 ? 12.602 -11.395 -13.244 1.00 95.56 357 GLN A O 1
ATOM 2666 N N . GLU A 1 358 ? 14.820 -11.637 -13.084 1.00 94.38 358 GLU A N 1
ATOM 2667 C CA . GLU A 1 358 ? 14.782 -13.105 -13.023 1.00 94.38 358 GLU A CA 1
ATOM 2668 C C . GLU A 1 358 ? 14.187 -13.639 -11.712 1.00 94.38 358 GLU A C 1
ATOM 2670 O O . GLU A 1 358 ? 13.652 -14.747 -11.698 1.00 94.38 358 GLU A O 1
ATOM 2675 N N . GLN A 1 359 ? 14.257 -12.849 -10.637 1.00 95.50 359 GLN A N 1
ATOM 2676 C CA . GLN A 1 359 ? 13.727 -13.182 -9.314 1.00 95.50 359 GLN A CA 1
ATOM 2677 C C . GLN A 1 359 ? 12.255 -12.769 -9.162 1.00 95.50 359 GLN A C 1
ATOM 2679 O O . GLN A 1 359 ? 11.551 -13.310 -8.315 1.00 95.50 359 GLN A O 1
ATOM 2684 N N . LEU A 1 360 ? 11.768 -11.837 -9.990 1.00 96.50 360 LEU A N 1
ATOM 2685 C CA . LEU A 1 360 ? 10.388 -11.343 -9.978 1.00 96.50 360 LEU A CA 1
ATOM 2686 C C . LEU A 1 360 ? 9.431 -12.294 -10.713 1.00 96.50 360 LEU A C 1
ATOM 2688 O O . LEU A 1 360 ? 8.825 -11.945 -11.729 1.00 96.50 360 LEU A O 1
ATOM 2692 N N . ARG A 1 361 ? 9.333 -13.517 -10.189 1.00 95.25 361 ARG A N 1
ATOM 2693 C CA . ARG A 1 361 ? 8.427 -14.585 -10.625 1.00 95.25 361 ARG A CA 1
ATOM 2694 C C . ARG A 1 361 ? 7.665 -15.135 -9.429 1.00 95.25 361 ARG A C 1
ATOM 2696 O O . ARG A 1 361 ? 8.205 -15.155 -8.318 1.00 95.25 361 ARG A O 1
ATOM 2703 N N . ASP A 1 362 ? 6.446 -15.596 -9.691 1.00 96.25 362 ASP A N 1
ATOM 2704 C CA . ASP A 1 362 ? 5.517 -16.105 -8.680 1.00 96.25 362 ASP A CA 1
ATOM 2705 C C . ASP A 1 362 ? 5.259 -15.078 -7.558 1.00 96.25 362 ASP A C 1
ATOM 2707 O O . ASP A 1 362 ? 5.137 -15.419 -6.382 1.00 96.25 362 ASP A O 1
ATOM 2711 N N . VAL A 1 363 ? 5.231 -13.790 -7.911 1.00 97.69 363 VAL A N 1
ATOM 2712 C CA . VAL A 1 363 ? 4.985 -12.689 -6.976 1.00 97.69 363 VAL A CA 1
ATOM 2713 C C . VAL A 1 363 ? 3.502 -12.639 -6.627 1.00 97.69 363 VAL A C 1
ATOM 2715 O O . VAL A 1 363 ? 2.646 -12.615 -7.507 1.00 97.69 363 VAL A O 1
ATOM 2718 N N . GLN A 1 364 ? 3.206 -12.591 -5.329 1.00 95.38 364 GLN A N 1
ATOM 2719 C CA . GLN A 1 364 ? 1.839 -12.532 -4.806 1.00 95.38 364 GLN A CA 1
ATOM 2720 C C . GLN A 1 364 ? 1.448 -11.129 -4.348 1.00 95.38 364 GLN A C 1
ATOM 2722 O O . GLN A 1 364 ? 0.292 -10.739 -4.470 1.00 95.38 364 GLN A O 1
ATOM 2727 N N . GLN A 1 365 ? 2.406 -10.364 -3.823 1.00 95.69 365 GLN A N 1
ATOM 2728 C CA . GLN A 1 365 ? 2.152 -9.029 -3.299 1.00 95.69 365 GLN A CA 1
ATOM 2729 C C . GLN A 1 365 ? 3.348 -8.120 -3.552 1.00 95.69 365 GLN A C 1
ATOM 2731 O O . GLN A 1 365 ? 4.497 -8.545 -3.450 1.00 95.69 365 GLN A O 1
ATOM 2736 N N . ILE A 1 366 ? 3.074 -6.847 -3.833 1.00 97.00 366 ILE A N 1
ATOM 2737 C CA . ILE A 1 366 ? 4.083 -5.789 -3.889 1.00 97.00 366 ILE A CA 1
ATOM 2738 C C . ILE A 1 366 ? 3.695 -4.695 -2.905 1.00 97.00 366 ILE A C 1
ATOM 2740 O O . ILE A 1 366 ? 2.548 -4.248 -2.876 1.00 97.00 366 ILE A O 1
ATOM 2744 N N . GLN A 1 367 ? 4.678 -4.235 -2.140 1.00 96.31 367 GLN A N 1
ATOM 2745 C CA . GLN A 1 367 ? 4.601 -3.016 -1.351 1.00 96.31 367 GLN A CA 1
ATOM 2746 C C . GLN A 1 367 ? 5.623 -2.001 -1.835 1.00 96.31 367 GLN A C 1
ATOM 2748 O O . GLN A 1 367 ? 6.657 -2.361 -2.398 1.00 96.31 367 GLN A O 1
ATOM 2753 N N . ALA A 1 368 ? 5.314 -0.725 -1.635 1.00 94.00 368 ALA A N 1
ATOM 2754 C CA . ALA A 1 368 ? 6.133 0.379 -2.111 1.00 94.00 368 ALA A CA 1
ATOM 2755 C C . ALA A 1 368 ? 6.388 1.377 -0.985 1.00 94.00 368 ALA A C 1
ATOM 2757 O O . ALA A 1 368 ? 5.445 1.802 -0.321 1.00 94.00 368 ALA A O 1
ATOM 2758 N N . SER A 1 369 ? 7.650 1.770 -0.830 1.00 92.81 369 SER A N 1
ATOM 2759 C CA . SER A 1 369 ? 8.021 3.002 -0.136 1.00 92.81 369 SER A CA 1
ATOM 2760 C C . SER A 1 369 ? 7.976 4.168 -1.130 1.00 92.81 369 SER A C 1
ATOM 2762 O O . SER A 1 369 ? 7.540 4.024 -2.282 1.00 92.81 369 SER A O 1
ATOM 2764 N N . HIS A 1 370 ? 8.455 5.348 -0.737 1.00 89.88 370 HIS A N 1
ATOM 2765 C CA . HIS A 1 370 ? 8.538 6.475 -1.655 1.00 89.88 370 HIS A CA 1
ATOM 2766 C C . HIS A 1 370 ? 9.440 6.172 -2.855 1.00 89.88 370 HIS A C 1
ATOM 2768 O O . HIS A 1 370 ? 9.099 6.544 -3.979 1.00 89.88 370 HIS A O 1
ATOM 2774 N N . ASN A 1 371 ? 10.545 5.446 -2.644 1.00 91.06 371 ASN A N 1
ATOM 2775 C CA . ASN A 1 371 ? 11.617 5.274 -3.631 1.00 91.06 371 ASN A CA 1
ATOM 2776 C C . ASN A 1 371 ? 11.957 3.823 -4.000 1.00 91.06 371 ASN A C 1
ATOM 2778 O O . ASN A 1 371 ? 12.813 3.609 -4.867 1.00 91.06 371 ASN A O 1
ATOM 2782 N N . ALA A 1 372 ? 11.331 2.845 -3.356 1.00 95.50 372 ALA A N 1
ATOM 2783 C CA . ALA A 1 372 ? 11.646 1.436 -3.534 1.00 95.50 372 ALA A CA 1
ATOM 2784 C C . ALA A 1 372 ? 10.390 0.564 -3.504 1.00 95.50 372 ALA A C 1
ATOM 2786 O O . ALA A 1 372 ? 9.307 1.001 -3.112 1.00 95.50 372 ALA A O 1
ATOM 2787 N N . PHE A 1 373 ? 10.563 -0.687 -3.913 1.00 97.69 373 PHE A N 1
ATOM 2788 C CA . PHE A 1 373 ? 9.543 -1.721 -3.852 1.00 97.69 373 PHE A CA 1
ATOM 2789 C C . PHE A 1 373 ? 10.094 -2.972 -3.172 1.00 97.69 373 PHE A C 1
ATOM 2791 O O . PHE A 1 373 ? 11.286 -3.275 -3.270 1.00 97.69 373 PHE A O 1
ATOM 2798 N N . ALA A 1 374 ? 9.192 -3.712 -2.538 1.00 97.94 374 ALA A N 1
ATOM 2799 C CA . ALA A 1 374 ? 9.429 -5.037 -1.993 1.00 97.94 374 ALA A CA 1
ATOM 2800 C C . ALA A 1 374 ? 8.318 -5.980 -2.470 1.00 97.94 374 ALA A C 1
ATOM 2802 O O . ALA A 1 374 ? 7.133 -5.695 -2.283 1.00 97.94 374 ALA A O 1
ATOM 2803 N N . ALA A 1 375 ? 8.697 -7.088 -3.100 1.00 97.88 375 ALA A N 1
ATOM 2804 C CA . ALA A 1 375 ? 7.791 -8.124 -3.575 1.00 97.88 375 ALA A CA 1
ATOM 2805 C C . ALA A 1 375 ? 7.879 -9.363 -2.685 1.00 97.88 375 ALA A C 1
ATOM 2807 O O . ALA A 1 375 ? 8.979 -9.851 -2.432 1.00 97.88 375 ALA A O 1
ATOM 2808 N N . ILE A 1 376 ? 6.725 -9.886 -2.272 1.00 97.81 376 ILE A N 1
ATOM 2809 C CA . ILE A 1 376 ? 6.591 -11.186 -1.609 1.00 97.81 376 ILE A CA 1
ATOM 2810 C C . ILE A 1 376 ? 6.297 -12.229 -2.688 1.00 97.81 376 ILE A C 1
ATOM 2812 O O . ILE A 1 376 ? 5.333 -12.097 -3.451 1.00 97.81 376 ILE A O 1
ATOM 2816 N N . ARG A 1 377 ? 7.141 -13.255 -2.762 1.00 97.12 377 ARG A N 1
ATOM 2817 C CA . ARG A 1 377 ? 6.977 -14.401 -3.661 1.00 97.12 377 ARG A CA 1
ATOM 2818 C C . ARG A 1 377 ? 6.136 -15.486 -2.998 1.00 97.12 377 ARG A C 1
ATOM 2820 O O . ARG A 1 377 ? 6.011 -15.535 -1.780 1.00 97.12 377 ARG A O 1
ATOM 2827 N N . SER A 1 378 ? 5.591 -16.397 -3.797 1.00 95.12 378 SER A N 1
ATOM 2828 C CA . SER A 1 378 ? 4.741 -17.493 -3.318 1.00 95.12 378 SER A CA 1
ATOM 2829 C C . SER A 1 378 ? 5.430 -18.473 -2.369 1.00 95.12 378 SER A C 1
ATOM 2831 O O . SER A 1 378 ? 4.757 -19.234 -1.684 1.00 95.12 378 SER A O 1
ATOM 2833 N N . ASP A 1 379 ? 6.763 -18.490 -2.359 1.00 94.38 379 ASP A N 1
ATOM 2834 C CA . ASP A 1 379 ? 7.585 -19.262 -1.423 1.00 94.38 379 ASP A CA 1
ATOM 2835 C C . ASP A 1 379 ? 7.878 -18.507 -0.111 1.00 94.38 379 ASP A C 1
ATOM 2837 O O . ASP A 1 379 ? 8.673 -18.975 0.698 1.00 94.38 379 ASP A O 1
ATOM 2841 N N . GLY A 1 380 ? 7.273 -17.331 0.093 1.00 94.62 380 GLY A N 1
ATOM 2842 C CA . GLY A 1 380 ? 7.480 -16.482 1.266 1.00 94.62 380 GLY A CA 1
ATOM 2843 C C . GLY A 1 380 ? 8.800 -15.702 1.261 1.00 94.62 380 GLY A C 1
ATOM 2844 O O . GLY A 1 380 ? 9.097 -15.021 2.242 1.00 94.62 380 GLY A O 1
ATOM 2845 N N . SER A 1 381 ? 9.606 -15.786 0.196 1.00 96.44 381 SER A N 1
ATOM 2846 C CA . SER A 1 381 ? 10.823 -14.977 0.049 1.00 96.44 381 SER A CA 1
ATOM 2847 C C . SER A 1 381 ? 10.518 -13.560 -0.442 1.00 96.44 381 SER A C 1
ATOM 2849 O O . SER A 1 381 ? 9.497 -13.308 -1.088 1.00 96.44 381 SER A O 1
ATOM 2851 N N . VAL A 1 382 ? 11.429 -12.625 -0.154 1.00 97.81 382 VAL A N 1
ATOM 2852 C CA . VAL A 1 382 ? 11.285 -11.211 -0.527 1.00 97.81 382 VAL A CA 1
ATOM 2853 C C . VAL A 1 382 ? 12.354 -10.786 -1.525 1.00 97.81 382 VAL A C 1
ATOM 2855 O O . VAL A 1 382 ? 13.535 -11.087 -1.349 1.00 97.81 382 VAL A O 1
ATOM 2858 N N . VAL A 1 383 ? 11.935 -10.041 -2.548 1.00 97.62 383 VAL A N 1
ATOM 2859 C CA . VAL A 1 383 ? 12.813 -9.386 -3.527 1.00 97.62 383 VAL A CA 1
ATOM 2860 C C . VAL A 1 383 ? 12.595 -7.881 -3.447 1.00 97.62 383 VAL A C 1
ATOM 2862 O O . VAL A 1 383 ? 11.460 -7.416 -3.541 1.00 97.62 383 VAL A O 1
ATOM 2865 N N . THR A 1 384 ? 13.671 -7.110 -3.299 1.00 97.50 384 THR A N 1
ATOM 2866 C CA . THR A 1 384 ? 13.623 -5.642 -3.225 1.00 97.50 384 THR A CA 1
ATOM 2867 C C . THR A 1 384 ? 14.334 -4.995 -4.409 1.00 97.50 384 THR A C 1
ATOM 2869 O O . THR A 1 384 ? 15.241 -5.578 -5.006 1.00 97.50 384 THR A O 1
ATOM 2872 N N . TRP A 1 385 ? 13.880 -3.803 -4.801 1.00 97.75 385 TRP A N 1
ATOM 2873 C CA . TRP A 1 385 ? 14.540 -2.987 -5.823 1.00 97.75 385 TRP A CA 1
ATOM 2874 C C . TRP A 1 385 ? 14.184 -1.505 -5.691 1.00 97.75 385 TRP A C 1
ATOM 2876 O O . TRP A 1 385 ? 13.264 -1.112 -4.973 1.00 97.75 385 TRP A O 1
ATOM 2886 N N . GLY A 1 386 ? 14.907 -0.665 -6.432 1.00 94.62 386 GLY A N 1
ATOM 2887 C CA . GLY A 1 386 ? 14.774 0.789 -6.406 1.00 94.62 386 GLY A CA 1
ATOM 2888 C C . GLY A 1 386 ? 15.980 1.444 -5.750 1.00 94.62 386 GLY A C 1
ATOM 2889 O O . GLY A 1 386 ? 17.107 0.970 -5.895 1.00 94.62 386 GLY A O 1
ATOM 2890 N N . HIS A 1 387 ? 15.776 2.572 -5.071 1.00 92.38 387 HIS A N 1
ATOM 2891 C CA . HIS A 1 387 ? 16.887 3.242 -4.402 1.00 92.38 387 HIS A CA 1
ATOM 2892 C C . HIS A 1 387 ? 17.335 2.438 -3.171 1.00 92.38 387 HIS A C 1
ATOM 2894 O O . HIS A 1 387 ? 16.530 2.186 -2.280 1.00 92.38 387 HIS A O 1
ATOM 2900 N N . ALA A 1 388 ? 18.625 2.092 -3.092 1.00 86.25 388 ALA A N 1
ATOM 2901 C CA . ALA A 1 388 ? 19.163 1.208 -2.052 1.00 86.25 388 ALA A CA 1
ATOM 2902 C C . ALA A 1 388 ? 18.858 1.692 -0.619 1.00 86.25 388 ALA A C 1
ATOM 2904 O O . ALA A 1 388 ? 18.275 0.953 0.165 1.00 86.25 388 ALA A O 1
ATOM 2905 N N . GLY A 1 389 ? 19.179 2.956 -0.300 1.00 83.69 389 GLY A N 1
ATOM 2906 C CA . GLY A 1 389 ? 18.978 3.522 1.048 1.00 83.69 389 GLY A CA 1
ATOM 2907 C C . GLY A 1 389 ? 17.530 3.445 1.579 1.00 83.69 389 GLY A C 1
ATOM 2908 O O . GLY A 1 389 ? 17.333 2.899 2.657 1.00 83.69 389 GLY A O 1
ATOM 2909 N N . PRO A 1 390 ? 16.514 3.919 0.831 1.00 82.38 390 PRO A N 1
ATOM 2910 C CA . PRO A 1 390 ? 15.091 3.837 1.187 1.00 82.38 390 PRO A CA 1
ATOM 2911 C C . PRO A 1 390 ? 14.450 2.436 1.091 1.00 82.38 390 PRO A C 1
ATOM 2913 O O . PRO A 1 390 ? 13.267 2.316 0.758 1.00 82.38 390 PRO A O 1
ATOM 2916 N N . GLY A 1 391 ? 15.230 1.374 1.319 1.00 86.25 391 GLY A N 1
ATOM 2917 C CA . GLY A 1 391 ? 14.745 -0.006 1.388 1.00 86.25 391 GLY A CA 1
ATOM 2918 C C . GLY A 1 391 ? 14.787 -0.803 0.081 1.00 86.25 391 GLY A C 1
ATOM 2919 O O . GLY A 1 391 ? 14.268 -1.916 0.040 1.00 86.25 391 GLY A O 1
ATOM 2920 N N . GLY A 1 392 ? 15.413 -0.268 -0.975 1.00 91.75 392 GLY A N 1
ATOM 2921 C CA . GLY A 1 392 ? 15.634 -0.990 -2.234 1.00 91.75 392 GLY A CA 1
ATOM 2922 C C . GLY A 1 392 ? 16.768 -2.019 -2.187 1.00 91.75 392 GLY A C 1
ATOM 2923 O O . GLY A 1 392 ? 16.985 -2.703 -3.181 1.00 91.75 392 GLY A O 1
ATOM 2924 N N . ASP A 1 393 ? 17.493 -2.105 -1.067 1.00 93.94 393 ASP A N 1
ATOM 2925 C CA . ASP A 1 393 ? 18.490 -3.138 -0.781 1.00 93.94 393 ASP A CA 1
ATOM 2926 C C . ASP A 1 393 ? 18.165 -3.818 0.562 1.00 93.94 393 ASP A C 1
ATOM 2928 O O . ASP A 1 393 ? 18.251 -3.197 1.623 1.00 93.94 393 ASP A O 1
ATOM 2932 N N . SER A 1 394 ? 17.777 -5.095 0.505 1.00 95.00 394 SER A N 1
ATOM 2933 C CA . SER A 1 394 ? 17.512 -5.956 1.668 1.00 95.00 394 SER A CA 1
ATOM 2934 C C . SER A 1 394 ? 18.631 -6.961 1.952 1.00 95.00 394 SER A C 1
ATOM 2936 O O . SER A 1 394 ? 18.456 -7.842 2.793 1.00 95.00 394 SER A O 1
ATOM 2938 N N . SER A 1 395 ? 19.787 -6.862 1.284 1.00 94.31 395 SER A N 1
ATOM 2939 C CA . SER A 1 395 ? 20.856 -7.872 1.354 1.00 94.31 395 SER A CA 1
ATOM 2940 C C . SER A 1 395 ? 21.331 -8.165 2.782 1.00 94.31 395 SER A C 1
ATOM 2942 O O . SER A 1 395 ? 21.569 -9.323 3.119 1.00 94.31 395 SER A O 1
ATOM 2944 N N . ALA A 1 396 ? 21.385 -7.147 3.646 1.00 93.94 396 ALA A N 1
ATOM 2945 C CA . ALA A 1 396 ? 21.790 -7.278 5.048 1.00 93.94 396 ALA A CA 1
ATOM 2946 C C . ALA A 1 396 ? 20.835 -8.133 5.905 1.00 93.94 396 ALA A C 1
ATOM 2948 O O . ALA A 1 396 ? 21.254 -8.678 6.924 1.00 93.94 396 ALA A O 1
ATOM 2949 N N . VAL A 1 397 ? 19.566 -8.254 5.503 1.00 95.44 397 VAL A N 1
ATOM 2950 C CA . VAL A 1 397 ? 18.525 -9.001 6.232 1.00 95.44 397 VAL A CA 1
ATOM 2951 C C . VAL A 1 397 ? 17.940 -10.154 5.413 1.00 95.44 397 VAL A C 1
ATOM 2953 O O . VAL A 1 397 ? 17.019 -10.830 5.865 1.00 95.44 397 VAL A O 1
ATOM 2956 N N . GLN A 1 398 ? 18.482 -10.425 4.222 1.00 95.62 398 GLN A N 1
ATOM 2957 C CA . GLN A 1 398 ? 17.906 -11.361 3.254 1.00 95.62 398 GLN A CA 1
ATOM 2958 C C . GLN A 1 398 ? 17.729 -12.780 3.813 1.00 95.62 398 GLN A C 1
ATOM 2960 O O . GLN A 1 398 ? 16.772 -13.468 3.469 1.00 95.62 398 GLN A O 1
ATOM 2965 N N . GLU A 1 399 ? 18.629 -13.227 4.692 1.00 94.50 399 GLU A N 1
ATOM 2966 C CA . GLU A 1 399 ? 18.535 -14.552 5.316 1.00 94.50 399 GLU A CA 1
ATOM 2967 C C . GLU A 1 399 ? 17.375 -14.674 6.314 1.00 94.50 399 GLU A C 1
ATOM 2969 O O . GLU A 1 399 ? 16.899 -15.786 6.541 1.00 94.50 399 GLU A O 1
ATOM 2974 N N . GLN A 1 400 ? 16.918 -13.549 6.874 1.00 95.50 400 GLN A N 1
ATOM 2975 C CA . GLN A 1 400 ? 15.809 -13.472 7.829 1.00 95.50 400 GLN A CA 1
ATOM 2976 C C . GLN A 1 400 ? 14.450 -13.336 7.123 1.00 95.50 400 GLN A C 1
ATOM 2978 O O . GLN A 1 400 ? 13.428 -13.692 7.696 1.00 95.50 400 GLN A O 1
ATOM 2983 N N . LEU A 1 401 ? 14.423 -12.857 5.873 1.00 96.00 401 LEU A N 1
ATOM 2984 C CA . LEU A 1 401 ? 13.204 -12.667 5.074 1.00 96.00 401 LEU A CA 1
ATOM 2985 C C . LEU A 1 401 ? 12.727 -13.985 4.441 1.00 96.00 401 LEU A C 1
ATOM 2987 O O . LEU A 1 401 ? 12.754 -14.161 3.219 1.00 96.00 401 LEU A O 1
ATOM 2991 N N . ARG A 1 402 ? 12.311 -14.921 5.298 1.00 94.25 402 ARG A N 1
ATOM 2992 C CA . ARG A 1 402 ? 11.732 -16.223 4.936 1.00 94.25 402 ARG A CA 1
ATOM 2993 C C . ARG A 1 402 ? 10.341 -16.354 5.541 1.00 94.25 402 ARG A C 1
ATOM 2995 O O . ARG A 1 402 ? 10.099 -15.838 6.626 1.00 94.25 402 ARG A O 1
ATOM 3002 N N . ASP A 1 403 ? 9.447 -17.046 4.840 1.00 95.56 403 ASP A N 1
ATOM 3003 C CA . ASP A 1 403 ? 8.052 -17.236 5.255 1.00 95.56 403 ASP A CA 1
ATOM 3004 C C . ASP A 1 403 ? 7.315 -15.910 5.543 1.00 95.56 403 ASP A C 1
ATOM 3006 O O . ASP A 1 403 ? 6.453 -15.839 6.422 1.00 95.56 403 ASP A O 1
ATOM 3010 N N . VAL A 1 404 ? 7.654 -14.846 4.804 1.00 97.50 404 VAL A N 1
ATOM 3011 C CA . VAL A 1 404 ? 7.064 -13.512 4.965 1.00 97.50 404 VAL A CA 1
ATOM 3012 C C . VAL A 1 404 ? 5.586 -13.540 4.586 1.00 97.50 404 VAL A C 1
ATOM 3014 O O . VAL A 1 404 ? 5.231 -13.957 3.486 1.00 97.50 404 VAL A O 1
ATOM 3017 N N . GLN A 1 405 ? 4.732 -13.058 5.490 1.00 95.44 405 GLN A N 1
ATOM 3018 C CA . GLN A 1 405 ? 3.277 -13.017 5.303 1.00 95.44 405 GLN A CA 1
ATOM 3019 C C . GLN A 1 405 ? 2.790 -11.646 4.841 1.00 95.44 405 GLN A C 1
ATOM 3021 O O . GLN A 1 405 ? 1.876 -11.543 4.029 1.00 95.44 405 GLN A O 1
ATOM 3026 N N . GLN A 1 406 ? 3.392 -10.581 5.366 1.00 95.62 406 GLN A N 1
ATOM 3027 C CA . GLN A 1 406 ? 2.983 -9.213 5.076 1.00 95.62 406 GLN A CA 1
ATOM 3028 C C . GLN A 1 406 ? 4.191 -8.289 5.131 1.00 95.62 406 GLN A C 1
ATOM 3030 O O . GLN A 1 406 ? 5.069 -8.440 5.976 1.00 95.62 406 GLN A O 1
ATOM 3035 N N . ILE A 1 407 ? 4.201 -7.288 4.255 1.00 97.12 407 ILE A N 1
ATOM 3036 C CA . ILE A 1 407 ? 5.127 -6.159 4.320 1.00 97.12 407 ILE A CA 1
ATOM 3037 C C . ILE A 1 407 ? 4.308 -4.887 4.520 1.00 97.12 407 ILE A C 1
ATOM 3039 O O . ILE A 1 407 ? 3.207 -4.746 3.978 1.00 97.12 407 ILE A O 1
ATOM 3043 N N . GLN A 1 408 ? 4.845 -3.964 5.304 1.00 96.38 408 GLN A N 1
ATOM 3044 C CA . GLN A 1 408 ? 4.393 -2.582 5.406 1.00 96.38 408 GLN A CA 1
ATOM 3045 C C . GLN A 1 408 ? 5.561 -1.650 5.119 1.00 96.38 408 GLN A C 1
ATOM 3047 O O . GLN A 1 408 ? 6.715 -2.006 5.358 1.00 96.38 408 GLN A O 1
ATOM 3052 N N . ALA A 1 409 ? 5.260 -0.476 4.576 1.00 93.38 409 ALA A N 1
ATOM 3053 C CA . ALA A 1 409 ? 6.258 0.492 4.151 1.00 93.38 409 ALA A CA 1
ATOM 3054 C C . ALA A 1 409 ? 5.952 1.867 4.746 1.00 93.38 409 ALA A C 1
ATOM 3056 O O . ALA A 1 409 ? 4.810 2.319 4.682 1.00 93.38 409 ALA A O 1
ATOM 3057 N N . SER A 1 410 ? 6.977 2.527 5.280 1.00 91.81 410 SER A N 1
ATOM 3058 C CA . SER A 1 410 ? 6.981 3.976 5.499 1.00 91.81 410 SER A CA 1
ATOM 3059 C C . SER A 1 410 ? 7.530 4.678 4.245 1.00 91.81 410 SER A C 1
ATOM 3061 O O . SER A 1 410 ? 7.769 4.035 3.216 1.00 91.81 410 SER A O 1
ATOM 3063 N N . ASP A 1 411 ? 7.765 5.994 4.294 1.00 87.19 411 ASP A N 1
ATOM 3064 C CA . ASP A 1 411 ? 8.320 6.741 3.150 1.00 87.19 411 ASP A CA 1
ATOM 3065 C C . ASP A 1 411 ? 9.686 6.179 2.688 1.00 87.19 411 ASP A C 1
ATOM 3067 O O . ASP A 1 411 ? 9.970 6.138 1.492 1.00 87.19 411 ASP A O 1
ATOM 3071 N N . GLY A 1 412 ? 10.502 5.629 3.596 1.00 91.00 412 GLY A N 1
ATOM 3072 C CA . GLY A 1 412 ? 11.850 5.142 3.264 1.00 91.00 412 GLY A CA 1
ATOM 3073 C C . GLY A 1 412 ? 12.305 3.857 3.955 1.00 91.00 412 GLY A C 1
ATOM 3074 O O . GLY A 1 412 ? 13.496 3.546 3.923 1.00 91.00 412 GLY A O 1
ATOM 3075 N N . ALA A 1 413 ? 11.403 3.111 4.584 1.00 95.31 413 ALA A N 1
ATOM 3076 C CA . ALA A 1 413 ? 11.727 1.842 5.224 1.00 95.31 413 ALA A CA 1
ATOM 3077 C C . ALA A 1 413 ? 10.603 0.822 5.050 1.00 95.31 413 ALA A C 1
ATOM 3079 O O . ALA A 1 413 ? 9.478 1.162 4.683 1.00 95.31 413 ALA A O 1
ATOM 3080 N N . PHE A 1 414 ? 10.922 -0.435 5.339 1.00 97.31 414 PHE A N 1
ATOM 3081 C CA . PHE A 1 414 ? 9.982 -1.543 5.316 1.00 97.31 414 PHE A CA 1
ATOM 3082 C C . PHE A 1 414 ? 10.054 -2.340 6.616 1.00 97.31 414 PHE A C 1
ATOM 3084 O O . PHE A 1 414 ? 11.115 -2.454 7.234 1.00 97.31 414 PHE A O 1
ATOM 3091 N N . ALA A 1 415 ? 8.921 -2.932 6.977 1.00 97.94 415 ALA A N 1
ATOM 3092 C CA . ALA A 1 415 ? 8.787 -3.902 8.049 1.00 97.94 415 ALA A CA 1
ATOM 3093 C C . ALA A 1 415 ? 8.021 -5.125 7.528 1.00 97.94 415 ALA A C 1
ATOM 3095 O O . ALA A 1 415 ? 6.917 -4.989 6.994 1.00 97.94 415 ALA A O 1
ATOM 3096 N N . ALA A 1 416 ? 8.612 -6.309 7.659 1.00 98.00 416 ALA A N 1
ATOM 3097 C CA . ALA A 1 416 ? 8.019 -7.584 7.272 1.00 98.00 416 ALA A CA 1
ATOM 3098 C C . ALA A 1 416 ? 7.566 -8.361 8.509 1.00 98.00 416 ALA A C 1
ATOM 3100 O O . ALA A 1 416 ? 8.349 -8.513 9.442 1.00 98.00 416 ALA A O 1
ATOM 3101 N N . ILE A 1 417 ? 6.339 -8.882 8.480 1.00 97.75 417 ILE A N 1
ATOM 3102 C CA . ILE A 1 417 ? 5.827 -9.856 9.450 1.00 97.75 417 ILE A CA 1
ATOM 3103 C C . ILE A 1 417 ? 6.105 -11.254 8.891 1.00 97.75 417 ILE A C 1
ATOM 3105 O O . ILE A 1 417 ? 5.661 -11.583 7.784 1.00 97.75 417 ILE A O 1
ATOM 3109 N N . LEU A 1 418 ? 6.850 -12.063 9.640 1.00 97.19 418 LEU A N 1
ATOM 3110 C CA . LEU A 1 418 ? 7.160 -13.449 9.288 1.00 97.19 418 LEU A CA 1
ATOM 3111 C C . LEU A 1 418 ? 6.036 -14.397 9.731 1.00 97.19 418 LEU A C 1
ATOM 3113 O O . LEU A 1 418 ? 5.180 -14.043 10.540 1.00 97.19 418 LEU A O 1
ATOM 3117 N N . GLY A 1 419 ? 6.044 -15.631 9.224 1.00 95.12 419 GLY A N 1
ATOM 3118 C CA . GLY A 1 419 ? 5.045 -16.654 9.555 1.00 95.12 419 GLY A CA 1
ATOM 3119 C C . GLY A 1 419 ? 4.996 -17.055 11.034 1.00 95.12 419 GLY A C 1
ATOM 3120 O O . GLY A 1 419 ? 3.988 -17.596 11.481 1.00 95.12 419 GLY A O 1
ATOM 3121 N N . ASP A 1 420 ? 6.048 -16.767 11.802 1.00 94.62 420 ASP A N 1
ATOM 3122 C CA . ASP A 1 420 ? 6.101 -16.965 13.255 1.00 94.62 420 ASP A CA 1
ATOM 3123 C C . ASP A 1 420 ? 5.643 -15.734 14.065 1.00 94.62 420 ASP A C 1
ATOM 3125 O O . ASP A 1 420 ? 5.699 -15.745 15.293 1.00 94.62 420 ASP A O 1
ATOM 3129 N N . GLY A 1 421 ? 5.195 -14.667 13.393 1.00 95.00 421 GLY A N 1
ATOM 3130 C CA . GLY A 1 421 ? 4.773 -13.413 14.016 1.00 95.00 421 GLY A CA 1
ATOM 3131 C C . GLY A 1 421 ? 5.923 -12.502 14.458 1.00 95.00 421 GLY A C 1
ATOM 3132 O O . GLY A 1 421 ? 5.669 -11.486 15.105 1.00 95.00 421 GLY A O 1
ATOM 3133 N N . SER A 1 422 ? 7.180 -12.834 14.148 1.00 96.81 422 SER A N 1
ATOM 3134 C CA . SER A 1 422 ? 8.309 -11.921 14.345 1.00 96.81 422 SER A CA 1
ATOM 3135 C C . SER A 1 422 ? 8.388 -10.861 13.241 1.00 96.81 422 SER A C 1
ATOM 3137 O O . SER A 1 422 ? 7.792 -11.008 12.169 1.00 96.81 422 SER A O 1
ATOM 3139 N N . VAL A 1 423 ? 9.110 -9.767 13.509 1.00 98.00 423 VAL A N 1
ATOM 3140 C CA . VAL A 1 423 ? 9.260 -8.649 12.564 1.00 98.00 423 VAL A CA 1
ATOM 3141 C C . VAL A 1 423 ? 10.718 -8.432 12.180 1.00 98.00 423 VAL A C 1
ATOM 3143 O O . VAL A 1 423 ? 11.603 -8.404 13.037 1.00 98.00 423 VAL A O 1
ATOM 3146 N N . VAL A 1 424 ? 10.951 -8.214 10.887 1.00 97.88 424 VAL A N 1
ATOM 3147 C CA . VAL A 1 424 ? 12.248 -7.821 10.319 1.00 97.88 424 VAL A CA 1
ATOM 3148 C C . VAL A 1 424 ? 12.096 -6.477 9.616 1.00 97.88 424 VAL A C 1
ATOM 3150 O O . VAL A 1 424 ? 11.197 -6.313 8.790 1.00 97.88 424 VAL A O 1
ATOM 3153 N N . THR A 1 425 ? 12.978 -5.519 9.907 1.00 97.62 425 THR A N 1
ATOM 3154 C CA . THR A 1 425 ? 12.967 -4.186 9.283 1.00 97.62 425 THR A CA 1
ATOM 3155 C C . THR A 1 425 ? 14.218 -3.926 8.456 1.00 97.62 425 THR A C 1
ATOM 3157 O O . THR A 1 425 ? 15.287 -4.469 8.733 1.00 97.62 425 THR A O 1
ATOM 3160 N N . TRP A 1 426 ? 14.092 -3.079 7.434 1.00 97.75 426 TRP A N 1
ATOM 3161 C CA . TRP A 1 426 ? 15.223 -2.575 6.651 1.00 97.75 426 TRP A CA 1
ATOM 3162 C C . TRP A 1 426 ? 14.898 -1.225 5.997 1.00 97.75 426 TRP A C 1
ATOM 3164 O O . TRP A 1 426 ? 13.746 -0.793 5.952 1.00 97.75 426 TRP A O 1
ATOM 3174 N N . GLY A 1 427 ? 15.925 -0.558 5.467 1.00 95.12 427 GLY A N 1
ATOM 3175 C CA . GLY A 1 427 ? 15.830 0.774 4.863 1.00 95.12 427 GLY A CA 1
ATOM 3176 C C . GLY A 1 427 ? 16.433 1.861 5.749 1.00 95.12 427 GLY A C 1
ATOM 3177 O O . GLY A 1 427 ? 17.349 1.598 6.529 1.00 95.12 427 GLY A O 1
ATOM 3178 N N . ASP A 1 428 ? 15.948 3.097 5.624 1.00 93.56 428 ASP A N 1
ATOM 3179 C CA . ASP A 1 428 ? 16.499 4.226 6.379 1.00 93.56 428 ASP A CA 1
ATOM 3180 C C . ASP A 1 428 ? 16.102 4.137 7.864 1.00 93.56 428 ASP A C 1
ATOM 3182 O O . ASP A 1 428 ? 14.926 4.164 8.236 1.00 93.56 428 ASP A O 1
ATOM 3186 N N . ALA A 1 429 ? 17.112 4.049 8.732 1.00 92.19 429 ALA A N 1
ATOM 3187 C CA . ALA A 1 429 ? 16.943 3.936 10.178 1.00 92.19 429 ALA A CA 1
ATOM 3188 C C . ALA A 1 429 ? 16.127 5.094 10.779 1.00 92.19 429 ALA A C 1
ATOM 3190 O O . ALA A 1 429 ? 15.374 4.885 11.726 1.00 92.19 429 ALA A O 1
ATOM 3191 N N . ARG A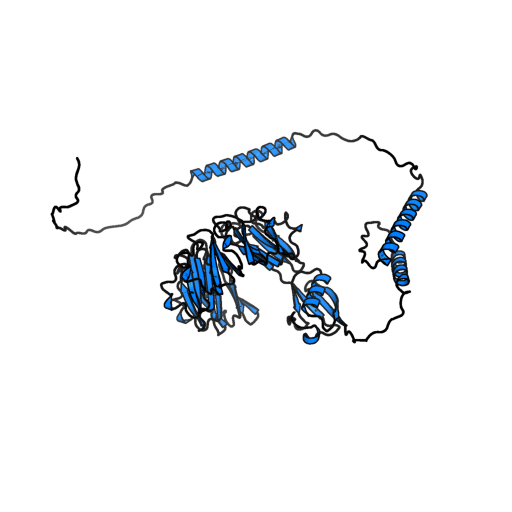 1 430 ? 16.221 6.305 10.207 1.00 89.19 430 ARG A N 1
ATOM 3192 C CA . ARG A 1 430 ? 15.514 7.499 10.705 1.00 89.19 430 ARG A CA 1
ATOM 3193 C C . ARG A 1 430 ? 14.003 7.420 10.515 1.00 89.19 430 ARG A C 1
ATOM 3195 O O . ARG A 1 430 ? 13.288 8.154 11.186 1.00 89.19 430 ARG A O 1
ATOM 3202 N N . VAL A 1 431 ? 13.532 6.558 9.614 1.00 91.00 431 VAL A N 1
ATOM 3203 C CA . VAL A 1 431 ? 12.106 6.377 9.292 1.00 91.00 431 VAL A CA 1
ATOM 3204 C C . VAL A 1 431 ? 11.610 4.963 9.615 1.00 91.00 431 VAL A C 1
ATOM 3206 O O . VAL A 1 431 ? 10.636 4.486 9.031 1.00 91.00 431 VAL A O 1
ATOM 3209 N N . GLY A 1 432 ? 12.294 4.282 10.543 1.00 92.50 432 GLY A N 1
ATOM 3210 C CA . GLY A 1 432 ? 11.880 2.985 11.082 1.00 92.50 432 GLY A CA 1
ATOM 3211 C C . GLY A 1 432 ? 12.545 1.758 10.454 1.00 92.50 432 GLY A C 1
ATOM 3212 O O . GLY A 1 432 ? 12.119 0.641 10.733 1.00 92.50 432 GLY A O 1
ATOM 3213 N N . GLY A 1 433 ? 13.600 1.936 9.649 1.00 94.62 433 GLY A N 1
ATOM 3214 C CA . GLY A 1 433 ? 14.385 0.824 9.094 1.00 94.62 433 GLY A CA 1
ATOM 3215 C C . GLY A 1 433 ? 15.217 0.050 10.124 1.00 94.62 433 GLY A C 1
ATOM 3216 O O . GLY A 1 433 ? 15.701 -1.037 9.815 1.00 94.62 433 GLY A O 1
ATOM 3217 N N . ASP A 1 434 ? 15.365 0.575 11.344 1.00 94.38 434 ASP A N 1
ATOM 3218 C CA . ASP A 1 434 ? 16.087 -0.054 12.454 1.00 94.38 434 ASP A CA 1
ATOM 3219 C C . ASP A 1 434 ? 15.164 -0.264 13.665 1.00 94.38 434 ASP A C 1
ATOM 3221 O O . ASP A 1 434 ? 14.800 0.691 14.353 1.00 94.38 434 ASP A O 1
ATOM 3225 N N . SER A 1 435 ? 14.803 -1.521 13.931 1.00 95.44 435 SER A N 1
ATOM 3226 C CA . SER A 1 435 ? 13.977 -1.943 15.069 1.00 95.44 435 SER A CA 1
ATOM 3227 C C . SER A 1 435 ? 14.775 -2.540 16.233 1.00 95.44 435 SER A C 1
ATOM 3229 O O . SER A 1 435 ? 14.175 -3.046 17.183 1.00 95.44 435 SER A O 1
ATOM 3231 N N . ARG A 1 436 ? 16.118 -2.499 16.219 1.00 95.06 436 ARG A N 1
ATOM 3232 C CA . ARG A 1 436 ? 16.954 -3.241 17.192 1.00 95.06 436 ARG A CA 1
ATOM 3233 C C . ARG A 1 436 ? 16.635 -2.925 18.653 1.00 95.06 436 ARG A C 1
ATOM 3235 O O . ARG A 1 436 ? 16.711 -3.817 19.491 1.00 95.06 436 ARG A O 1
ATOM 3242 N N . ALA A 1 437 ? 16.250 -1.685 18.954 1.00 94.19 437 ALA A N 1
ATOM 3243 C CA . ALA A 1 437 ? 15.894 -1.254 20.308 1.00 94.19 437 ALA A CA 1
ATOM 3244 C C . ALA A 1 437 ? 14.619 -1.924 20.857 1.00 94.19 437 ALA A C 1
ATOM 3246 O O . ALA A 1 437 ? 14.457 -2.028 22.070 1.00 94.19 437 ALA A O 1
ATOM 3247 N N . VAL A 1 438 ? 13.725 -2.382 19.977 1.00 95.75 438 VAL A N 1
ATOM 3248 C CA . VAL A 1 438 ? 12.435 -2.992 20.336 1.00 95.75 438 VAL A CA 1
ATOM 3249 C C . VAL A 1 438 ? 12.301 -4.435 19.844 1.00 95.75 438 VAL A C 1
ATOM 3251 O O . VAL A 1 438 ? 11.242 -5.035 20.000 1.00 95.75 438 VAL A O 1
ATOM 3254 N N . GLN A 1 439 ? 13.365 -5.024 19.288 1.00 95.75 439 GLN A N 1
ATOM 3255 C CA . GLN A 1 439 ? 13.319 -6.330 18.624 1.00 95.75 439 GLN A CA 1
ATOM 3256 C C . GLN A 1 439 ? 12.783 -7.451 19.526 1.00 95.75 439 GLN A C 1
ATOM 3258 O O . GLN A 1 439 ? 12.038 -8.313 19.066 1.00 95.75 439 GLN A O 1
ATOM 3263 N N . ASP A 1 440 ? 13.102 -7.422 20.822 1.00 94.19 440 ASP A N 1
ATOM 3264 C CA . ASP A 1 440 ? 12.609 -8.417 21.782 1.00 94.19 440 ASP A CA 1
ATOM 3265 C C . ASP A 1 440 ? 11.095 -8.347 22.021 1.00 94.19 440 ASP A C 1
ATOM 3267 O O . ASP A 1 440 ? 10.499 -9.340 22.441 1.00 94.19 440 ASP A O 1
ATOM 3271 N N . GLN A 1 441 ? 10.474 -7.202 21.730 1.00 95.12 441 GLN A N 1
ATOM 3272 C CA . GLN A 1 441 ? 9.035 -6.973 21.864 1.00 95.12 441 GLN A CA 1
ATOM 3273 C C . GLN A 1 441 ? 8.269 -7.308 20.574 1.00 95.12 441 GLN A C 1
ATOM 3275 O O . GLN A 1 441 ? 7.062 -7.535 20.623 1.00 95.12 441 GLN A O 1
ATOM 3280 N N . LEU A 1 442 ? 8.948 -7.372 19.423 1.00 95.94 442 LEU A N 1
ATOM 3281 C CA . LEU A 1 442 ? 8.350 -7.637 18.110 1.00 95.94 442 LEU A CA 1
ATOM 3282 C C . LEU A 1 442 ? 8.135 -9.139 17.870 1.00 95.94 442 LEU A C 1
ATOM 3284 O O . LEU A 1 442 ? 8.729 -9.743 16.976 1.00 95.94 442 LEU A O 1
ATOM 3288 N N . ARG A 1 443 ? 7.285 -9.735 18.709 1.00 94.75 443 ARG A N 1
ATOM 3289 C CA . ARG A 1 443 ? 6.864 -11.142 18.665 1.00 94.75 443 ARG A CA 1
ATOM 3290 C C . ARG A 1 443 ? 5.346 -11.231 18.735 1.00 94.75 443 ARG A C 1
ATOM 3292 O O . ARG A 1 443 ? 4.716 -10.398 19.394 1.00 94.75 443 ARG A O 1
ATOM 3299 N N . ASP A 1 444 ? 4.790 -12.250 18.086 1.00 95.69 444 ASP A N 1
ATOM 3300 C CA . ASP A 1 444 ? 3.345 -12.460 17.955 1.00 95.69 444 ASP A CA 1
ATOM 3301 C C . ASP A 1 444 ? 2.626 -11.243 17.335 1.00 95.69 444 ASP A C 1
ATOM 3303 O O . ASP A 1 444 ? 1.499 -10.900 17.698 1.00 95.69 444 ASP A O 1
ATOM 3307 N N . VAL A 1 445 ? 3.304 -10.543 16.420 1.00 96.94 445 VAL A N 1
ATOM 3308 C CA . VAL A 1 445 ? 2.766 -9.377 15.714 1.00 96.94 445 VAL A CA 1
ATOM 3309 C C . VAL A 1 445 ? 1.742 -9.835 14.682 1.00 96.94 445 VAL A C 1
ATOM 3311 O O . VAL A 1 445 ? 2.012 -10.713 13.866 1.00 96.94 445 VAL A O 1
ATOM 3314 N N . GLN A 1 446 ? 0.563 -9.216 14.709 1.00 94.69 446 GLN A N 1
ATOM 3315 C CA . GLN A 1 446 ? -0.530 -9.514 13.783 1.00 94.69 446 GLN A CA 1
ATOM 3316 C C . GLN A 1 446 ? -0.672 -8.461 12.691 1.00 94.69 446 GLN A C 1
ATOM 3318 O O . GLN A 1 446 ? -1.056 -8.783 11.570 1.00 94.69 446 GLN A O 1
ATOM 3323 N N . GLN A 1 447 ? -0.395 -7.198 13.015 1.00 94.62 447 GLN A N 1
ATOM 3324 C CA . GLN A 1 447 ? -0.539 -6.082 12.089 1.00 94.62 447 GLN A CA 1
ATOM 3325 C C . GLN A 1 447 ? 0.537 -5.034 12.342 1.00 94.62 447 GLN A C 1
ATOM 3327 O O . GLN A 1 447 ? 0.966 -4.828 13.475 1.00 94.62 447 GLN A O 1
ATOM 3332 N N . ILE A 1 448 ? 0.935 -4.345 11.277 1.00 96.69 448 ILE A N 1
ATOM 3333 C CA . ILE A 1 448 ? 1.796 -3.167 11.333 1.00 96.69 448 ILE A CA 1
ATOM 3334 C C . ILE A 1 448 ? 1.081 -2.041 10.592 1.00 96.69 448 ILE A C 1
ATOM 3336 O O . ILE A 1 448 ? 0.468 -2.267 9.550 1.00 96.69 448 ILE A O 1
ATOM 3340 N N . GLN A 1 449 ? 1.165 -0.833 11.131 1.00 95.94 449 GLN A N 1
ATOM 3341 C CA . GLN A 1 449 ? 0.826 0.404 10.439 1.00 95.94 449 GLN A CA 1
ATOM 3342 C C . GLN A 1 449 ? 2.075 1.269 10.342 1.00 95.94 449 GLN A C 1
ATOM 3344 O O . GLN A 1 449 ? 2.946 1.208 11.212 1.00 95.94 449 GLN A O 1
ATOM 3349 N N . ALA A 1 450 ? 2.158 2.065 9.283 1.00 94.25 450 ALA A N 1
ATOM 3350 C CA . ALA A 1 450 ? 3.276 2.959 9.040 1.00 94.25 450 ALA A CA 1
ATOM 3351 C C . ALA A 1 450 ? 2.768 4.390 8.881 1.00 94.25 450 ALA A C 1
ATOM 3353 O O . ALA A 1 450 ? 1.819 4.625 8.134 1.00 94.25 450 ALA A O 1
ATOM 3354 N N . SER A 1 451 ? 3.427 5.321 9.557 1.00 91.88 451 SER A N 1
ATOM 3355 C CA . SER A 1 451 ? 3.326 6.753 9.299 1.00 91.88 451 SER A CA 1
ATOM 3356 C C . SER A 1 451 ? 4.596 7.206 8.582 1.00 91.88 451 SER A C 1
ATOM 3358 O O . SER A 1 451 ? 5.670 6.602 8.717 1.00 91.88 451 SER A O 1
ATOM 3360 N N . GLY A 1 452 ? 4.502 8.273 7.805 1.00 85.06 452 GLY A N 1
ATOM 3361 C CA . GLY A 1 452 ? 5.684 8.946 7.295 1.00 85.06 452 GLY A CA 1
ATOM 3362 C C . GLY A 1 452 ? 5.440 9.804 6.070 1.00 85.06 452 GLY A C 1
ATOM 3363 O O . GLY A 1 452 ? 4.513 9.587 5.292 1.00 85.06 452 GLY A O 1
ATOM 3364 N N . ASP A 1 453 ? 6.350 10.751 5.894 1.00 82.75 453 ASP A N 1
ATOM 3365 C CA . ASP A 1 453 ? 6.442 11.655 4.762 1.00 82.75 453 ASP A CA 1
ATOM 3366 C C . ASP A 1 453 ? 7.914 11.885 4.363 1.00 82.75 453 ASP A C 1
ATOM 3368 O O . ASP A 1 453 ? 8.824 11.182 4.799 1.00 82.75 453 ASP A O 1
ATOM 3372 N N . ASP A 1 454 ? 8.168 12.920 3.553 1.00 74.56 454 ASP A N 1
ATOM 3373 C CA . ASP A 1 454 ? 9.522 13.314 3.127 1.00 74.56 454 ASP A CA 1
ATOM 3374 C C . ASP A 1 454 ? 10.493 13.641 4.293 1.00 74.56 454 ASP A C 1
ATOM 3376 O O . ASP A 1 454 ? 11.697 13.793 4.062 1.00 74.56 454 ASP A O 1
ATOM 3380 N N . SER A 1 455 ? 9.985 13.861 5.507 1.00 79.12 455 SER A N 1
ATOM 3381 C CA . SER A 1 455 ? 10.707 14.429 6.651 1.00 79.12 455 SER A CA 1
ATOM 3382 C C . SER A 1 455 ? 10.899 13.430 7.795 1.00 79.12 455 SER A C 1
ATOM 3384 O O . SER A 1 455 ? 11.822 13.607 8.594 1.00 79.12 455 SER A O 1
ATOM 3386 N N . GLY A 1 456 ? 10.071 12.389 7.879 1.00 85.88 456 GLY A N 1
ATOM 3387 C CA . GLY A 1 456 ? 10.131 11.386 8.937 1.00 85.88 456 GLY A CA 1
ATOM 3388 C C . GLY A 1 456 ? 9.230 10.185 8.668 1.00 85.88 456 GLY A C 1
ATOM 3389 O O . GLY A 1 456 ? 8.499 10.137 7.686 1.00 85.88 456 GLY A O 1
ATOM 3390 N N . GLY A 1 457 ? 9.292 9.185 9.542 1.00 91.88 457 GLY A N 1
ATOM 3391 C CA . GLY A 1 457 ? 8.404 8.030 9.475 1.00 91.88 457 GLY A CA 1
ATOM 3392 C C . GLY A 1 457 ? 8.556 7.120 10.681 1.00 91.88 457 GLY A C 1
ATOM 3393 O O . GLY A 1 457 ? 9.606 7.096 11.333 1.00 91.88 457 GLY A O 1
ATOM 3394 N N . ALA A 1 458 ? 7.496 6.395 10.995 1.00 96.06 458 ALA A N 1
ATOM 3395 C CA . ALA A 1 458 ? 7.445 5.489 12.126 1.00 96.06 458 ALA A CA 1
ATOM 3396 C C . ALA A 1 458 ? 6.543 4.293 11.826 1.00 96.06 458 ALA A C 1
ATOM 3398 O O . ALA A 1 458 ? 5.789 4.274 10.854 1.00 96.06 458 ALA A O 1
ATOM 3399 N N . PHE A 1 459 ? 6.627 3.287 12.686 1.00 97.62 459 PHE A N 1
ATOM 3400 C CA . PHE A 1 459 ? 5.777 2.111 12.637 1.00 97.62 459 PHE A CA 1
ATOM 3401 C C . PHE A 1 459 ? 5.141 1.859 13.998 1.00 97.62 459 PHE A C 1
ATOM 3403 O O . PHE A 1 459 ? 5.746 2.117 15.041 1.00 97.62 459 PHE A O 1
ATOM 3410 N N . ALA A 1 460 ? 3.939 1.295 13.962 1.00 97.62 460 ALA A N 1
ATOM 3411 C CA . ALA A 1 460 ? 3.235 0.762 15.116 1.00 97.62 460 ALA A CA 1
ATOM 3412 C C . ALA A 1 460 ? 2.805 -0.677 14.813 1.00 97.62 460 ALA A C 1
ATOM 3414 O O . ALA A 1 460 ? 2.077 -0.921 13.848 1.00 97.62 460 ALA A O 1
ATOM 3415 N N . ALA A 1 461 ? 3.267 -1.629 15.620 1.00 97.25 461 ALA A N 1
ATOM 3416 C CA . ALA A 1 461 ? 2.890 -3.034 15.540 1.00 97.25 461 ALA A CA 1
ATOM 3417 C C . ALA A 1 461 ? 1.855 -3.374 16.612 1.00 97.25 461 ALA A C 1
ATOM 3419 O O . ALA A 1 461 ? 2.083 -3.109 17.792 1.00 97.25 461 ALA A O 1
ATOM 3420 N N . THR A 1 462 ? 0.764 -4.020 16.208 1.00 96.62 462 THR A N 1
ATOM 3421 C CA . THR A 1 462 ? -0.223 -4.614 17.116 1.00 96.62 462 THR A CA 1
ATOM 3422 C C . THR A 1 462 ? 0.091 -6.094 17.298 1.00 96.62 462 THR A C 1
ATOM 3424 O O . THR A 1 462 ? 0.171 -6.854 16.326 1.00 96.62 462 THR A O 1
ATOM 3427 N N . ARG A 1 463 ? 0.280 -6.501 18.551 1.00 95.56 463 ARG A N 1
ATOM 3428 C CA . ARG A 1 463 ? 0.539 -7.888 18.951 1.00 95.56 463 ARG A CA 1
ATOM 3429 C C . ARG A 1 463 ? -0.769 -8.633 19.199 1.00 95.56 463 ARG A C 1
ATOM 3431 O O . ARG A 1 463 ? -1.808 -8.024 19.436 1.00 95.56 463 ARG A O 1
ATOM 3438 N N . SER A 1 464 ? -0.719 -9.961 19.189 1.00 93.38 464 SER A N 1
ATOM 3439 C CA . SER A 1 464 ? -1.894 -10.817 19.400 1.00 93.38 464 SER A CA 1
ATOM 3440 C C . SER A 1 464 ? -2.558 -10.664 20.769 1.00 93.38 464 SER A C 1
ATOM 3442 O O . SER A 1 464 ? -3.697 -11.084 20.945 1.00 93.38 464 SER A O 1
ATOM 3444 N N . ASP A 1 465 ? -1.843 -10.107 21.746 1.00 92.44 465 ASP A N 1
ATOM 3445 C CA . ASP A 1 465 ? -2.357 -9.777 23.078 1.00 92.44 465 ASP A CA 1
ATOM 3446 C C . ASP A 1 465 ? -3.008 -8.379 23.144 1.00 92.44 465 ASP A C 1
ATOM 3448 O O . ASP A 1 465 ? -3.367 -7.926 24.226 1.00 92.44 465 ASP A O 1
ATOM 3452 N N . GLY A 1 466 ? -3.143 -7.685 22.007 1.00 91.75 466 GLY A N 1
ATOM 3453 C CA . GLY A 1 466 ? -3.710 -6.339 21.920 1.00 91.75 466 GLY A CA 1
ATOM 3454 C C . GLY A 1 466 ? -2.762 -5.223 22.370 1.00 91.75 466 GLY A C 1
ATOM 3455 O O . GLY A 1 466 ? -3.181 -4.066 22.409 1.00 91.75 466 GLY A O 1
ATOM 3456 N N . SER A 1 467 ? -1.506 -5.534 22.714 1.00 94.88 467 SER A N 1
ATOM 3457 C CA . SER A 1 467 ? -0.487 -4.523 23.021 1.00 94.88 467 SER A CA 1
ATOM 3458 C C . SER A 1 467 ? 0.132 -3.923 21.756 1.00 94.88 467 SER A C 1
ATOM 3460 O O . SER A 1 467 ? 0.130 -4.535 20.682 1.00 94.88 467 SER A O 1
ATOM 3462 N N . VAL A 1 468 ? 0.682 -2.712 21.893 1.00 97.19 468 VAL A N 1
ATOM 3463 C CA . VAL A 1 468 ? 1.301 -1.962 20.791 1.00 97.19 468 VAL A CA 1
ATOM 3464 C C . VAL A 1 468 ? 2.777 -1.711 21.062 1.00 97.19 468 VAL A C 1
ATOM 3466 O O . VAL A 1 468 ? 3.157 -1.317 22.166 1.00 97.19 468 VAL A O 1
ATOM 3469 N N . VAL A 1 469 ? 3.597 -1.916 20.033 1.00 97.44 469 VAL A N 1
ATOM 3470 C CA . VAL A 1 469 ? 5.030 -1.596 20.020 1.00 97.44 469 VAL A CA 1
ATOM 3471 C C . VAL A 1 469 ? 5.288 -0.600 18.897 1.00 97.44 469 VAL A C 1
ATOM 3473 O O . VAL A 1 469 ? 4.941 -0.873 17.748 1.00 97.44 469 VAL A O 1
ATOM 3476 N N . THR A 1 470 ? 5.911 0.536 19.204 1.00 97.56 470 THR A N 1
ATOM 3477 C CA . THR A 1 470 ? 6.260 1.561 18.208 1.00 97.56 470 THR A CA 1
ATOM 3478 C C . THR A 1 470 ? 7.765 1.700 18.038 1.00 97.56 470 THR A C 1
ATOM 3480 O O . THR A 1 470 ? 8.537 1.435 18.961 1.00 97.56 470 THR A O 1
ATOM 3483 N N . TRP A 1 471 ? 8.195 2.110 16.845 1.00 97.81 471 TRP A N 1
ATOM 3484 C CA . TRP A 1 471 ? 9.586 2.472 16.569 1.00 97.81 471 TRP A CA 1
ATOM 3485 C C . TRP A 1 471 ? 9.691 3.428 15.377 1.00 97.81 471 TRP A C 1
ATOM 3487 O O . TRP A 1 471 ? 8.731 3.648 14.639 1.00 97.81 471 TRP A O 1
ATOM 3497 N N . GLY A 1 472 ? 10.881 3.994 15.173 1.00 95.38 472 GLY A N 1
ATOM 3498 C CA . GLY A 1 472 ? 11.154 4.991 14.139 1.00 95.38 472 GLY A CA 1
ATOM 3499 C C . GLY A 1 472 ? 11.226 6.403 14.710 1.00 95.38 472 GLY A C 1
ATOM 3500 O O . GLY A 1 472 ? 11.648 6.600 15.850 1.00 95.38 472 GLY A O 1
ATOM 3501 N N . HIS A 1 473 ? 10.862 7.403 13.911 1.00 94.44 473 HIS A N 1
ATOM 3502 C CA . HIS A 1 473 ? 10.983 8.799 14.313 1.00 94.44 473 HIS A CA 1
ATOM 3503 C C . HIS A 1 473 ? 9.998 9.135 15.442 1.00 94.44 473 HIS A C 1
ATOM 3505 O O . HIS A 1 473 ? 8.785 9.036 15.261 1.00 94.44 473 HIS A O 1
ATOM 3511 N N . SER A 1 474 ? 10.503 9.602 16.588 1.00 93.12 474 SER A N 1
ATOM 3512 C CA . SER A 1 474 ? 9.694 9.845 17.796 1.00 93.12 474 SER A CA 1
ATOM 3513 C C . SER A 1 474 ? 8.519 10.793 17.550 1.00 93.12 474 SER A C 1
ATOM 3515 O O . SER A 1 474 ? 7.385 10.455 17.870 1.00 93.12 474 SER A O 1
ATOM 3517 N N . VAL A 1 475 ? 8.774 11.930 16.891 1.00 91.19 475 VAL A N 1
ATOM 3518 C CA . VAL A 1 475 ? 7.736 12.927 16.557 1.00 91.19 475 VAL A CA 1
ATOM 3519 C C . VAL A 1 475 ? 6.631 12.346 15.665 1.00 91.19 475 VAL A C 1
ATOM 3521 O O . VAL A 1 475 ? 5.481 12.708 15.839 1.00 91.19 475 VAL A O 1
ATOM 3524 N N . TYR A 1 476 ? 6.939 11.387 14.785 1.00 91.56 476 TYR A N 1
ATOM 3525 C CA . TYR A 1 476 ? 5.967 10.798 13.850 1.00 91.56 476 TYR A CA 1
ATOM 3526 C C . TYR A 1 476 ? 5.185 9.625 14.473 1.00 91.56 476 TYR A C 1
ATOM 3528 O O . TYR A 1 476 ? 4.560 8.835 13.768 1.00 91.56 476 TYR A O 1
ATOM 3536 N N . GLY A 1 477 ? 5.256 9.475 15.800 1.00 93.12 477 GLY A N 1
ATOM 3537 C CA . GLY A 1 477 ? 4.599 8.404 16.547 1.00 93.12 477 GLY A CA 1
ATOM 3538 C C . GLY A 1 477 ? 5.461 7.161 16.777 1.00 93.12 477 GLY A C 1
ATOM 3539 O O . GLY A 1 477 ? 4.939 6.136 17.210 1.00 93.12 477 GLY A O 1
ATOM 3540 N N . GLY A 1 478 ? 6.774 7.242 16.526 1.00 94.62 478 GLY A N 1
ATOM 3541 C CA . GLY A 1 478 ? 7.726 6.179 16.867 1.00 94.62 478 GLY A CA 1
ATOM 3542 C C . GLY A 1 478 ? 7.939 6.008 18.375 1.00 94.62 478 GLY A C 1
ATOM 3543 O O . GLY A 1 478 ? 8.438 4.967 18.799 1.00 94.62 478 GLY A O 1
ATOM 3544 N N . ASP A 1 479 ? 7.532 6.994 19.178 1.00 94.50 479 ASP A N 1
ATOM 3545 C CA . ASP A 1 479 ? 7.527 6.949 20.641 1.00 94.50 479 ASP A CA 1
ATOM 3546 C C . ASP A 1 479 ? 6.089 7.081 21.173 1.00 94.50 479 ASP A C 1
ATOM 3548 O O . ASP A 1 479 ? 5.504 8.165 21.153 1.00 94.50 479 ASP A O 1
ATOM 3552 N N . SER A 1 480 ? 5.519 5.970 21.645 1.00 94.94 480 SER A N 1
ATOM 3553 C CA . SER A 1 480 ? 4.205 5.913 22.296 1.00 94.94 480 SER A CA 1
ATOM 3554 C C . SER A 1 480 ? 4.274 5.969 23.825 1.00 94.94 480 SER A C 1
ATOM 3556 O O . SER A 1 480 ? 3.249 5.783 24.480 1.00 94.94 480 SER A O 1
ATOM 3558 N N . SER A 1 481 ? 5.441 6.222 24.433 1.00 94.44 481 SER A N 1
ATOM 3559 C CA . SER A 1 481 ? 5.637 6.104 25.890 1.00 94.44 481 SER A CA 1
ATOM 3560 C C . SER A 1 481 ? 4.652 6.938 26.719 1.00 94.44 481 SER A C 1
ATOM 3562 O O . SER A 1 481 ? 4.197 6.482 27.766 1.00 94.44 481 SER A O 1
ATOM 3564 N N . ALA A 1 482 ? 4.252 8.113 26.224 1.00 93.19 482 ALA A N 1
ATOM 3565 C CA . ALA A 1 482 ? 3.279 8.992 26.876 1.00 93.19 482 ALA A CA 1
ATOM 3566 C C . ALA A 1 482 ? 1.859 8.399 26.966 1.00 93.19 482 ALA A C 1
ATOM 3568 O O . ALA A 1 482 ? 1.092 8.767 27.856 1.00 93.19 482 ALA A O 1
ATOM 3569 N N . VAL A 1 483 ? 1.504 7.487 26.058 1.00 94.12 483 VAL A N 1
ATOM 3570 C CA . VAL A 1 483 ? 0.175 6.859 25.978 1.00 94.12 483 VAL A CA 1
ATOM 3571 C C . VAL A 1 483 ? 0.222 5.339 26.148 1.00 94.12 483 VAL A C 1
ATOM 3573 O O . VAL A 1 483 ? -0.815 4.686 26.074 1.00 94.12 483 VAL A O 1
ATOM 3576 N N . GLN A 1 484 ? 1.396 4.761 26.420 1.00 94.69 484 GLN A N 1
ATOM 3577 C CA . GLN A 1 484 ? 1.609 3.311 26.432 1.00 94.69 484 GLN A CA 1
ATOM 3578 C C . GLN A 1 484 ? 0.676 2.579 27.403 1.00 94.69 484 GLN A C 1
ATOM 3580 O O . GLN A 1 484 ? 0.184 1.497 27.096 1.00 94.69 484 GLN A O 1
ATOM 3585 N N . ASP A 1 485 ? 0.382 3.184 28.556 1.00 93.00 485 ASP A N 1
ATOM 3586 C CA . ASP A 1 485 ? -0.533 2.604 29.543 1.00 93.00 485 ASP A CA 1
ATOM 3587 C C . ASP A 1 485 ? -1.984 2.508 29.053 1.00 93.00 485 ASP A C 1
ATOM 3589 O O . ASP A 1 485 ? -2.733 1.675 29.569 1.00 93.00 485 ASP A O 1
ATOM 3593 N N . GLN A 1 486 ? -2.363 3.321 28.063 1.00 92.94 486 GLN A N 1
ATOM 3594 C CA . GLN A 1 486 ? -3.693 3.355 27.452 1.00 92.94 486 GLN A CA 1
ATOM 3595 C C . GLN A 1 486 ? -3.812 2.391 26.258 1.00 92.94 486 GLN A C 1
ATOM 3597 O O . GLN A 1 486 ? -4.916 1.978 25.924 1.00 92.94 486 GLN A O 1
ATOM 3602 N N . LEU A 1 487 ? -2.698 1.993 25.629 1.00 92.88 487 LEU A N 1
ATOM 3603 C CA . LEU A 1 487 ? -2.669 1.112 24.451 1.00 92.88 487 LEU A CA 1
ATOM 3604 C C . LEU A 1 487 ? -2.810 -0.370 24.836 1.00 92.88 487 LEU A C 1
ATOM 3606 O O . LEU A 1 487 ? -1.887 -1.173 24.673 1.00 92.88 487 LEU A O 1
ATOM 3610 N N . ARG A 1 488 ? -3.980 -0.723 25.374 1.00 91.31 488 ARG A N 1
ATOM 3611 C CA . ARG A 1 488 ? -4.356 -2.084 25.783 1.00 91.31 488 ARG A CA 1
ATOM 3612 C C . ARG A 1 488 ? -5.605 -2.526 25.031 1.00 91.31 488 ARG A C 1
ATOM 3614 O O . ARG A 1 488 ? -6.476 -1.707 24.759 1.00 91.31 488 ARG A O 1
ATOM 3621 N N . ASP A 1 489 ? -5.689 -3.816 24.714 1.00 92.69 489 ASP A N 1
ATOM 3622 C CA . ASP A 1 489 ? -6.805 -4.406 23.963 1.00 92.69 489 ASP A CA 1
ATOM 3623 C C . ASP A 1 489 ? -7.080 -3.691 22.622 1.00 92.69 489 ASP A C 1
ATOM 3625 O O . ASP A 1 489 ? -8.232 -3.552 22.199 1.00 92.69 489 ASP A O 1
ATOM 3629 N N . VAL A 1 490 ? -6.020 -3.224 21.950 1.00 94.31 490 VAL A N 1
ATOM 3630 C CA . VAL A 1 490 ? -6.115 -2.491 20.680 1.00 94.31 490 VAL A CA 1
ATOM 3631 C C . VAL A 1 490 ? -6.676 -3.399 19.588 1.00 94.31 490 VAL A C 1
ATOM 3633 O O . VAL A 1 490 ? -6.130 -4.466 19.315 1.00 94.31 490 VAL A O 1
ATOM 3636 N N . GLN A 1 491 ? -7.753 -2.950 18.942 1.00 90.19 491 GLN A N 1
ATOM 3637 C CA . GLN A 1 491 ? -8.426 -3.678 17.862 1.00 90.19 491 GLN A CA 1
ATOM 3638 C C . GLN A 1 491 ? -7.928 -3.256 16.482 1.00 90.19 491 GLN A C 1
ATOM 3640 O O . GLN A 1 491 ? -7.795 -4.080 15.580 1.00 90.19 491 GLN A O 1
ATOM 3645 N N . GLN A 1 492 ? -7.667 -1.961 16.304 1.00 89.69 492 GLN A N 1
ATOM 3646 C CA . GLN A 1 492 ? -7.254 -1.401 15.024 1.00 89.69 492 GLN A CA 1
ATOM 3647 C C . GLN A 1 492 ? -6.384 -0.171 15.250 1.00 89.69 492 GLN A C 1
ATOM 3649 O O . GLN A 1 492 ? -6.697 0.666 16.093 1.00 89.69 492 GLN A O 1
ATOM 3654 N N . ILE A 1 493 ? -5.332 -0.034 14.445 1.00 93.75 493 ILE A N 1
ATOM 3655 C CA . ILE A 1 493 ? -4.550 1.198 14.328 1.00 93.75 493 ILE A CA 1
ATOM 3656 C C . ILE A 1 493 ? -4.767 1.766 12.928 1.00 93.75 493 ILE A C 1
ATOM 3658 O O . ILE A 1 493 ? -4.850 1.023 11.948 1.00 93.75 493 ILE A O 1
ATOM 3662 N N . GLN A 1 494 ? -4.872 3.084 12.830 1.00 92.25 494 GLN A N 1
ATOM 3663 C CA . GLN A 1 494 ? -4.791 3.837 11.584 1.00 92.25 494 GLN A CA 1
ATOM 3664 C C . GLN A 1 494 ? -3.652 4.848 11.688 1.00 92.25 494 GLN A C 1
ATOM 3666 O O . GLN A 1 494 ? -3.360 5.343 12.775 1.00 92.25 494 GLN A O 1
ATOM 3671 N N . ALA A 1 495 ? -3.016 5.143 10.558 1.00 90.75 495 ALA A N 1
ATOM 3672 C CA . ALA A 1 495 ? -1.900 6.076 10.476 1.00 90.75 495 ALA A CA 1
ATOM 3673 C C . ALA A 1 495 ? -2.233 7.222 9.517 1.00 90.75 495 ALA A C 1
ATOM 3675 O O . ALA A 1 495 ? -2.756 6.984 8.426 1.00 90.75 495 ALA A O 1
ATOM 3676 N N . SER A 1 496 ? -1.925 8.446 9.936 1.00 88.81 496 SER A N 1
ATOM 3677 C CA . SER A 1 496 ? -1.734 9.589 9.043 1.00 88.81 496 SER A CA 1
ATOM 3678 C C . SER A 1 496 ? -0.247 9.670 8.673 1.00 88.81 496 SER A C 1
ATOM 3680 O O . SER A 1 496 ? 0.550 8.816 9.073 1.00 88.81 496 SER A O 1
ATOM 3682 N N . ASP A 1 497 ? 0.175 10.692 7.931 1.00 86.12 497 ASP A N 1
ATOM 3683 C CA . ASP A 1 497 ? 1.591 10.826 7.569 1.00 86.12 497 ASP A CA 1
ATOM 3684 C C . ASP A 1 497 ? 2.491 11.109 8.786 1.00 86.12 497 ASP A C 1
ATOM 3686 O O . ASP A 1 497 ? 3.695 10.901 8.689 1.00 86.12 497 ASP A O 1
ATOM 3690 N N . GLY A 1 498 ? 1.948 11.573 9.919 1.00 89.06 498 GLY A N 1
ATOM 3691 C CA . GLY A 1 498 ? 2.737 11.973 11.096 1.00 89.06 498 GLY A CA 1
ATOM 3692 C C . GLY A 1 498 ? 2.213 11.497 12.451 1.00 89.06 498 GLY A C 1
ATOM 3693 O O . GLY A 1 498 ? 2.830 11.785 13.476 1.00 89.06 498 GLY A O 1
ATOM 3694 N N . ALA A 1 499 ? 1.097 10.776 12.484 1.00 93.75 499 ALA A N 1
ATOM 3695 C CA . ALA A 1 499 ? 0.478 10.334 13.724 1.00 93.75 499 ALA A CA 1
ATOM 3696 C C . ALA A 1 499 ? -0.220 8.981 13.563 1.00 93.75 499 ALA A C 1
ATOM 3698 O O . ALA A 1 499 ? -0.399 8.465 12.456 1.00 93.75 499 ALA A O 1
ATOM 3699 N N . PHE A 1 500 ? -0.647 8.425 14.692 1.00 95.88 500 PHE A N 1
ATOM 3700 C CA . PHE A 1 500 ? -1.440 7.207 14.764 1.00 95.88 500 PHE A CA 1
ATOM 3701 C C . PHE A 1 500 ? -2.670 7.416 15.642 1.00 95.88 500 PHE A C 1
ATOM 3703 O O . PHE A 1 500 ? -2.652 8.195 16.596 1.00 95.88 500 PHE A O 1
ATOM 3710 N N . ALA A 1 501 ? -3.718 6.657 15.336 1.00 95.19 501 ALA A N 1
ATOM 3711 C CA . ALA A 1 501 ? -4.922 6.557 16.140 1.00 95.19 501 ALA A CA 1
ATOM 3712 C C . ALA A 1 501 ? -5.299 5.082 16.322 1.00 95.19 501 ALA A C 1
ATOM 3714 O O . ALA A 1 501 ? -5.421 4.340 15.343 1.00 95.19 501 ALA A O 1
ATOM 3715 N N . ALA A 1 502 ? -5.477 4.656 17.570 1.00 95.19 502 ALA A N 1
ATOM 3716 C CA . ALA A 1 502 ? -5.871 3.303 17.940 1.00 95.19 502 ALA A CA 1
ATOM 3717 C C . ALA A 1 502 ? -7.318 3.275 18.440 1.00 95.19 502 ALA A C 1
ATOM 3719 O O . ALA A 1 502 ? -7.687 4.094 19.278 1.00 95.19 502 ALA A O 1
ATOM 3720 N N . ILE A 1 503 ? -8.103 2.307 17.961 1.00 92.19 503 ILE A N 1
ATOM 3721 C CA . ILE A 1 503 ? -9.411 1.943 18.521 1.00 92.19 503 ILE A CA 1
ATOM 3722 C C . ILE A 1 503 ? -9.186 0.815 19.529 1.00 92.19 503 ILE A C 1
ATOM 3724 O O . ILE A 1 503 ? -8.638 -0.236 19.174 1.00 92.19 503 ILE A O 1
ATOM 3728 N N . LEU A 1 504 ? -9.595 1.029 20.777 1.00 92.88 504 LEU A N 1
ATOM 3729 C CA . LEU A 1 504 ? -9.495 0.038 21.848 1.00 92.88 504 LEU A CA 1
ATOM 3730 C C . LEU A 1 504 ? -10.723 -0.886 21.866 1.00 92.88 504 LEU A C 1
ATOM 3732 O O . LEU A 1 504 ? -11.760 -0.585 21.276 1.00 92.88 504 LEU A O 1
ATOM 3736 N N . GLY A 1 505 ? -10.627 -2.015 22.572 1.00 88.31 505 GLY A N 1
ATOM 3737 C CA . GLY A 1 505 ? -11.713 -2.996 22.685 1.00 88.31 505 GLY A CA 1
ATOM 3738 C C . GLY A 1 505 ? -13.000 -2.468 23.331 1.00 88.31 505 GLY A C 1
ATOM 3739 O O . GLY A 1 505 ? -14.061 -3.059 23.143 1.00 88.31 505 GLY A O 1
ATOM 3740 N N . ASP A 1 506 ? -12.928 -1.352 24.058 1.00 87.25 506 ASP A N 1
ATOM 3741 C CA . ASP A 1 506 ? -14.082 -0.655 24.637 1.00 87.25 506 ASP A CA 1
ATOM 3742 C C . ASP A 1 506 ? -14.679 0.428 23.714 1.00 87.25 506 ASP A C 1
ATOM 3744 O O . ASP A 1 506 ? -15.609 1.128 24.111 1.00 87.25 506 ASP A O 1
ATOM 3748 N N . GLY A 1 507 ? -14.158 0.573 22.490 1.00 84.44 507 GLY A N 1
ATOM 3749 C CA . GLY A 1 507 ? -14.595 1.573 21.515 1.00 84.44 507 GLY A CA 1
ATOM 3750 C C . GLY A 1 507 ? -14.055 2.985 21.764 1.00 84.44 507 GLY A C 1
ATOM 3751 O O . GLY A 1 507 ? -14.451 3.912 21.055 1.00 84.44 507 GLY A O 1
ATOM 3752 N N . SER A 1 508 ? -13.176 3.180 22.752 1.00 90.25 508 SER A N 1
ATOM 3753 C CA . SER A 1 508 ? -12.454 4.442 22.932 1.00 90.25 508 SER A CA 1
ATOM 3754 C C . SER A 1 508 ? -11.286 4.575 21.949 1.00 90.25 508 SER A C 1
ATOM 3756 O O . SER A 1 508 ? -10.848 3.600 21.329 1.00 90.25 508 SER A O 1
ATOM 3758 N N . VAL A 1 509 ? -10.793 5.807 21.786 1.00 93.50 509 VAL A N 1
ATOM 3759 C CA . VAL A 1 509 ? -9.690 6.126 20.871 1.00 93.50 509 VAL A CA 1
ATOM 3760 C C . VAL A 1 509 ? -8.533 6.781 21.606 1.00 93.50 509 VAL A C 1
ATOM 3762 O O . VAL A 1 509 ? -8.728 7.675 22.432 1.00 93.50 509 VAL A O 1
ATOM 3765 N N . VAL A 1 510 ? -7.323 6.351 21.254 1.00 95.00 510 VAL A N 1
ATOM 3766 C CA . VAL A 1 510 ? -6.057 6.929 21.712 1.00 95.00 510 VAL A CA 1
ATOM 3767 C C . VAL A 1 510 ? -5.264 7.379 20.491 1.00 95.00 510 VAL A C 1
ATOM 3769 O O . VAL A 1 510 ? -5.029 6.578 19.586 1.00 95.00 510 VAL A O 1
ATOM 3772 N N . THR A 1 511 ? -4.834 8.639 20.465 1.00 95.50 511 THR A N 1
ATOM 3773 C CA . THR A 1 511 ? -3.951 9.179 19.421 1.00 95.50 511 THR A CA 1
ATOM 3774 C C . THR A 1 511 ? -2.563 9.478 19.971 1.00 95.50 511 THR A C 1
ATOM 3776 O O . THR A 1 511 ? -2.404 9.761 21.160 1.00 95.50 511 THR A O 1
ATOM 3779 N N . TRP A 1 512 ? -1.548 9.404 19.112 1.00 97.00 512 TRP A N 1
ATOM 3780 C CA . TRP A 1 512 ? -0.187 9.838 19.430 1.00 97.00 512 TRP A CA 1
ATOM 3781 C C . TRP A 1 512 ? 0.598 10.192 18.166 1.00 97.00 512 TRP A C 1
ATOM 3783 O O . TRP A 1 512 ? 0.192 9.871 17.049 1.00 97.00 512 TRP A O 1
ATOM 3793 N N . GLY A 1 513 ? 1.751 10.833 18.353 1.00 94.00 513 GLY A N 1
ATOM 3794 C CA . GLY A 1 513 ? 2.571 11.388 17.279 1.00 94.00 513 GLY A CA 1
ATOM 3795 C C . GLY A 1 513 ? 2.419 12.900 17.196 1.00 94.00 513 GLY A C 1
ATOM 3796 O O . GLY A 1 513 ? 2.141 13.560 18.199 1.00 94.00 513 GLY A O 1
ATOM 3797 N N . ASP A 1 514 ? 2.630 13.451 16.010 1.00 92.06 514 ASP A N 1
ATOM 3798 C CA . ASP A 1 514 ? 2.655 14.893 15.812 1.00 92.06 514 ASP A CA 1
ATOM 3799 C C . ASP A 1 514 ? 1.227 15.467 15.826 1.00 92.06 514 ASP A C 1
ATOM 3801 O O . ASP A 1 514 ? 0.323 14.992 15.131 1.00 92.06 514 ASP A O 1
ATOM 3805 N N . ALA A 1 515 ? 1.018 16.492 16.655 1.00 89.50 515 ALA A N 1
ATOM 3806 C CA . ALA A 1 515 ? -0.274 17.138 16.842 1.00 89.50 515 ALA A CA 1
ATOM 3807 C C . ALA A 1 515 ? -0.802 17.779 15.548 1.00 89.50 515 ALA A C 1
ATOM 3809 O O . ALA A 1 515 ? -2.009 17.738 15.311 1.00 89.50 515 ALA A O 1
ATOM 3810 N N . ASP A 1 516 ? 0.085 18.282 14.680 1.00 86.50 516 ASP A N 1
ATOM 3811 C CA . ASP A 1 516 ? -0.290 18.861 13.382 1.00 86.50 516 ASP A CA 1
ATOM 3812 C C . ASP A 1 516 ? -0.828 17.801 12.400 1.00 86.50 516 ASP A C 1
ATOM 3814 O O . ASP A 1 516 ? -1.416 18.155 11.379 1.00 86.50 516 ASP A O 1
ATOM 3818 N N . TYR A 1 517 ? -0.657 16.510 12.719 1.00 84.81 517 TYR A N 1
ATOM 3819 C CA . TYR A 1 517 ? -1.116 15.365 11.927 1.00 84.81 517 TYR A CA 1
ATOM 3820 C C . TYR A 1 517 ? -2.235 14.556 12.608 1.00 84.81 517 TYR A C 1
ATOM 3822 O O . TYR A 1 517 ? -2.528 13.428 12.196 1.00 84.81 517 TYR A O 1
ATOM 3830 N N . GLY A 1 518 ? -2.855 15.112 13.656 1.00 85.88 518 GLY A N 1
ATOM 3831 C CA . GLY A 1 518 ? -3.920 14.460 14.425 1.00 85.88 518 GLY A CA 1
ATOM 3832 C C . GLY A 1 518 ? -3.430 13.617 15.607 1.00 85.88 518 GLY A C 1
ATOM 3833 O O . GLY A 1 518 ? -4.180 12.784 16.108 1.00 85.88 518 GLY A O 1
ATOM 3834 N N . GLY A 1 519 ? -2.187 13.814 16.058 1.00 89.62 519 GLY A N 1
ATOM 3835 C CA . GLY A 1 519 ? -1.621 13.118 17.218 1.00 89.62 519 GLY A CA 1
ATOM 3836 C C . GLY A 1 519 ? -2.221 13.523 18.571 1.00 89.62 519 GLY A C 1
ATOM 3837 O O . GLY A 1 519 ? -2.071 12.775 19.535 1.00 89.62 519 GLY A O 1
ATOM 3838 N N . ASP A 1 520 ? -2.934 14.653 18.652 1.00 90.62 520 ASP A N 1
ATOM 3839 C CA . ASP A 1 520 ? -3.590 15.147 19.872 1.00 90.62 520 ASP A CA 1
ATOM 3840 C C . ASP A 1 520 ? -5.121 15.208 19.712 1.00 90.62 520 ASP A C 1
ATOM 3842 O O . ASP A 1 520 ? -5.665 16.128 19.099 1.00 90.62 520 ASP A O 1
ATOM 3846 N N . SER A 1 521 ? -5.827 14.238 20.301 1.00 89.31 521 SER A N 1
ATOM 3847 C CA . SER A 1 521 ? -7.293 14.175 20.340 1.00 89.31 521 SER A CA 1
ATOM 3848 C C . SER A 1 521 ? -7.915 14.823 21.582 1.00 89.31 521 SER A C 1
ATOM 3850 O O . SER A 1 521 ? -9.133 14.744 21.763 1.00 89.31 521 SER A O 1
ATOM 3852 N N . SER A 1 522 ? -7.135 15.477 22.453 1.00 89.81 522 SER A N 1
ATOM 3853 C CA . SER A 1 522 ? -7.608 15.954 23.765 1.00 89.81 522 SER A CA 1
ATOM 3854 C C . SER A 1 522 ? -8.828 16.880 23.683 1.00 89.81 522 SER A C 1
ATOM 3856 O O . SER A 1 522 ? -9.721 16.803 24.529 1.00 89.81 522 SER A O 1
ATOM 3858 N N . ALA A 1 523 ? -8.922 17.701 22.632 1.00 86.50 523 ALA A N 1
ATOM 3859 C CA . ALA A 1 523 ? -10.041 18.616 22.400 1.00 86.50 523 ALA A CA 1
ATOM 3860 C C . ALA A 1 523 ? -11.375 17.912 22.082 1.00 86.50 523 ALA A C 1
ATOM 3862 O O . ALA A 1 523 ? -12.444 18.477 22.321 1.00 86.50 523 ALA A O 1
ATOM 3863 N N . VAL A 1 524 ? -11.322 16.691 21.545 1.00 87.31 524 VAL A N 1
ATOM 3864 C CA . VAL A 1 524 ? -12.492 15.905 21.118 1.00 87.31 524 VAL A CA 1
ATOM 3865 C C . VAL A 1 524 ? -12.647 14.595 21.893 1.00 87.31 524 VAL A C 1
ATOM 3867 O O . VAL A 1 524 ? -13.591 13.850 21.645 1.00 87.31 524 VAL A O 1
ATOM 3870 N N . GLN A 1 525 ? -11.786 14.333 22.882 1.00 90.06 525 GLN A N 1
ATOM 3871 C CA . GLN A 1 525 ? -11.710 13.056 23.597 1.00 90.06 525 GLN A CA 1
ATOM 3872 C C . GLN A 1 525 ? -13.043 12.621 24.221 1.00 90.06 525 GLN A C 1
ATOM 3874 O O . GLN A 1 525 ? -13.378 11.440 24.217 1.00 90.06 525 GLN A O 1
ATOM 3879 N N . GLU A 1 526 ? -13.844 13.562 24.728 1.00 86.44 526 GLU A N 1
ATOM 3880 C CA . GLU A 1 526 ? -15.154 13.246 25.315 1.00 86.44 526 GLU A CA 1
ATOM 3881 C C . GLU A 1 526 ? -16.178 12.736 24.287 1.00 86.44 526 GLU A C 1
ATOM 3883 O O . GLU A 1 526 ? -17.121 12.041 24.673 1.00 86.44 526 GLU A O 1
ATOM 3888 N N . GLN A 1 527 ? -15.985 13.064 23.006 1.00 84.12 527 GLN A N 1
ATOM 3889 C CA . GLN A 1 527 ? -16.849 12.683 21.885 1.00 84.12 527 GLN A CA 1
ATOM 3890 C C . GLN A 1 527 ? -16.434 11.343 21.256 1.00 84.12 527 GLN A C 1
ATOM 3892 O O . GLN A 1 527 ? -17.246 10.713 20.588 1.00 84.12 527 GLN A O 1
ATOM 3897 N N . LEU A 1 528 ? -15.198 10.884 21.479 1.00 83.88 528 LEU A N 1
ATOM 3898 C CA . LEU A 1 528 ? -14.652 9.644 20.915 1.00 83.88 528 LEU A CA 1
ATOM 3899 C C . LEU A 1 528 ? -15.072 8.416 21.739 1.00 83.88 528 LEU A C 1
ATOM 3901 O O . LEU A 1 528 ? -14.249 7.754 22.372 1.00 83.88 528 LEU A O 1
ATOM 3905 N N . ARG A 1 529 ? -16.378 8.136 21.754 1.00 83.38 529 ARG A N 1
ATOM 3906 C CA . ARG A 1 529 ? -16.977 6.971 22.423 1.00 83.38 529 ARG A CA 1
ATOM 3907 C C . ARG A 1 529 ? -17.702 6.098 21.413 1.00 83.38 529 ARG A C 1
ATOM 3909 O O . ARG A 1 529 ? -18.326 6.618 20.494 1.00 83.38 529 ARG A O 1
ATOM 3916 N N . ASP A 1 530 ? -17.637 4.785 21.611 1.00 84.25 530 ASP A N 1
ATOM 3917 C CA . ASP A 1 530 ? -18.245 3.792 20.720 1.00 84.25 530 ASP A CA 1
ATOM 3918 C C . ASP A 1 530 ? -17.779 3.937 19.255 1.00 84.25 530 ASP A C 1
ATOM 3920 O O . ASP A 1 530 ? -18.558 3.746 18.315 1.00 84.25 530 ASP A O 1
ATOM 3924 N N . VAL A 1 531 ? -16.504 4.288 19.048 1.00 82.25 531 VAL A N 1
ATOM 3925 C CA . VAL A 1 531 ? -15.908 4.442 17.716 1.00 82.25 531 VAL A CA 1
ATOM 3926 C C . VAL A 1 531 ? -15.840 3.083 17.030 1.00 82.25 531 VAL A C 1
ATOM 3928 O O . VAL A 1 531 ? -15.281 2.129 17.565 1.00 82.25 531 VAL A O 1
ATOM 3931 N N . GLN A 1 532 ? -16.400 3.000 15.823 1.00 81.19 532 GLN A N 1
ATOM 3932 C CA . GLN A 1 532 ? -16.402 1.775 15.017 1.00 81.19 532 GLN A CA 1
ATOM 3933 C C . GLN A 1 532 ? -15.321 1.789 13.942 1.00 81.19 532 GLN A C 1
ATOM 3935 O O . GLN A 1 532 ? -14.823 0.740 13.543 1.00 81.19 532 GLN A O 1
ATOM 3940 N N . GLN A 1 533 ? -14.973 2.974 13.440 1.00 79.50 533 GLN A N 1
ATOM 3941 C CA . GLN A 1 533 ? -14.021 3.115 12.348 1.00 79.50 533 GLN A CA 1
ATOM 3942 C C . GLN A 1 533 ? -13.277 4.442 12.451 1.00 79.50 533 GLN A C 1
ATOM 3944 O O . GLN A 1 533 ? -13.870 5.480 12.740 1.00 79.50 533 GLN A O 1
ATOM 3949 N N . ILE A 1 534 ? -11.985 4.407 12.135 1.00 81.69 534 ILE A N 1
ATOM 3950 C CA . ILE A 1 534 ? -11.170 5.597 11.900 1.00 81.69 534 ILE A CA 1
ATOM 3951 C C . ILE A 1 534 ? -10.768 5.615 10.428 1.00 81.69 534 ILE A C 1
ATOM 3953 O O . ILE A 1 534 ? -10.473 4.576 9.832 1.00 81.69 534 ILE A O 1
ATOM 3957 N N . GLN A 1 535 ? -10.790 6.795 9.822 1.00 77.06 535 GLN A N 1
ATOM 3958 C CA . GLN A 1 535 ? -10.226 7.065 8.507 1.00 77.06 535 GLN A CA 1
ATOM 3959 C C . GLN A 1 535 ? -9.147 8.129 8.647 1.00 77.06 535 GLN A C 1
ATOM 3961 O O . GLN A 1 535 ? -9.341 9.121 9.344 1.00 77.06 535 GLN A O 1
ATOM 3966 N N . ALA A 1 536 ? -8.014 7.919 7.987 1.00 75.75 536 ALA A N 1
ATOM 3967 C CA . ALA A 1 536 ? -6.913 8.866 7.984 1.00 75.75 536 ALA A CA 1
ATOM 3968 C C . ALA A 1 536 ? -6.867 9.644 6.665 1.00 75.75 536 ALA A C 1
ATOM 3970 O O . ALA A 1 536 ? -7.111 9.105 5.583 1.00 75.75 536 ALA A O 1
ATOM 3971 N N . SER A 1 537 ? -6.532 10.921 6.774 1.00 73.56 537 SER A N 1
ATOM 3972 C CA . SER A 1 537 ? -6.002 11.734 5.684 1.00 73.56 537 SER A CA 1
ATOM 3973 C C . SER A 1 537 ? -4.491 11.912 5.880 1.00 73.56 537 SER A C 1
ATOM 3975 O O . SER A 1 537 ? -3.913 11.319 6.788 1.00 73.56 537 SER A O 1
ATOM 3977 N N . TYR A 1 538 ? -3.852 12.751 5.060 1.00 70.06 538 TYR A N 1
ATOM 3978 C CA . TYR A 1 538 ? -2.444 13.109 5.264 1.00 70.06 538 TYR A CA 1
ATOM 3979 C C . TYR A 1 538 ? -2.187 13.685 6.657 1.00 70.06 538 TYR A C 1
ATOM 3981 O O . TYR A 1 538 ? -1.211 13.311 7.298 1.00 70.06 538 TYR A O 1
ATOM 3989 N N . ASP A 1 539 ? -3.077 14.562 7.127 1.00 75.25 539 ASP A N 1
ATOM 3990 C CA . ASP A 1 539 ? -2.793 15.442 8.265 1.00 75.25 539 ASP A CA 1
ATOM 3991 C C . ASP A 1 539 ? -3.846 15.357 9.381 1.00 75.25 539 ASP A C 1
ATOM 3993 O O . ASP A 1 539 ? -3.816 16.124 10.334 1.00 75.25 539 ASP A O 1
ATOM 3997 N N . ALA A 1 540 ? -4.813 14.448 9.271 1.00 77.94 540 ALA A N 1
ATOM 3998 C CA . ALA A 1 540 ? -5.905 14.354 10.236 1.00 77.94 540 ALA A CA 1
ATOM 3999 C C . ALA A 1 540 ? -6.574 12.983 10.221 1.00 77.94 540 ALA A C 1
ATOM 4001 O O . ALA A 1 540 ? -6.494 12.250 9.229 1.00 77.94 540 ALA A O 1
ATOM 4002 N N . PHE A 1 541 ? -7.327 12.708 11.282 1.00 81.69 541 PHE A N 1
ATOM 4003 C CA . PHE A 1 541 ? -8.199 11.550 11.404 1.00 81.69 541 PHE A CA 1
ATOM 4004 C C . PHE A 1 541 ? -9.667 11.962 11.400 1.00 81.69 541 PHE A C 1
ATOM 4006 O O . PHE A 1 541 ? -10.027 13.081 11.745 1.00 81.69 541 PHE A O 1
ATOM 4013 N N . VAL A 1 542 ? -10.521 11.025 11.013 1.00 82.81 542 VAL A N 1
ATOM 4014 C CA . VAL A 1 542 ? -11.970 11.121 11.136 1.00 82.81 542 VAL A CA 1
ATOM 4015 C C . VAL A 1 542 ? -12.461 9.847 11.804 1.00 82.81 542 VAL A C 1
ATOM 4017 O O . VAL A 1 542 ? -12.179 8.750 11.318 1.00 82.81 542 VAL A O 1
ATOM 4020 N N . ALA A 1 543 ? -13.197 9.986 12.900 1.00 80.88 543 ALA A N 1
ATOM 4021 C CA . ALA A 1 543 ? -13.821 8.883 13.616 1.00 80.88 543 ALA A CA 1
ATOM 4022 C C . ALA A 1 543 ? -15.309 8.787 13.260 1.00 80.88 543 ALA A C 1
ATOM 4024 O O . ALA A 1 543 ? -16.022 9.790 13.235 1.00 80.88 543 ALA A O 1
ATOM 4025 N N . ILE A 1 544 ? -15.773 7.566 12.999 1.00 80.69 544 ILE A N 1
ATOM 4026 C CA . ILE A 1 544 ? -17.180 7.234 12.768 1.00 80.69 544 ILE A CA 1
ATOM 4027 C C . ILE A 1 544 ? -17.675 6.460 13.990 1.00 80.69 544 ILE A C 1
ATOM 4029 O O . ILE A 1 544 ? -17.155 5.382 14.304 1.00 80.69 544 ILE A O 1
ATOM 4033 N N . LEU A 1 545 ? -18.658 7.026 14.687 1.00 80.44 545 LEU A N 1
ATOM 4034 C CA . LEU A 1 545 ? -19.229 6.449 15.902 1.00 80.44 545 LEU A CA 1
ATOM 4035 C C . LEU A 1 545 ? -20.301 5.402 15.568 1.00 80.44 545 LEU A C 1
ATOM 4037 O O . LEU A 1 545 ? -20.838 5.365 14.459 1.00 80.44 545 LEU A O 1
ATOM 4041 N N . GLY A 1 546 ? -20.653 4.562 16.544 1.00 71.50 546 GLY A N 1
ATOM 4042 C CA . GLY A 1 546 ? -21.680 3.526 16.392 1.00 71.50 546 GLY A CA 1
ATOM 4043 C C . GLY A 1 546 ? -23.081 4.052 16.055 1.00 71.50 546 GLY A C 1
ATOM 4044 O O . GLY A 1 546 ? -23.883 3.322 15.474 1.00 71.50 546 GLY A O 1
ATOM 4045 N N . ASP A 1 547 ? -23.374 5.319 16.358 1.00 72.06 547 ASP A N 1
ATOM 4046 C CA . ASP A 1 547 ? -24.620 5.995 15.972 1.00 72.06 547 ASP A CA 1
ATOM 4047 C C . ASP A 1 547 ? -24.578 6.612 14.557 1.00 72.06 547 ASP A C 1
ATOM 4049 O O . ASP A 1 547 ? -25.562 7.199 14.100 1.00 72.06 547 ASP A O 1
ATOM 4053 N N . GLY A 1 548 ? -23.451 6.466 13.853 1.00 72.31 548 GLY A N 1
ATOM 4054 C CA . GLY A 1 548 ? -23.203 7.016 12.523 1.00 72.31 548 GLY A CA 1
ATOM 4055 C C . GLY A 1 548 ? -22.770 8.485 12.512 1.00 72.31 548 GLY A C 1
ATOM 4056 O O . GLY A 1 548 ? -22.579 9.044 11.429 1.00 72.31 548 GLY A O 1
ATOM 4057 N N . SER A 1 549 ? -22.615 9.125 13.674 1.00 73.56 549 SER A N 1
ATOM 4058 C CA . SER A 1 549 ? -22.046 10.469 13.761 1.00 73.56 549 SER A CA 1
ATOM 4059 C C . SER A 1 549 ? -20.541 10.464 13.475 1.00 73.56 549 SER A C 1
ATOM 4061 O O . SER A 1 549 ? -19.866 9.432 13.526 1.00 73.56 549 SER A O 1
ATOM 4063 N N . VAL A 1 550 ? -20.027 11.637 13.103 1.00 78.44 550 VAL A N 1
ATOM 4064 C CA . VAL A 1 550 ? -18.651 11.818 12.637 1.00 78.44 550 VAL A CA 1
ATOM 4065 C C . VAL A 1 550 ? -17.959 12.864 13.500 1.00 78.44 550 VAL A C 1
ATOM 4067 O O . VAL A 1 550 ? -18.481 13.969 13.660 1.00 78.44 550 VAL A O 1
ATOM 4070 N N . VAL A 1 551 ? -16.780 12.519 14.015 1.00 75.44 551 VAL A N 1
ATOM 4071 C CA . VAL A 1 551 ? -15.899 13.404 14.789 1.00 75.44 551 VAL A CA 1
ATOM 4072 C C . VAL A 1 551 ? -14.601 13.591 14.006 1.00 75.44 551 VAL A C 1
ATOM 4074 O O . VAL A 1 551 ? -14.061 12.624 13.467 1.00 75.44 551 VAL A O 1
ATOM 4077 N N . THR A 1 552 ? -14.128 14.832 13.910 1.00 78.19 552 THR A N 1
ATOM 4078 C CA . THR A 1 552 ? -12.928 15.229 13.153 1.00 78.19 552 THR A CA 1
ATOM 4079 C C . THR A 1 552 ? -11.940 15.952 14.037 1.00 78.19 552 THR A C 1
ATOM 4081 O O . THR A 1 552 ? -12.433 16.786 14.837 1.00 78.19 552 THR A O 1
#

Secondary structure (DSSP, 8-state):
-----------------------------------------SSHHHHHHHHHHHHHHHHHHHHHHHHHTS------------------PPP-SHHHHHHHHHHHHHHHHHHHHHHHTTT----------TT--HHHHHHHHHHHHHHTTS-------------EEEEEEE-TTS-EEEEEEETTSBHHHHHHHHHHHHT--SEEEE-TTSPBPPTTSBTTTTT--TT-EEEEEEPPEEEE---SSS--EEEEE-TTS-EEEEE-IIIII--TTTGGG--S--EEEE-SSEEEEE-TTS-EEEEE-GGGTT--TTTGGG--SEEEEEE-SSEEEEEETTS-EEEEE-GGGT---GGGTTT--SEEEEEE-SSEEEEEETTS-EEEEE-IIIII--GGGTTT--SEEEEEE-SSEEEEEETTS-EEEEE-GGGTT--TTTGGG--SEEEEEEEE-SS-EEEEEEETTS-EEEEE-GGGTT--TTTTTT--SEEEEEE-SSEEEEEETTS-EEEEE-GGGT---TTTGGG--SEEEEEE-SS-EEEEETTS-EE-

pLDDT: mean 74.16, std 22.96, range [24.64, 98.06]

Foldseek 3Di:
DDDDDDDDDDDDDDDDDDDDDDDDDDDDDDDDDDDDDDDDDDPPVVVVVVVVVVVVVVVVVVVVVVVVVPDDDDDDDDDDDDDDDDDDDDDPDPVVVVVVVVVVVVVVVVVVVVVVVVVDDDDDDDPDDDDDDVVVVVVVVVVVVVVVPPDDDDDDDDDPPQDWAWEWEAEPVGDIDIDTDTQQAFVLVVQVVRCVRRLWADFFKAWPVRDTQDRRDGNVRSVDHHYTYIYTGADKDKDKADDPPDKIKIWIQDGSRFIQIAIDVQLPSDCVVCRVVSGQWDDWDHANRKIWTQHPQQAIQIAHHQQQPSDCPVCRVVRGQWDDWDGANRKIWTQHPQQFIQIAHHQQQPRDCPVCRVVRGQWDDWDGANFKIWTQHPQQFIQIAGHCQLDNDCPVCRVVRGQWDDWDHANRKIWTQHPQQAIQIAHHQQAPRDCPVCRVVRGQWDDKDKAADPPWIKMWTQHPQQAIQIAHHVQLPSDCPVCRVVRGQWDDWDHANRKIWTQHPQQAIQIAHHVQQARDCPVPRVVRGQFDDWDGDNRHIWTQHPVRDIDD

Organism: Symbiodinium microadriaticum (NCBI:txid2951)

Radius of gyration: 36.06 Å; chains: 1; bounding box: 127×75×102 Å

Sequence (552 aa):
MGDPEPEMTVPEGDGDEADEEDNGEASEEADDPEGHGSFRIGGKLKQEQKAEWKAAQKAKRKQKQQEKRGKPGGRRKGPPLPLPPVTGGKPSSPEEVKEARAARKAIELDDFRARAAQGTTVVIDLEWEDSMQPKELKSLIQQVLLQSLVLSLPAATASRDIMSISVDVHLLSGKRASLDVEADASVESLKQRAQSALATGRGRLLNSSGEVLDGAKTVREAELKSGDELTLHVQVQLSATKSRKFPAAFIATLGDGHVVTWGDAVFGGDSSAVQDQLQDVRQIQASRGAFAAILGDGSVVTWGHSIYGGDSRAVQDQLRDVQQIQASGGAFAAILGDGSVVTWGKALFGGDSRAVQEQLRDVQQIQASHNAFAAIRSDGSVVTWGHAGPGGDSSAVQEQLRDVQQIQASDGAFAAILGDGSVVTWGDARVGGDSRAVQDQLRDVQQIQASGDDSGGAFAATRSDGSVVTWGHSVYGGDSSAVQDQLRDVQQIQASDGAFAAILGDGSVVTWGDADYGGDSSAVQEQLRDVQQIQASYDAFVAILGDGSVVT

InterPro domains:
  IPR000626 Ubiquitin-like domain [PS50053] (165-235)
  IPR007356 tRNA (guanine(9)-N1)-methyltransferase, eukaryotic [PF27710] (47-145)
  IPR009091 Regulator of chromosome condensation 1/beta-lactamase-inhibitor protein II [G3DSA:2.130.10.30] (207-433)
  IPR009091 Regulator of chromosome condensation 1/beta-lactamase-inhibitor protein II [G3DSA:2.130.10.30] (434-552)
  IPR009091 Regulator of chromosome condensation 1/beta-lactamase-inhibitor protein II [SSF50985] (256-518)
  IPR029071 Ubiquitin-like domain superfamily [SSF54236] (165-242)
  IPR051553 Ran GTPase-activating [PTHR45982] (53-519)